Protein AF-A0A8T4R212-F1 (afdb_monomer_lite)

pLDDT: mean 81.28, std 14.05, range [26.48, 97.75]

Sequence (428 aa):
MVVTANPDRYVRKIGSPSALVNALGTARTMPGYNNLRTADFLRRLTMAMGNGHDGELFNWVSEEHLADLLVNSPNNLDWFFLLRDSTYLPTRQTWEFLKSRSWSSQAVTELDRIVDDIHNGGFAPENELHLELEYSRYIRHGPPRGSREGGSKLSFEGFRMFPFVNPGEVIQAYLPELFAQGAAEEAFEVLRFIQQKTETDVPLLVIANLRFGAWFVVGPIEDYLRAVGVTVVREYLKSTEFDTSRQSQPEPHISRETWKYIAANNPDVVVVDATGMPEKDGLTRFPAAMLGYITAFDAYNVAAGMPAWQPDTNKHHLVQRLSELGHSNSYRLEFWAPDLTERIFIGNRQYDSGFGQTGGGRTLTILSSTSPSRYSSVFDDPEARLHGLEPVLTKKGIGWLPVAPDVDSYVAAIQTLMKARISELLVQ

Foldseek 3Di:
DPPPDPLQVLLVLAPDSPLLVLLVVVLVPDPQQDPPPPVVVSVVVSVLCPPDPPSVLVVQDGSPLSSCCNRPPPDDCPLVVLCVVLQARCHDCVVVQCVVVVVDPVSSVVLVVVLVQLQVLQQDLPPPSSLRRLLSVCVVVPDDPQAPPPRDRDDSVVSSPFAEDAPQAFRPVPQPLQLLLLLLVLLLVVLVVVVVVLVDPFAEEEEAAPFQRCLRRCVLCVVVCVVSRHHYDYDHFDLVLQLDPDLDRPQQDDPPVVLLCCQVRVHAYEYTDAALDLDDPNAGEARSSVVNVLLLLQLLCVLLVHDGLDPDDNCPVSNVVNVVSVHNWHEAEAEDEPSHDQWYHYNHDIDGRCRRRPDTPHYYYYYYSDDPVHNNSVRRCVVVQQRGWYWHQYSSGIDTHGSHPDSVSSSVVSSVSSSVSNVVVVVD

Structure (mmCIF, N/CA/C/O backbone):
data_AF-A0A8T4R212-F1
#
_entry.id   AF-A0A8T4R212-F1
#
loop_
_atom_site.group_PDB
_atom_site.id
_atom_site.type_symbol
_atom_site.label_atom_id
_atom_site.label_alt_id
_atom_site.label_comp_id
_atom_site.label_asym_id
_atom_site.label_entity_id
_atom_site.label_seq_id
_atom_site.pdbx_PDB_ins_code
_atom_site.Cartn_x
_atom_site.Cartn_y
_atom_site.Cartn_z
_atom_site.occupancy
_atom_site.B_iso_or_equiv
_atom_site.auth_seq_id
_atom_site.auth_comp_id
_atom_site.auth_asym_id
_atom_site.auth_atom_id
_atom_site.pdbx_PDB_model_num
ATOM 1 N N . MET A 1 1 ? 59.188 12.248 -45.612 1.00 27.86 1 MET A N 1
ATOM 2 C CA . MET A 1 1 ? 59.094 12.650 -44.193 1.00 27.86 1 MET A CA 1
ATOM 3 C C . MET A 1 1 ? 57.736 12.189 -43.671 1.00 27.86 1 MET A C 1
ATOM 5 O O . MET A 1 1 ? 56.724 12.798 -43.994 1.00 27.86 1 MET A O 1
ATOM 9 N N . VAL A 1 2 ? 57.675 11.033 -43.003 1.00 26.48 2 VAL A N 1
ATOM 10 C CA . VAL A 1 2 ? 56.431 10.540 -42.392 1.00 26.48 2 VAL A CA 1
ATOM 11 C C . VAL A 1 2 ? 56.296 11.269 -41.064 1.00 26.48 2 VAL A C 1
ATOM 13 O O . VAL A 1 2 ? 57.003 10.955 -40.116 1.00 26.48 2 VAL A O 1
ATOM 16 N N . VAL A 1 3 ? 55.440 12.288 -41.011 1.00 27.70 3 VAL A N 1
ATOM 17 C CA . VAL A 1 3 ? 55.042 12.881 -39.735 1.00 27.70 3 VAL A CA 1
ATOM 18 C C . VAL A 1 3 ? 54.200 11.826 -39.023 1.00 27.70 3 VAL A C 1
ATOM 20 O O . VAL A 1 3 ? 53.024 11.641 -39.334 1.00 27.70 3 VAL A O 1
ATOM 23 N N . THR A 1 4 ? 54.813 11.078 -38.110 1.00 36.09 4 THR A N 1
ATOM 24 C CA . THR A 1 4 ? 54.099 10.258 -37.132 1.00 36.09 4 THR A CA 1
ATOM 25 C C . THR A 1 4 ? 53.398 11.216 -36.178 1.00 36.09 4 THR A C 1
ATOM 27 O O . THR A 1 4 ? 53.957 11.640 -35.169 1.00 36.09 4 THR A O 1
ATOM 30 N N . ALA A 1 5 ? 52.192 11.644 -36.550 1.00 44.75 5 ALA A N 1
ATOM 31 C CA . ALA A 1 5 ? 51.316 12.370 -35.647 1.00 44.75 5 ALA A CA 1
ATOM 32 C C . ALA A 1 5 ? 51.093 11.493 -34.410 1.00 44.75 5 ALA A C 1
ATOM 34 O O . ALA A 1 5 ? 50.649 10.356 -34.553 1.00 44.75 5 ALA A O 1
ATOM 35 N N . ASN A 1 6 ? 51.449 12.004 -33.229 1.00 48.50 6 ASN A N 1
ATOM 36 C CA . ASN A 1 6 ? 51.302 11.283 -31.970 1.00 48.50 6 ASN A CA 1
ATOM 37 C C . ASN A 1 6 ? 49.797 11.041 -31.700 1.00 48.50 6 ASN A C 1
ATOM 39 O O . ASN A 1 6 ? 49.090 12.018 -31.416 1.00 48.50 6 ASN A O 1
ATOM 43 N N . PRO A 1 7 ? 49.294 9.793 -31.814 1.00 48.41 7 PRO A N 1
ATOM 44 C CA . PRO A 1 7 ? 47.877 9.464 -31.638 1.00 48.41 7 PRO A CA 1
ATOM 45 C C . PRO A 1 7 ? 47.355 9.907 -30.268 1.00 48.41 7 PRO A C 1
ATOM 47 O O . PRO A 1 7 ? 46.235 10.405 -30.165 1.00 48.41 7 PRO A O 1
ATOM 50 N N . ASP A 1 8 ? 48.217 9.866 -29.249 1.00 47.59 8 ASP A N 1
ATOM 51 C CA . ASP A 1 8 ? 47.904 10.236 -27.867 1.00 47.59 8 ASP A CA 1
ATOM 52 C C . ASP A 1 8 ? 47.421 11.685 -27.734 1.00 47.59 8 ASP A C 1
ATOM 54 O O . ASP A 1 8 ? 46.668 12.016 -26.820 1.00 47.59 8 ASP A O 1
ATOM 58 N N . ARG A 1 9 ? 47.826 12.579 -28.648 1.00 52.31 9 ARG A N 1
ATOM 59 C CA . ARG A 1 9 ? 47.409 13.990 -28.623 1.00 52.31 9 ARG A CA 1
ATOM 60 C C . ARG A 1 9 ? 45.982 14.193 -29.149 1.00 52.31 9 ARG A C 1
ATOM 62 O O . ARG A 1 9 ? 45.336 15.155 -28.745 1.00 52.31 9 ARG A O 1
ATOM 69 N N . TYR A 1 10 ? 45.501 13.299 -30.015 1.00 51.69 10 TYR A N 1
ATOM 70 C CA . TYR A 1 10 ? 44.127 13.302 -30.535 1.00 51.69 10 TYR A CA 1
ATOM 71 C C . TYR A 1 10 ? 43.171 12.542 -29.606 1.00 51.69 10 TYR A C 1
ATOM 73 O O . TYR A 1 10 ? 42.057 12.997 -29.365 1.00 51.69 10 TYR A O 1
ATOM 81 N N . VAL A 1 11 ? 43.639 11.441 -29.011 1.00 53.00 11 VAL A N 1
ATOM 82 C CA . VAL A 1 11 ? 42.858 10.580 -28.106 1.00 53.00 11 VAL A CA 1
ATOM 83 C C . VAL A 1 11 ? 42.463 11.294 -26.802 1.00 53.00 11 VAL A C 1
ATOM 85 O O . VAL A 1 11 ? 41.373 11.067 -26.289 1.00 53.00 11 VAL A O 1
ATOM 88 N N . ARG A 1 12 ? 43.278 12.237 -26.301 1.00 54.84 12 ARG A N 1
ATOM 89 C CA . ARG A 1 12 ? 42.995 13.017 -25.071 1.00 54.84 12 ARG A CA 1
ATOM 90 C C . ARG A 1 12 ? 41.714 13.864 -25.103 1.00 54.84 12 ARG A C 1
ATOM 92 O O . ARG A 1 12 ? 41.324 14.375 -24.059 1.00 54.84 12 ARG A O 1
ATOM 99 N N . LYS A 1 13 ? 41.094 14.064 -26.271 1.00 52.75 13 LYS A N 1
ATOM 100 C CA . LYS A 1 13 ? 39.835 14.815 -26.417 1.00 52.75 13 LYS A CA 1
ATOM 101 C C . LYS A 1 13 ? 38.583 13.928 -26.399 1.00 52.75 13 LYS A C 1
ATOM 103 O O . LYS A 1 13 ? 37.483 14.467 -26.418 1.00 52.75 13 LYS A O 1
ATOM 108 N N . ILE A 1 14 ? 38.742 12.604 -26.381 1.00 55.97 14 ILE A N 1
ATOM 109 C CA . ILE A 1 14 ? 37.643 11.632 -26.426 1.00 55.97 14 ILE A CA 1
ATOM 110 C C . ILE A 1 14 ? 37.414 11.081 -25.017 1.00 55.97 14 ILE A C 1
ATOM 112 O O . ILE A 1 14 ? 38.376 10.835 -24.293 1.00 55.97 14 ILE A O 1
ATOM 116 N N . GLY A 1 15 ? 36.147 10.897 -24.630 1.00 54.75 15 GLY A N 1
ATOM 117 C CA . GLY A 1 15 ? 35.724 10.533 -23.269 1.00 54.75 15 GLY A CA 1
ATOM 118 C C . GLY A 1 15 ? 36.248 9.191 -22.739 1.00 54.75 15 GLY A C 1
ATOM 119 O O . GLY A 1 15 ? 36.224 8.983 -21.530 1.00 54.75 15 GLY A O 1
ATOM 120 N N . SER A 1 16 ? 36.790 8.321 -23.603 1.00 62.97 16 SER A N 1
ATOM 121 C CA . SER A 1 16 ? 37.385 7.033 -23.215 1.00 62.97 16 SER A CA 1
ATOM 122 C C . SER A 1 16 ? 38.700 6.734 -23.967 1.00 62.97 16 SER A C 1
ATOM 124 O O . SER A 1 16 ? 38.718 5.998 -24.959 1.00 62.97 16 SER A O 1
ATOM 126 N N . PRO A 1 17 ? 39.837 7.312 -23.523 1.00 62.81 17 PRO A N 1
ATOM 127 C CA . PRO A 1 17 ? 41.151 7.098 -24.135 1.00 62.81 17 PRO A CA 1
ATOM 128 C C . PRO A 1 17 ? 41.602 5.633 -24.183 1.00 62.81 17 PRO A C 1
ATOM 130 O O . PRO A 1 17 ? 42.237 5.216 -25.149 1.00 62.81 17 PRO A O 1
ATOM 133 N N . SER A 1 18 ? 41.278 4.853 -23.151 1.00 65.38 18 SER A N 1
ATOM 134 C CA . SER A 1 18 ? 41.657 3.442 -23.025 1.00 65.38 18 SER A CA 1
ATOM 135 C C . SER A 1 18 ? 40.900 2.544 -24.002 1.00 65.38 18 SER A C 1
ATOM 137 O O . SER A 1 18 ? 41.534 1.730 -24.669 1.00 65.38 18 SER A O 1
ATOM 139 N N . ALA A 1 19 ? 39.586 2.735 -24.160 1.00 65.75 19 ALA A N 1
ATOM 140 C CA . ALA A 1 19 ? 38.773 1.921 -25.069 1.00 65.75 19 ALA A CA 1
ATOM 141 C C . ALA A 1 19 ? 39.224 2.070 -26.530 1.00 65.75 19 ALA A C 1
ATOM 143 O O . ALA A 1 19 ? 39.304 1.092 -27.268 1.00 65.75 19 ALA A O 1
ATOM 144 N N . LEU A 1 20 ? 39.603 3.284 -26.945 1.00 65.19 20 LEU A N 1
ATOM 145 C CA . LEU A 1 20 ? 40.157 3.534 -28.280 1.00 65.19 20 LEU A CA 1
ATOM 146 C C . LEU A 1 20 ? 41.524 2.882 -28.494 1.00 65.19 20 LEU A C 1
ATOM 148 O O . LEU A 1 20 ? 41.795 2.368 -29.578 1.00 65.19 20 LEU A O 1
ATOM 152 N N . VAL A 1 21 ? 42.396 2.904 -27.483 1.00 68.81 21 VAL A N 1
ATOM 153 C CA . VAL A 1 21 ? 43.706 2.240 -27.550 1.00 68.81 21 VAL A CA 1
ATOM 154 C C . VAL A 1 21 ? 43.536 0.725 -27.658 1.00 68.81 21 VAL A C 1
ATOM 156 O O . VAL A 1 21 ? 44.193 0.102 -28.494 1.00 68.81 21 VAL A O 1
ATOM 159 N N . ASN A 1 22 ? 42.621 0.148 -26.882 1.00 72.25 22 ASN A N 1
ATOM 160 C CA . ASN A 1 22 ? 42.315 -1.277 -26.933 1.00 72.25 22 ASN A CA 1
ATOM 161 C C . ASN A 1 22 ? 41.688 -1.671 -28.277 1.00 72.25 22 ASN A C 1
ATOM 163 O O . ASN A 1 22 ? 42.181 -2.589 -28.929 1.00 72.25 22 ASN A O 1
ATOM 167 N N . ALA A 1 23 ? 40.699 -0.914 -28.763 1.00 70.69 23 ALA A N 1
ATOM 168 C CA . ALA A 1 23 ? 40.088 -1.118 -30.077 1.00 70.69 23 ALA A CA 1
ATOM 169 C C . ALA A 1 23 ? 41.111 -1.060 -31.223 1.00 70.69 23 ALA A C 1
ATOM 171 O O . ALA A 1 23 ? 41.069 -1.870 -32.146 1.00 70.69 23 ALA A O 1
ATOM 172 N N . LEU A 1 24 ? 42.080 -0.139 -31.156 1.00 69.56 24 LEU A N 1
ATOM 173 C CA . LEU A 1 24 ? 43.187 -0.071 -32.114 1.00 69.56 24 LEU A CA 1
ATOM 174 C C . LEU A 1 24 ? 44.105 -1.296 -32.043 1.00 69.56 24 LEU A C 1
ATOM 176 O O . LEU A 1 24 ? 44.618 -1.731 -33.075 1.00 69.56 24 LEU A O 1
ATOM 180 N N . GLY A 1 25 ? 44.333 -1.835 -30.844 1.00 70.88 25 GLY A N 1
ATOM 181 C CA . GLY A 1 25 ? 45.041 -3.098 -30.648 1.00 70.88 25 GLY A CA 1
ATOM 182 C C . GLY A 1 25 ? 44.304 -4.263 -31.307 1.00 70.88 25 GLY A C 1
ATOM 183 O O . GLY A 1 25 ? 44.906 -4.997 -32.089 1.00 70.88 25 GLY A O 1
ATOM 184 N N . THR A 1 26 ? 42.998 -4.368 -31.060 1.00 75.06 26 THR A N 1
ATOM 185 C CA . THR A 1 26 ? 42.115 -5.404 -31.610 1.00 75.06 26 THR A CA 1
ATOM 186 C C . THR A 1 26 ? 41.979 -5.308 -33.134 1.00 75.06 26 THR A C 1
ATOM 188 O O . THR A 1 26 ? 42.099 -6.308 -33.830 1.00 75.06 26 THR A O 1
ATOM 191 N N . ALA A 1 27 ? 41.824 -4.112 -33.706 1.00 70.94 27 ALA A N 1
ATOM 192 C CA . ALA A 1 27 ? 41.702 -3.934 -35.158 1.00 70.94 27 ALA A CA 1
ATOM 193 C C . ALA A 1 27 ? 42.947 -4.413 -35.924 1.00 70.94 27 ALA A C 1
ATOM 195 O O . ALA A 1 27 ? 42.838 -4.960 -37.019 1.00 70.94 27 ALA A O 1
ATOM 196 N N . ARG A 1 28 ? 44.144 -4.241 -35.344 1.00 71.88 28 ARG A N 1
ATOM 197 C CA . ARG A 1 28 ? 45.415 -4.669 -35.959 1.00 71.88 28 ARG A CA 1
ATOM 198 C C . ARG A 1 28 ? 45.543 -6.182 -36.098 1.00 71.88 28 ARG A C 1
ATOM 200 O O . ARG A 1 28 ? 46.387 -6.633 -36.870 1.00 71.88 28 ARG A O 1
ATOM 207 N N . THR A 1 29 ? 44.762 -6.951 -35.345 1.00 74.94 29 THR A N 1
ATOM 208 C CA . THR A 1 29 ? 44.754 -8.416 -35.413 1.00 74.94 29 THR A CA 1
ATOM 209 C C . THR A 1 29 ? 43.623 -8.956 -36.295 1.00 74.94 29 THR A C 1
ATOM 211 O O . THR A 1 29 ? 43.610 -10.151 -36.586 1.00 74.94 29 THR A O 1
ATOM 214 N N . MET A 1 30 ? 42.706 -8.102 -36.767 1.00 73.69 30 MET A N 1
ATOM 215 C CA . MET A 1 30 ? 41.570 -8.492 -37.606 1.00 73.69 30 MET A CA 1
ATOM 216 C C . MET A 1 30 ? 41.951 -8.637 -39.099 1.00 73.69 30 MET A C 1
ATOM 218 O O . MET A 1 30 ? 42.706 -7.818 -39.637 1.00 73.69 30 MET A O 1
ATOM 222 N N . PRO A 1 31 ? 41.409 -9.644 -39.818 1.00 64.31 31 PRO A N 1
ATOM 223 C CA . PRO A 1 31 ? 41.589 -9.784 -41.265 1.00 64.31 31 PRO A CA 1
ATOM 224 C C . PRO A 1 31 ? 40.999 -8.593 -42.035 1.00 64.31 31 PRO A C 1
ATOM 226 O O . PRO A 1 31 ? 39.878 -8.176 -41.765 1.00 64.31 31 PRO A O 1
ATOM 229 N N . GLY A 1 32 ? 41.725 -8.069 -43.029 1.00 64.69 32 GLY A N 1
ATOM 230 C CA . GLY A 1 32 ? 41.248 -6.958 -43.867 1.00 64.69 32 GLY A CA 1
ATOM 231 C C . GLY A 1 32 ? 41.606 -5.557 -43.362 1.00 64.69 32 GLY A C 1
ATOM 232 O O . GLY A 1 32 ? 41.235 -4.579 -44.013 1.00 64.69 32 GLY A O 1
ATOM 233 N N . TYR A 1 33 ? 42.367 -5.438 -42.264 1.00 66.75 33 TYR A N 1
ATOM 234 C CA . TYR A 1 33 ? 42.941 -4.162 -41.825 1.00 66.75 33 TYR A CA 1
ATOM 235 C C . TYR A 1 33 ? 43.913 -3.623 -42.890 1.00 66.75 33 TYR A C 1
ATOM 237 O O . TYR A 1 33 ? 45.099 -3.957 -42.933 1.00 66.75 33 TYR A O 1
ATOM 245 N N . ASN A 1 34 ? 43.391 -2.805 -43.803 1.00 60.12 34 ASN A N 1
ATOM 246 C CA . ASN A 1 34 ? 44.182 -2.109 -44.809 1.00 60.12 34 ASN A CA 1
ATOM 247 C C . ASN A 1 34 ? 44.983 -0.974 -44.152 1.00 60.12 34 ASN A C 1
ATOM 249 O O . ASN A 1 34 ? 44.603 -0.465 -43.102 1.00 60.12 34 ASN A O 1
ATOM 253 N N . ASN A 1 35 ? 46.073 -0.534 -44.791 1.00 55.91 35 ASN A N 1
ATOM 254 C CA . ASN A 1 35 ? 46.958 0.557 -44.346 1.00 55.91 35 ASN A CA 1
ATOM 255 C C . ASN A 1 35 ? 46.280 1.955 -44.295 1.00 55.91 35 ASN A C 1
ATOM 257 O O . ASN A 1 35 ? 46.877 2.954 -44.709 1.00 55.91 35 ASN A O 1
ATOM 261 N N . LEU A 1 36 ? 45.051 2.085 -43.782 1.00 56.22 36 LEU A N 1
ATOM 262 C CA . LEU A 1 36 ? 44.586 3.360 -43.257 1.00 56.22 36 LEU A CA 1
ATOM 263 C C . LEU A 1 36 ? 45.557 3.775 -42.163 1.00 56.22 36 LEU A C 1
ATOM 265 O O . LEU A 1 36 ? 45.773 3.073 -41.173 1.00 56.22 36 LEU A O 1
ATOM 269 N N . ARG A 1 37 ? 46.176 4.942 -42.345 1.00 62.53 37 ARG A N 1
ATOM 270 C CA . ARG A 1 37 ? 46.969 5.533 -41.276 1.00 62.53 37 ARG A CA 1
ATOM 271 C C . ARG A 1 37 ? 46.003 5.741 -40.118 1.00 62.53 37 ARG A C 1
ATOM 273 O O . ARG A 1 37 ? 45.075 6.526 -40.255 1.00 62.53 37 ARG A O 1
ATOM 280 N N . THR A 1 38 ? 46.233 5.082 -38.986 1.00 61.88 38 THR A N 1
ATOM 281 C CA . THR A 1 38 ? 45.486 5.285 -37.732 1.00 61.88 38 THR A CA 1
ATOM 282 C C . THR A 1 38 ? 45.272 6.776 -37.429 1.00 61.88 38 THR A C 1
ATOM 284 O O . THR A 1 38 ? 44.216 7.182 -36.959 1.00 61.88 38 THR A O 1
ATOM 287 N N . ALA A 1 39 ? 46.247 7.616 -37.794 1.00 62.72 39 ALA A N 1
ATOM 288 C CA . ALA A 1 39 ? 46.158 9.070 -37.723 1.00 62.72 39 ALA A CA 1
ATOM 289 C C . ALA A 1 39 ? 45.055 9.699 -38.606 1.00 62.72 39 ALA A C 1
ATOM 291 O O . ALA A 1 39 ? 44.459 10.682 -38.186 1.00 62.72 39 ALA A O 1
ATOM 292 N N . ASP A 1 40 ? 44.768 9.172 -39.801 1.00 67.50 40 ASP A N 1
ATOM 293 C CA . ASP A 1 40 ? 43.683 9.666 -40.663 1.00 67.50 40 ASP A CA 1
ATOM 294 C C . ASP A 1 40 ? 42.303 9.264 -40.129 1.00 67.50 40 ASP A C 1
ATOM 296 O O . ASP A 1 40 ? 41.407 10.102 -40.105 1.00 67.50 40 ASP A O 1
ATOM 300 N N . PHE A 1 41 ? 42.146 8.040 -39.609 1.00 68.31 41 PHE A N 1
ATOM 301 C CA . PHE A 1 41 ? 40.917 7.628 -38.919 1.00 68.31 41 PHE A CA 1
ATOM 302 C C . PHE A 1 41 ? 40.647 8.505 -37.691 1.00 68.31 41 PHE A C 1
ATOM 304 O O . PHE A 1 41 ? 39.589 9.119 -37.599 1.00 68.31 41 PHE A O 1
ATOM 311 N N . LEU A 1 42 ? 41.631 8.650 -36.794 1.00 64.94 42 LEU A N 1
ATOM 312 C CA . LEU A 1 42 ? 41.499 9.491 -35.600 1.00 64.94 42 LEU A CA 1
ATOM 313 C C . LEU A 1 42 ? 41.229 10.958 -35.957 1.00 64.94 42 LEU A C 1
ATOM 315 O O . LEU A 1 42 ? 40.456 11.626 -35.274 1.00 64.94 42 LEU A O 1
ATOM 319 N N . ARG A 1 43 ? 41.823 11.464 -37.046 1.00 66.38 43 ARG A N 1
ATOM 320 C CA . ARG A 1 43 ? 41.558 12.815 -37.557 1.00 66.38 43 ARG A CA 1
ATOM 321 C C . ARG A 1 43 ? 40.120 12.961 -38.050 1.00 66.38 43 ARG A C 1
ATOM 323 O O . ARG A 1 43 ? 39.479 13.940 -37.689 1.00 66.38 43 ARG A O 1
ATOM 330 N N . ARG A 1 44 ? 39.604 12.011 -38.838 1.00 65.19 44 ARG A N 1
ATOM 331 C CA . ARG A 1 44 ? 38.212 12.024 -39.322 1.00 65.19 44 ARG A CA 1
ATOM 332 C C . ARG A 1 44 ? 37.217 11.894 -38.170 1.00 65.19 44 ARG A C 1
ATOM 334 O O . ARG A 1 44 ? 36.260 12.655 -38.129 1.00 65.19 44 ARG A O 1
ATOM 341 N N . LEU A 1 45 ? 37.503 11.027 -37.199 1.00 66.12 45 LEU A N 1
ATOM 342 C CA . LEU A 1 45 ? 36.742 10.893 -35.956 1.00 66.12 45 LEU A CA 1
ATOM 343 C C . LEU A 1 45 ? 36.715 12.221 -35.186 1.00 66.12 45 LEU A C 1
ATOM 345 O O . LEU A 1 45 ? 35.660 12.696 -34.793 1.00 66.12 45 LEU A O 1
ATOM 349 N N . THR A 1 46 ? 37.871 12.883 -35.062 1.00 63.44 46 THR A N 1
ATOM 350 C CA . THR A 1 46 ? 37.988 14.210 -34.431 1.00 63.44 46 THR A CA 1
ATOM 351 C C . THR A 1 46 ? 37.200 15.284 -35.170 1.00 63.44 46 THR A C 1
ATOM 353 O O . THR A 1 46 ? 36.557 16.114 -34.538 1.00 63.44 46 THR A O 1
ATOM 356 N N . MET A 1 47 ? 37.224 15.271 -36.503 1.00 63.16 47 MET A N 1
ATOM 357 C CA . MET A 1 47 ? 36.439 16.198 -37.318 1.00 63.16 47 MET A CA 1
ATOM 358 C C . MET A 1 47 ? 34.935 15.934 -37.197 1.00 63.16 47 MET A C 1
ATOM 360 O O . MET A 1 47 ? 34.163 16.887 -37.156 1.00 63.16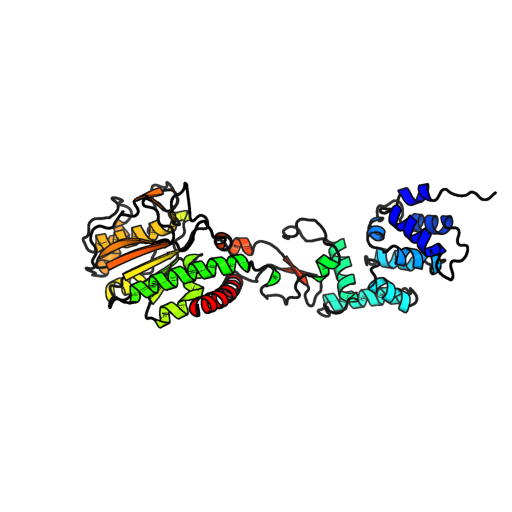 47 MET A O 1
ATOM 364 N N . ALA A 1 48 ? 34.529 14.668 -37.090 1.00 57.19 48 ALA A N 1
ATOM 365 C CA . ALA A 1 48 ? 33.135 14.284 -36.907 1.00 57.19 48 ALA A CA 1
ATOM 366 C C . ALA A 1 48 ? 32.552 14.717 -35.555 1.00 57.19 48 ALA A C 1
ATOM 368 O O . ALA A 1 48 ? 31.360 14.995 -35.460 1.00 57.19 48 ALA A O 1
ATOM 369 N N . MET A 1 49 ? 33.389 14.851 -34.527 1.00 56.75 49 MET A N 1
ATOM 370 C CA . MET A 1 49 ? 32.964 15.303 -33.199 1.00 56.75 49 MET A CA 1
ATOM 371 C C . MET A 1 49 ? 32.722 16.821 -33.096 1.00 56.75 49 MET A C 1
ATOM 373 O O . MET A 1 49 ? 32.093 17.272 -32.145 1.00 56.75 49 MET A O 1
ATOM 377 N N . GLY A 1 50 ? 33.193 17.637 -34.048 1.00 56.44 50 GLY A N 1
ATOM 378 C CA . GLY A 1 50 ? 33.137 19.101 -33.923 1.00 56.44 50 GLY A CA 1
ATOM 379 C C . GLY A 1 50 ? 33.899 19.640 -32.693 1.00 56.44 50 GLY A C 1
ATOM 380 O O . GLY A 1 50 ? 34.655 18.927 -32.039 1.00 56.44 50 GLY A O 1
ATOM 381 N N . ASN A 1 51 ? 33.731 20.929 -32.370 1.00 49.00 51 ASN A N 1
ATOM 382 C CA . ASN A 1 51 ? 34.305 21.547 -31.157 1.00 49.00 51 ASN A CA 1
ATOM 383 C C . ASN A 1 51 ? 33.431 21.328 -29.895 1.00 49.00 51 ASN A C 1
ATOM 385 O O . ASN A 1 51 ? 33.680 21.966 -28.873 1.00 49.00 51 ASN A O 1
ATOM 389 N N . GLY A 1 52 ? 32.401 20.477 -29.972 1.00 51.81 52 GLY A N 1
ATOM 390 C CA . GLY A 1 52 ? 31.408 20.237 -28.921 1.00 51.81 52 GLY A CA 1
ATOM 391 C C . GLY A 1 52 ? 31.523 18.838 -28.312 1.00 51.81 52 GLY A C 1
ATOM 392 O O . GLY A 1 52 ? 31.960 17.894 -28.960 1.00 51.81 52 GLY A O 1
ATOM 393 N N . HIS A 1 53 ? 31.169 18.727 -27.035 1.00 49.03 53 HIS A N 1
ATOM 394 C CA . HIS A 1 53 ? 31.354 17.556 -26.178 1.00 49.03 53 HIS A CA 1
ATOM 395 C C . HIS A 1 53 ? 30.379 16.386 -26.455 1.00 49.03 53 HIS A C 1
ATOM 397 O O . HIS A 1 53 ? 29.696 15.945 -25.542 1.00 49.03 53 HIS A O 1
ATOM 403 N N . ASP A 1 54 ? 30.386 15.803 -27.657 1.00 53.22 54 ASP A N 1
ATOM 404 C CA . ASP A 1 54 ? 29.635 14.560 -27.957 1.00 53.22 54 ASP A CA 1
ATOM 405 C C . ASP A 1 54 ? 30.491 13.288 -27.770 1.00 53.22 54 ASP A C 1
ATOM 407 O O . ASP A 1 54 ? 30.229 12.224 -28.332 1.00 53.22 54 ASP A O 1
ATOM 411 N N . GLY A 1 55 ? 31.543 13.378 -26.948 1.00 55.12 55 GLY A N 1
ATOM 412 C CA . GLY A 1 55 ? 32.409 12.248 -26.593 1.00 55.12 55 GLY A CA 1
ATOM 413 C C . GLY A 1 55 ? 31.702 11.148 -25.793 1.00 55.12 55 GLY A C 1
ATOM 414 O O . GLY A 1 55 ? 32.271 10.072 -25.627 1.00 55.12 55 GLY A O 1
ATOM 415 N N . GLU A 1 56 ? 30.476 11.399 -25.324 1.00 56.59 56 GLU A N 1
ATOM 416 C CA . GLU A 1 56 ? 29.672 10.419 -24.595 1.00 56.59 56 GLU A CA 1
ATOM 417 C C . GLU A 1 56 ? 29.243 9.243 -25.469 1.00 56.59 56 GLU A C 1
ATOM 419 O O . GLU A 1 56 ? 29.174 8.137 -24.952 1.00 56.59 56 GLU A O 1
ATOM 424 N N . LEU A 1 57 ? 29.038 9.421 -26.784 1.00 63.22 57 LEU A N 1
ATOM 425 C CA . LEU A 1 57 ? 28.650 8.315 -27.672 1.00 63.22 57 LEU A CA 1
ATOM 426 C C . LEU A 1 57 ? 29.671 7.163 -27.625 1.00 63.22 57 LEU A C 1
ATOM 428 O O . LEU A 1 57 ? 29.292 5.996 -27.617 1.00 63.22 57 LEU A O 1
ATOM 432 N N . PHE A 1 58 ? 30.963 7.491 -27.500 1.00 63.62 58 PHE A N 1
ATOM 433 C CA . PHE A 1 58 ? 32.054 6.517 -27.373 1.00 63.62 58 PHE A CA 1
ATOM 434 C C . PHE A 1 58 ? 32.109 5.807 -26.027 1.00 63.62 58 PHE A C 1
ATOM 436 O O . PHE A 1 58 ? 32.704 4.737 -25.945 1.00 63.62 58 PHE A O 1
ATOM 443 N N . ASN A 1 59 ? 31.477 6.353 -24.989 1.00 65.38 59 ASN A N 1
ATOM 444 C CA . ASN A 1 59 ? 31.340 5.641 -23.722 1.00 65.38 59 ASN A CA 1
ATOM 445 C C . ASN A 1 59 ? 30.387 4.440 -23.856 1.00 65.38 59 ASN A C 1
ATOM 447 O O . ASN A 1 59 ? 30.369 3.583 -22.977 1.00 65.38 59 ASN A O 1
ATOM 451 N N . TRP A 1 60 ? 29.626 4.367 -24.956 1.00 67.25 60 TRP A N 1
ATOM 452 C CA . TRP A 1 60 ? 28.611 3.346 -25.210 1.00 67.25 60 TRP A CA 1
ATOM 453 C C . TRP A 1 60 ? 28.961 2.398 -26.371 1.00 67.25 60 TRP A C 1
ATOM 455 O O . TRP A 1 60 ? 28.225 1.443 -26.606 1.00 67.25 60 TRP A O 1
ATOM 465 N N . VAL A 1 61 ? 30.070 2.629 -27.089 1.00 69.69 61 VAL A N 1
ATOM 466 C CA . VAL A 1 61 ? 30.553 1.732 -28.156 1.00 69.69 61 VAL A CA 1
ATOM 467 C C . VAL A 1 61 ? 31.515 0.705 -27.551 1.00 69.69 61 VAL A C 1
ATOM 469 O O . VAL A 1 61 ? 32.451 1.082 -26.846 1.00 69.69 61 VAL A O 1
ATOM 472 N N . SER A 1 62 ? 31.343 -0.584 -27.854 1.00 72.38 62 SER A N 1
ATOM 473 C CA . SER A 1 62 ? 32.301 -1.613 -27.430 1.00 72.38 62 SER A CA 1
ATOM 474 C C . SER A 1 62 ? 33.646 -1.476 -28.160 1.00 72.38 62 SER A C 1
ATOM 476 O O . SER A 1 62 ? 33.725 -0.974 -29.284 1.00 72.38 62 SER A O 1
ATOM 478 N N . GLU A 1 63 ? 34.724 -1.965 -27.542 1.00 72.94 63 GLU A N 1
ATOM 479 C CA . GLU A 1 63 ? 36.059 -1.975 -28.159 1.00 72.94 63 GLU A CA 1
ATOM 480 C C . GLU A 1 63 ? 36.084 -2.786 -29.466 1.00 72.94 63 GLU A C 1
ATOM 482 O O . GLU A 1 63 ? 36.777 -2.422 -30.414 1.00 72.94 63 GLU A O 1
ATOM 487 N N . GLU A 1 64 ? 35.290 -3.856 -29.534 1.00 73.38 64 GLU A N 1
ATOM 488 C CA . GLU A 1 64 ? 35.130 -4.703 -30.717 1.00 73.38 64 GLU A CA 1
ATOM 489 C C . GLU A 1 64 ? 34.427 -3.964 -31.861 1.00 73.38 64 GLU A C 1
ATOM 491 O O . GLU A 1 64 ? 34.904 -3.995 -32.993 1.00 73.38 64 GLU A O 1
ATOM 496 N N . HIS A 1 65 ? 33.348 -3.232 -31.574 1.00 74.69 65 HIS A N 1
ATOM 497 C CA . HIS A 1 65 ? 32.662 -2.420 -32.581 1.00 74.69 65 HIS A CA 1
ATOM 498 C C . HIS A 1 65 ? 33.573 -1.293 -33.083 1.00 74.69 65 HIS A C 1
ATOM 500 O O . HIS A 1 65 ? 33.693 -1.069 -34.285 1.00 74.69 65 HIS A O 1
ATOM 506 N N . LEU A 1 66 ? 34.300 -0.617 -32.186 1.00 72.25 66 LEU A N 1
ATOM 507 C CA . LEU A 1 66 ? 35.293 0.384 -32.589 1.00 72.25 66 LEU A CA 1
ATOM 508 C C . LEU A 1 66 ? 36.386 -0.215 -33.487 1.00 72.25 66 LEU A C 1
ATOM 510 O O . LEU A 1 66 ? 36.808 0.437 -34.447 1.00 72.25 66 LEU A O 1
ATOM 514 N N . ALA A 1 67 ? 36.819 -1.447 -33.209 1.00 72.88 67 ALA A N 1
ATOM 515 C CA . ALA A 1 67 ? 37.768 -2.176 -34.043 1.00 72.88 67 ALA A CA 1
ATOM 516 C C . ALA A 1 67 ? 37.184 -2.537 -35.422 1.00 72.88 67 ALA A C 1
ATOM 518 O O . ALA A 1 67 ? 37.855 -2.354 -36.438 1.00 72.88 67 ALA A O 1
ATOM 519 N N . ASP A 1 68 ? 35.921 -2.964 -35.481 1.00 72.31 68 ASP A N 1
ATOM 520 C CA . ASP A 1 68 ? 35.212 -3.267 -36.729 1.00 72.31 68 ASP A CA 1
ATOM 521 C C . ASP A 1 68 ? 35.102 -2.020 -37.634 1.00 72.31 68 ASP A C 1
ATOM 523 O O . ASP A 1 68 ? 35.335 -2.111 -38.839 1.00 72.31 68 ASP A O 1
ATOM 527 N N . LEU A 1 69 ? 34.882 -0.817 -37.077 1.00 69.44 69 LEU A N 1
ATOM 528 C CA . LEU A 1 69 ? 34.888 0.439 -37.863 1.00 69.44 69 LEU A CA 1
ATOM 529 C C . LEU A 1 69 ? 36.231 0.761 -38.476 1.00 69.44 69 LEU A C 1
ATOM 531 O O . LEU A 1 69 ? 36.301 1.246 -39.606 1.00 69.44 69 LEU A O 1
ATOM 535 N N . LEU A 1 70 ? 37.290 0.542 -37.703 1.00 67.81 70 LEU A N 1
ATOM 536 C CA . LEU A 1 70 ? 38.655 0.794 -38.135 1.00 67.81 70 LEU A CA 1
ATOM 537 C C . LEU A 1 70 ? 39.013 -0.062 -39.355 1.00 67.81 70 LEU A C 1
ATOM 539 O O . LEU A 1 70 ? 39.736 0.405 -40.235 1.00 67.81 70 LEU A O 1
ATOM 543 N N . VAL A 1 71 ? 38.496 -1.292 -39.406 1.00 69.50 71 VAL A N 1
ATOM 544 C CA . VAL A 1 71 ? 38.750 -2.261 -40.478 1.00 69.50 71 VAL A CA 1
ATOM 545 C C . VAL A 1 71 ? 37.817 -2.032 -41.672 1.00 69.50 71 VAL A C 1
ATOM 547 O O . VAL A 1 71 ? 38.280 -1.973 -42.811 1.00 69.50 71 VAL A O 1
ATOM 550 N N . ASN A 1 72 ? 36.514 -1.865 -41.421 1.00 65.75 72 ASN A N 1
ATOM 551 C CA . ASN A 1 72 ? 35.470 -1.975 -42.444 1.00 65.75 72 ASN A CA 1
ATOM 552 C C . ASN A 1 72 ? 34.855 -0.640 -42.898 1.00 65.75 72 ASN A C 1
ATOM 554 O O . ASN A 1 72 ? 34.166 -0.617 -43.917 1.00 65.75 72 ASN A O 1
ATOM 558 N N . SER A 1 73 ? 35.140 0.489 -42.232 1.00 61.41 73 SER A N 1
ATOM 559 C CA . SER A 1 73 ? 34.533 1.796 -42.551 1.00 61.41 73 SER A CA 1
ATOM 560 C C . SER A 1 73 ? 35.500 2.885 -43.087 1.00 61.41 73 SER A C 1
ATOM 562 O O . SER A 1 73 ? 35.420 4.032 -42.633 1.00 61.41 73 SER A O 1
ATOM 564 N N . PRO A 1 74 ? 36.394 2.631 -44.078 1.00 49.81 74 PRO A N 1
ATOM 565 C CA . PRO A 1 74 ? 37.360 3.632 -44.563 1.00 49.81 74 PRO A CA 1
ATOM 566 C C . PRO A 1 74 ? 36.785 4.962 -45.069 1.00 49.81 74 PRO A C 1
ATOM 568 O O . PRO A 1 74 ? 37.486 5.975 -45.051 1.00 49.81 74 PRO A O 1
ATOM 571 N N . ASN A 1 75 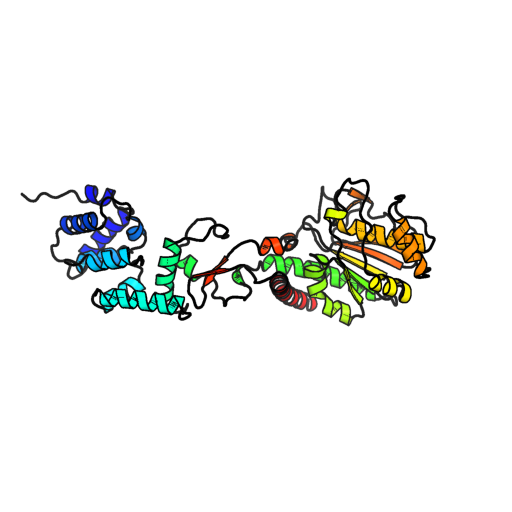? 35.546 4.971 -45.573 1.00 54.31 75 ASN A N 1
ATOM 572 C CA . ASN A 1 75 ? 35.060 6.073 -46.408 1.00 54.31 75 ASN A CA 1
ATOM 573 C C . ASN A 1 75 ? 33.740 6.704 -45.983 1.00 54.31 75 ASN A C 1
ATOM 575 O O . ASN A 1 75 ? 33.408 7.731 -46.565 1.00 54.31 75 ASN A O 1
ATOM 579 N N . ASN A 1 76 ? 33.029 6.177 -44.982 1.00 56.50 76 ASN A N 1
ATOM 580 C CA . ASN A 1 76 ? 31.765 6.785 -44.592 1.00 56.50 76 ASN A CA 1
ATOM 581 C C . ASN A 1 76 ? 31.564 6.841 -43.080 1.00 56.50 76 ASN A C 1
ATOM 583 O O . ASN A 1 76 ? 31.102 5.886 -42.475 1.00 56.50 76 ASN A O 1
ATOM 587 N N . LEU A 1 77 ? 31.917 7.977 -42.470 1.00 64.50 77 LEU A N 1
ATOM 588 C CA . LEU A 1 77 ? 31.438 8.322 -41.126 1.00 64.50 77 LEU A CA 1
ATOM 589 C C . LEU A 1 77 ? 29.964 8.765 -41.157 1.00 64.50 77 LEU A C 1
ATOM 591 O O . LEU A 1 77 ? 29.411 9.055 -40.103 1.00 64.50 77 LEU A O 1
ATOM 595 N N . ASP A 1 78 ? 29.321 8.797 -42.331 1.00 67.56 78 ASP A N 1
ATOM 596 C CA . ASP A 1 78 ? 27.918 9.188 -42.489 1.00 67.56 78 ASP A CA 1
ATOM 597 C C . ASP A 1 78 ? 26.984 8.400 -41.575 1.00 67.56 78 ASP A C 1
ATOM 599 O O . ASP A 1 78 ? 26.124 9.005 -40.960 1.00 67.56 78 ASP A O 1
ATOM 603 N N . TRP A 1 79 ? 27.166 7.090 -41.385 1.00 67.75 79 TRP A N 1
ATOM 604 C CA . TRP A 1 79 ? 26.313 6.319 -40.467 1.00 67.75 79 TRP A CA 1
ATOM 605 C C . TRP A 1 79 ? 26.522 6.714 -38.995 1.00 67.75 79 TRP A C 1
ATOM 607 O O . TRP A 1 79 ? 25.575 6.687 -38.217 1.00 67.75 79 TRP A O 1
ATOM 617 N N . PHE A 1 80 ? 27.737 7.126 -38.611 1.00 68.12 80 PHE A N 1
ATOM 618 C CA . PHE A 1 80 ? 28.026 7.630 -37.267 1.00 68.12 80 PHE A CA 1
ATOM 619 C C . PHE A 1 80 ? 27.348 8.982 -37.054 1.00 68.12 80 PHE A C 1
ATOM 621 O O . PHE A 1 80 ? 26.739 9.211 -36.012 1.00 68.12 80 PHE A O 1
ATOM 628 N N . PHE A 1 81 ? 27.404 9.858 -38.062 1.00 68.62 81 PHE A N 1
ATOM 629 C CA . PHE A 1 81 ? 26.629 11.094 -38.070 1.00 68.62 81 PHE A CA 1
ATOM 630 C C . PHE A 1 81 ? 25.131 10.810 -38.028 1.00 68.62 81 PHE A C 1
ATOM 632 O O . PHE A 1 81 ? 24.437 11.431 -37.241 1.00 68.62 81 PHE A O 1
ATOM 639 N N . LEU A 1 82 ? 24.642 9.826 -38.779 1.00 67.69 82 LEU A N 1
ATOM 640 C CA . LEU A 1 82 ? 23.231 9.459 -38.791 1.00 67.69 82 LEU A CA 1
ATOM 641 C C . LEU A 1 82 ? 22.766 8.901 -37.438 1.00 67.69 82 LEU A C 1
ATOM 643 O O . LEU A 1 82 ? 21.713 9.312 -36.967 1.00 67.69 82 LEU A O 1
ATOM 647 N N . LEU A 1 83 ? 23.537 8.028 -36.778 1.00 72.94 83 LEU A N 1
ATOM 648 C CA . LEU A 1 83 ? 23.224 7.553 -35.423 1.00 72.94 83 LEU A CA 1
ATOM 649 C C . LEU A 1 83 ? 23.280 8.686 -34.401 1.00 72.94 83 LEU A C 1
ATOM 651 O O . LEU A 1 83 ? 22.405 8.771 -33.548 1.00 72.94 83 LEU A O 1
ATOM 655 N N . ARG A 1 84 ? 24.277 9.573 -34.493 1.00 73.25 84 ARG A N 1
ATOM 656 C CA . ARG A 1 84 ? 24.385 10.748 -33.622 1.00 73.25 84 ARG A CA 1
ATOM 657 C C . ARG A 1 84 ? 23.201 11.689 -33.817 1.00 73.25 84 ARG A C 1
ATOM 659 O O . ARG A 1 84 ? 22.612 12.117 -32.833 1.00 73.25 84 ARG A O 1
ATOM 666 N N . ASP A 1 85 ? 22.854 11.999 -35.060 1.00 72.31 85 ASP A N 1
ATOM 667 C CA . ASP A 1 85 ? 21.797 12.947 -35.413 1.00 72.31 85 ASP A CA 1
ATOM 668 C C . ASP A 1 85 ? 20.407 12.364 -35.094 1.00 72.31 85 ASP A C 1
ATOM 670 O O . ASP A 1 85 ? 19.531 13.089 -34.624 1.00 72.31 85 ASP A O 1
ATOM 674 N N . SER A 1 86 ? 20.240 11.045 -35.243 1.00 70.38 86 SER A N 1
ATOM 675 C CA . SER A 1 86 ? 19.029 10.296 -34.849 1.00 70.38 86 SER A CA 1
ATOM 676 C C . SER A 1 86 ? 19.052 9.863 -33.377 1.00 70.38 86 SER A C 1
ATOM 678 O O . SER A 1 86 ? 18.073 9.360 -32.836 1.00 70.38 86 SER A O 1
ATOM 680 N N . THR A 1 87 ? 20.157 10.127 -32.682 1.00 76.38 87 THR A N 1
ATOM 681 C CA . THR A 1 87 ? 20.387 9.910 -31.246 1.00 76.38 87 THR A CA 1
ATOM 682 C C . THR A 1 87 ? 20.315 8.465 -30.746 1.00 76.38 87 THR A C 1
ATOM 684 O O . THR A 1 87 ? 20.038 8.218 -29.572 1.00 76.38 87 THR A O 1
ATOM 687 N N . TYR A 1 88 ? 20.617 7.514 -31.623 1.00 83.50 88 TYR A N 1
ATOM 688 C CA . TYR A 1 88 ? 20.715 6.096 -31.294 1.00 83.50 88 TYR A CA 1
ATOM 689 C C . TYR A 1 88 ? 22.119 5.741 -30.800 1.00 83.50 88 TYR A C 1
ATOM 691 O O . TYR A 1 88 ? 23.126 6.200 -31.347 1.00 83.50 88 TYR A O 1
ATOM 699 N N . LEU A 1 89 ? 22.199 4.893 -29.774 1.00 80.19 89 LEU A N 1
ATOM 700 C CA . LEU A 1 89 ? 23.472 4.363 -29.303 1.00 80.19 89 LEU A CA 1
ATOM 701 C C . LEU A 1 89 ? 23.949 3.230 -30.233 1.00 80.19 89 LEU A C 1
ATOM 703 O O . LEU A 1 89 ? 23.143 2.417 -30.683 1.00 80.19 89 LEU A O 1
ATOM 707 N N . PRO A 1 90 ? 25.262 3.116 -30.501 1.00 76.81 90 PRO A N 1
ATOM 708 C CA . PRO A 1 90 ? 25.859 2.043 -31.301 1.00 76.81 90 PRO A CA 1
ATOM 709 C C . PRO A 1 90 ? 26.041 0.764 -30.463 1.00 76.81 90 PRO A C 1
ATOM 711 O O . PRO A 1 90 ? 27.139 0.214 -30.329 1.00 76.81 90 PRO A O 1
ATOM 714 N N . THR A 1 91 ? 24.943 0.324 -29.859 1.00 80.19 91 THR A N 1
ATOM 715 C CA . THR A 1 91 ? 24.804 -0.945 -29.142 1.00 80.19 91 THR A CA 1
ATOM 716 C C . THR A 1 91 ? 24.877 -2.127 -30.116 1.00 80.19 91 THR A C 1
ATOM 718 O O . THR A 1 91 ? 24.950 -1.942 -31.331 1.00 80.19 91 THR A O 1
ATOM 721 N N . ARG A 1 92 ? 24.916 -3.362 -29.607 1.00 83.62 92 ARG A N 1
ATOM 722 C CA . ARG A 1 92 ? 25.218 -4.550 -30.418 1.00 83.62 92 ARG A CA 1
ATOM 723 C C . ARG A 1 92 ? 24.173 -4.821 -31.493 1.00 83.62 92 ARG A C 1
ATOM 725 O O . ARG A 1 92 ? 24.542 -5.034 -32.643 1.00 83.62 92 ARG A O 1
ATOM 732 N N . GLN A 1 93 ? 22.893 -4.816 -31.154 1.00 89.25 93 GLN A N 1
ATOM 733 C CA . GLN A 1 93 ? 21.838 -5.030 -32.143 1.00 89.25 93 GLN A CA 1
ATOM 734 C C . GLN A 1 93 ? 21.716 -3.856 -33.103 1.00 89.25 93 GLN A C 1
ATOM 736 O O . GLN A 1 93 ? 21.573 -4.087 -34.300 1.00 89.25 93 GLN A O 1
ATOM 741 N N . THR A 1 94 ? 21.842 -2.614 -32.630 1.00 84.69 94 THR A N 1
ATOM 742 C CA . THR A 1 94 ? 21.865 -1.438 -33.521 1.00 84.69 94 THR A CA 1
ATOM 743 C C . THR A 1 94 ? 23.020 -1.534 -34.525 1.00 84.69 94 THR A C 1
ATOM 745 O O . THR A 1 94 ? 22.848 -1.244 -35.711 1.00 84.69 94 THR A O 1
ATOM 748 N N . TRP A 1 95 ? 24.186 -2.017 -34.081 1.00 81.31 95 TRP A N 1
ATOM 749 C CA . TRP A 1 95 ? 25.348 -2.275 -34.931 1.00 81.31 95 TRP A CA 1
ATOM 750 C C . TRP A 1 95 ? 25.071 -3.315 -36.010 1.00 81.31 95 TRP A C 1
ATOM 752 O O . TRP A 1 95 ? 25.229 -3.045 -37.201 1.00 81.31 95 TRP A O 1
ATOM 762 N N . GLU A 1 96 ? 24.635 -4.505 -35.599 1.00 85.75 96 GLU A N 1
ATOM 763 C CA . GLU A 1 96 ? 24.358 -5.617 -36.507 1.00 85.75 96 GLU A CA 1
ATOM 764 C C . GLU A 1 96 ? 23.206 -5.285 -37.469 1.00 85.75 96 GLU A C 1
ATOM 766 O O . GLU A 1 96 ? 23.240 -5.635 -38.655 1.00 85.75 96 GLU A O 1
ATOM 771 N N . PHE A 1 97 ? 22.215 -4.522 -37.004 1.00 88.94 97 PHE A N 1
ATOM 772 C CA . PHE A 1 97 ? 21.119 -4.031 -37.829 1.00 88.94 97 PHE A CA 1
ATOM 773 C C . PHE A 1 97 ? 21.621 -3.138 -38.966 1.00 88.94 97 PHE A C 1
ATOM 775 O O . PHE A 1 97 ? 21.269 -3.370 -40.126 1.00 88.94 97 PHE A O 1
ATOM 782 N N . LEU A 1 98 ? 22.477 -2.157 -38.666 1.00 83.56 98 LEU A N 1
ATOM 783 C CA . LEU A 1 98 ? 23.059 -1.286 -39.687 1.00 83.56 98 LEU A CA 1
ATOM 784 C C . LEU A 1 98 ? 24.012 -2.046 -40.614 1.00 83.56 98 LEU A C 1
ATOM 786 O O . LEU A 1 98 ? 23.957 -1.868 -41.835 1.00 83.56 98 LEU A O 1
ATOM 790 N N . LYS A 1 99 ? 24.846 -2.930 -40.056 1.00 81.19 99 LYS A N 1
ATOM 791 C CA . LYS A 1 99 ? 25.805 -3.751 -40.804 1.00 81.19 99 LYS A CA 1
ATOM 792 C C . LYS A 1 99 ? 25.113 -4.645 -41.828 1.00 81.19 99 LYS A C 1
ATOM 794 O O . LYS A 1 99 ? 25.495 -4.642 -42.998 1.00 81.19 99 LYS A O 1
ATOM 799 N N . SER A 1 100 ? 24.054 -5.346 -41.421 1.00 86.00 100 SER A N 1
ATOM 800 C CA . SER A 1 100 ? 23.256 -6.207 -42.309 1.00 86.00 100 SER A CA 1
ATOM 801 C C . SER A 1 100 ? 22.596 -5.445 -43.468 1.00 86.00 100 SER A C 1
ATOM 803 O O . SER A 1 100 ? 22.320 -6.028 -44.514 1.00 86.00 100 SER A O 1
ATOM 805 N N . ARG A 1 101 ? 22.413 -4.126 -43.325 1.00 86.06 101 ARG A N 1
ATOM 806 C CA . ARG A 1 101 ? 21.836 -3.217 -44.331 1.00 86.06 101 ARG A CA 1
ATOM 807 C C . ARG A 1 101 ? 22.881 -2.326 -45.002 1.00 86.06 101 ARG A C 1
ATOM 809 O O . ARG A 1 101 ? 22.550 -1.282 -45.574 1.00 86.06 101 ARG A O 1
ATOM 816 N N . SER A 1 102 ? 24.147 -2.751 -44.941 1.00 80.56 102 SER A N 1
ATOM 817 C CA . SER A 1 102 ? 25.290 -2.095 -45.582 1.00 80.56 102 SER A CA 1
ATOM 818 C C . SER A 1 102 ? 25.443 -0.616 -45.212 1.00 80.56 102 SER A C 1
ATOM 820 O O . SER A 1 102 ? 25.885 0.179 -46.039 1.00 80.56 102 SER A O 1
ATOM 822 N N . TRP A 1 103 ? 25.085 -0.246 -43.977 1.00 75.62 103 TRP A N 1
ATOM 823 C CA . TRP A 1 103 ? 25.275 1.108 -43.441 1.00 75.62 103 TRP A CA 1
ATOM 824 C C . TRP A 1 103 ? 24.595 2.206 -44.277 1.00 75.62 103 TRP A C 1
ATOM 826 O O . TRP A 1 103 ? 25.093 3.327 -44.381 1.00 75.62 103 TRP A O 1
ATOM 836 N N . SER A 1 104 ? 23.472 1.874 -44.922 1.00 77.00 104 SER A N 1
ATOM 837 C CA . SER A 1 104 ? 22.732 2.801 -45.781 1.00 77.00 104 SER A CA 1
ATOM 838 C C . SER A 1 104 ? 21.890 3.796 -44.973 1.00 77.00 104 SER A C 1
ATOM 840 O O . SER A 1 104 ? 21.423 3.492 -43.878 1.00 77.00 104 SER A O 1
ATOM 842 N N . SER A 1 105 ? 21.620 4.976 -45.540 1.00 77.12 105 SER A N 1
ATOM 843 C CA . SER A 1 105 ? 20.683 5.942 -44.945 1.00 77.12 105 SER A CA 1
ATOM 844 C C . SER A 1 105 ? 19.266 5.375 -44.794 1.00 77.12 105 SER A C 1
ATOM 846 O O . SER A 1 105 ? 18.575 5.701 -43.835 1.00 77.12 105 SER A O 1
ATOM 848 N N . GLN A 1 106 ? 18.861 4.467 -45.690 1.00 82.81 106 GLN A N 1
ATOM 849 C CA . GLN A 1 106 ? 17.592 3.739 -45.597 1.00 82.81 106 GLN A CA 1
ATOM 850 C C . GLN A 1 106 ? 17.501 2.878 -44.331 1.00 82.81 106 GLN A C 1
ATOM 852 O O . GLN A 1 106 ? 16.421 2.771 -43.761 1.00 82.81 106 GLN A O 1
ATOM 857 N N . ALA A 1 107 ? 18.618 2.310 -43.861 1.00 84.06 107 ALA A N 1
ATOM 858 C CA . ALA A 1 107 ? 18.641 1.539 -42.620 1.00 84.06 107 ALA A CA 1
ATOM 859 C C . ALA A 1 107 ? 18.294 2.409 -41.404 1.00 84.06 107 ALA A C 1
ATOM 861 O O . ALA A 1 107 ? 17.600 1.960 -40.503 1.00 84.06 107 ALA A O 1
ATOM 862 N N . VAL A 1 108 ? 18.726 3.671 -41.392 1.00 82.44 108 VAL A N 1
ATOM 863 C CA . VAL A 1 108 ? 18.412 4.603 -40.300 1.00 82.44 108 VAL A CA 1
ATOM 864 C C . VAL A 1 108 ? 16.948 5.030 -40.356 1.00 82.44 108 VAL A C 1
ATOM 866 O O . VAL A 1 108 ? 16.278 5.000 -39.334 1.00 82.44 108 VAL A O 1
ATOM 869 N N . THR A 1 109 ? 16.406 5.290 -41.549 1.00 86.44 109 THR A N 1
ATOM 870 C CA . THR A 1 109 ? 14.958 5.506 -41.721 1.00 86.44 109 THR A CA 1
ATOM 871 C C . THR A 1 109 ? 14.131 4.299 -41.260 1.00 86.44 109 THR A C 1
ATOM 873 O O . THR A 1 109 ? 13.020 4.456 -40.760 1.00 86.44 109 THR A O 1
ATOM 876 N N . GLU A 1 110 ? 14.651 3.081 -41.417 1.00 91.19 110 GLU A N 1
ATOM 877 C CA . GLU A 1 110 ? 14.007 1.875 -40.892 1.00 91.19 110 GLU A CA 1
ATOM 878 C C . GLU A 1 110 ? 14.079 1.803 -39.359 1.00 91.19 110 GLU A C 1
ATOM 880 O O . GLU A 1 110 ? 13.086 1.429 -38.742 1.00 91.19 110 GLU A O 1
ATOM 885 N N . LEU A 1 111 ? 15.193 2.215 -38.736 1.00 90.88 111 LEU A N 1
ATOM 886 C CA . LEU A 1 111 ? 15.271 2.371 -37.276 1.00 90.88 111 LEU A CA 1
ATOM 887 C C . LEU A 1 111 ? 14.248 3.394 -36.770 1.00 90.88 111 LEU A C 1
ATOM 889 O O . LEU A 1 111 ? 13.520 3.089 -35.830 1.00 90.88 111 LEU A O 1
ATOM 893 N N . ASP A 1 112 ? 14.134 4.552 -37.425 1.00 89.88 112 ASP A N 1
ATOM 894 C CA . ASP A 1 112 ? 13.134 5.573 -37.083 1.00 89.88 112 ASP A CA 1
ATOM 895 C C . ASP A 1 112 ? 11.716 5.007 -37.159 1.00 89.88 112 ASP A C 1
ATOM 897 O O . ASP A 1 112 ? 10.913 5.194 -36.248 1.00 89.88 112 ASP A O 1
ATOM 901 N N . ARG A 1 113 ? 11.424 4.230 -38.207 1.00 93.56 113 ARG A N 1
ATOM 902 C CA . ARG A 1 113 ? 10.137 3.547 -38.341 1.00 93.56 113 ARG A CA 1
ATOM 903 C C . ARG A 1 113 ? 9.891 2.545 -37.210 1.00 93.56 113 ARG A C 1
ATOM 905 O O . ARG A 1 113 ? 8.779 2.488 -36.698 1.00 93.56 113 ARG A O 1
ATOM 912 N N . ILE A 1 114 ? 10.894 1.753 -36.829 1.00 95.50 114 ILE A N 1
ATOM 913 C CA . ILE A 1 114 ? 10.778 0.807 -35.707 1.00 95.50 114 ILE A CA 1
ATOM 914 C C . ILE A 1 114 ? 10.491 1.565 -34.408 1.00 95.50 114 ILE A C 1
ATOM 916 O O . ILE A 1 114 ? 9.639 1.145 -33.631 1.00 95.50 114 ILE A O 1
ATOM 920 N N . VAL A 1 115 ? 11.160 2.694 -34.183 1.00 93.31 115 VAL A N 1
ATOM 921 C CA . VAL A 1 115 ? 10.931 3.556 -33.017 1.00 93.31 115 VAL A CA 1
ATOM 922 C C . VAL A 1 115 ? 9.522 4.148 -33.027 1.00 93.31 115 VAL A C 1
ATOM 924 O O . VAL A 1 115 ? 8.843 4.137 -32.000 1.00 93.31 115 VAL A O 1
ATOM 927 N N . ASP A 1 116 ? 9.032 4.601 -34.179 1.00 94.75 116 ASP A N 1
ATOM 928 C CA . ASP A 1 116 ? 7.648 5.052 -34.325 1.00 94.75 116 ASP A CA 1
ATOM 929 C C . ASP A 1 116 ? 6.653 3.917 -34.037 1.00 94.75 116 ASP A C 1
ATOM 931 O O . ASP A 1 116 ? 5.675 4.115 -33.311 1.00 94.75 116 ASP A O 1
ATOM 935 N N . ASP A 1 117 ? 6.906 2.709 -34.543 1.00 96.81 117 ASP A N 1
ATOM 936 C CA . ASP A 1 117 ? 6.084 1.526 -34.274 1.00 96.81 117 ASP A CA 1
ATOM 937 C C . ASP A 1 117 ? 6.095 1.174 -32.771 1.00 96.81 117 ASP A C 1
ATOM 939 O O . ASP A 1 117 ? 5.035 0.918 -32.189 1.00 96.81 117 ASP A O 1
ATOM 943 N N . ILE A 1 118 ? 7.257 1.250 -32.107 1.00 96.31 118 ILE A N 1
ATOM 944 C CA . ILE A 1 118 ? 7.411 1.108 -30.650 1.00 96.31 118 ILE A CA 1
ATOM 945 C C . ILE A 1 118 ? 6.534 2.128 -29.926 1.00 96.31 118 ILE A C 1
ATOM 947 O O . ILE A 1 118 ? 5.674 1.736 -29.138 1.00 96.31 118 ILE A O 1
ATOM 951 N N . HIS A 1 119 ? 6.669 3.421 -30.225 1.00 93.19 119 HIS A N 1
ATOM 952 C CA . HIS A 1 119 ? 5.897 4.486 -29.578 1.00 93.19 119 HIS A CA 1
ATOM 953 C C . HIS A 1 119 ? 4.378 4.353 -29.794 1.00 93.19 119 HIS A C 1
ATOM 955 O O . HIS A 1 119 ? 3.580 4.804 -28.962 1.00 93.19 119 HIS A O 1
ATOM 961 N N . ASN A 1 120 ? 3.972 3.684 -30.874 1.00 95.38 120 ASN A N 1
ATOM 962 C CA . ASN A 1 120 ? 2.580 3.394 -31.205 1.00 95.38 120 ASN A CA 1
ATOM 963 C C . ASN A 1 120 ? 2.029 2.103 -30.574 1.00 95.38 120 ASN A C 1
ATOM 965 O O . ASN A 1 120 ? 0.862 1.775 -30.794 1.00 95.38 120 ASN A O 1
ATOM 969 N N . GLY A 1 121 ? 2.796 1.400 -29.735 1.00 95.44 121 GLY A N 1
ATOM 970 C CA . GLY A 1 121 ? 2.329 0.195 -29.039 1.00 95.44 121 GLY A CA 1
ATOM 971 C C . GLY A 1 121 ? 2.958 -1.114 -29.527 1.00 95.44 121 GLY A C 1
ATOM 972 O O . GLY A 1 121 ? 2.527 -2.180 -29.088 1.00 95.44 121 GLY A O 1
ATOM 973 N N . GLY A 1 122 ? 3.928 -1.042 -30.441 1.00 95.88 122 GLY A N 1
ATOM 974 C CA . GLY A 1 122 ? 4.625 -2.185 -31.034 1.00 95.88 122 GLY A CA 1
ATOM 975 C C . GLY A 1 122 ? 5.879 -2.636 -30.283 1.00 95.88 122 GLY A C 1
ATOM 976 O O . GLY A 1 122 ? 6.647 -3.434 -30.818 1.00 95.88 122 GLY A O 1
ATOM 977 N N . PHE A 1 123 ? 6.132 -2.132 -29.071 1.00 96.50 123 PHE A N 1
ATOM 978 C CA . PHE A 1 123 ? 7.281 -2.575 -28.287 1.00 96.50 123 PHE A CA 1
ATOM 979 C C . PHE A 1 123 ? 7.155 -4.051 -27.894 1.00 96.50 123 PHE A C 1
ATOM 981 O O . PHE A 1 123 ? 6.097 -4.503 -27.452 1.00 96.50 123 PHE A O 1
ATOM 988 N N . ALA A 1 124 ? 8.271 -4.769 -28.007 1.00 95.00 124 ALA A N 1
ATOM 989 C CA . ALA A 1 124 ? 8.389 -6.191 -27.722 1.00 95.00 124 ALA A CA 1
ATOM 990 C C . ALA A 1 124 ? 9.616 -6.370 -26.811 1.00 95.00 124 ALA A C 1
ATOM 992 O O . ALA A 1 124 ? 10.733 -6.179 -27.297 1.00 95.00 124 ALA A O 1
ATOM 993 N N . PRO A 1 125 ? 9.443 -6.653 -25.505 1.00 90.94 125 PRO A N 1
ATOM 994 C CA . PRO A 1 125 ? 10.554 -6.734 -24.549 1.00 90.94 125 PRO A CA 1
ATOM 995 C C . PRO A 1 125 ? 11.549 -7.859 -24.865 1.00 90.94 125 PRO A C 1
ATOM 997 O O . PRO A 1 125 ? 12.704 -7.788 -24.470 1.00 90.94 125 PRO A O 1
ATOM 1000 N N . GLU A 1 126 ? 11.127 -8.887 -25.594 1.00 93.31 126 GLU A N 1
ATOM 1001 C CA . GLU A 1 126 ? 11.972 -9.975 -26.088 1.00 93.31 126 GLU A CA 1
ATOM 1002 C C . GLU A 1 126 ? 12.799 -9.599 -27.329 1.00 93.31 126 GLU A C 1
ATOM 1004 O O . GLU A 1 126 ? 13.714 -10.331 -27.711 1.00 93.31 126 GLU A O 1
ATOM 1009 N N . ASN A 1 127 ? 12.484 -8.475 -27.982 1.00 95.69 127 ASN A N 1
ATOM 1010 C CA . ASN A 1 127 ? 13.237 -7.988 -29.126 1.00 95.69 127 ASN A CA 1
ATOM 1011 C C . ASN A 1 127 ? 14.405 -7.117 -28.644 1.00 95.69 127 ASN A C 1
ATOM 1013 O O . ASN A 1 127 ? 14.236 -5.950 -28.296 1.00 95.69 127 ASN A O 1
ATOM 1017 N N . GLU A 1 128 ? 15.610 -7.687 -28.675 1.00 93.94 128 GLU A N 1
ATOM 1018 C CA . GLU A 1 128 ? 16.845 -7.026 -28.234 1.00 93.94 128 GLU A CA 1
ATOM 1019 C C . GLU A 1 128 ? 17.106 -5.692 -28.960 1.00 93.94 128 GLU A C 1
ATOM 1021 O O . GLU A 1 128 ? 17.596 -4.746 -28.348 1.00 93.94 128 GLU A O 1
ATOM 1026 N N . LEU A 1 129 ? 16.726 -5.559 -30.239 1.00 94.44 129 LEU A N 1
ATOM 1027 C CA . LEU A 1 129 ? 16.842 -4.278 -30.942 1.00 94.44 129 LEU A CA 1
ATOM 1028 C C . LEU A 1 129 ? 15.873 -3.236 -30.369 1.00 94.44 129 LEU A C 1
ATOM 1030 O O . LEU A 1 129 ? 16.256 -2.083 -30.200 1.00 94.44 129 LEU A O 1
ATOM 1034 N N . HIS A 1 130 ? 14.637 -3.626 -30.033 1.00 96.00 130 HIS A N 1
ATOM 1035 C CA . HIS A 1 130 ? 13.678 -2.711 -29.403 1.00 96.00 130 HIS A CA 1
ATOM 1036 C C . HIS A 1 130 ? 14.191 -2.245 -28.032 1.00 96.00 130 HIS A C 1
ATOM 1038 O O . HIS A 1 130 ? 14.125 -1.053 -27.730 1.00 96.00 130 HIS A O 1
ATOM 1044 N N . LEU A 1 131 ? 14.740 -3.159 -27.221 1.00 94.19 131 LEU A N 1
ATOM 1045 C CA . LEU A 1 131 ? 15.348 -2.830 -25.927 1.00 94.19 131 LEU A CA 1
ATOM 1046 C C . LEU A 1 131 ? 16.504 -1.836 -26.068 1.00 94.19 131 LEU A C 1
ATOM 1048 O O . LEU A 1 131 ? 16.568 -0.863 -25.323 1.00 94.19 131 LEU A O 1
ATOM 1052 N N . GLU A 1 132 ? 17.416 -2.061 -27.011 1.00 92.06 132 GLU A N 1
ATOM 1053 C CA . GLU A 1 132 ? 18.570 -1.187 -27.229 1.00 92.06 132 GLU A CA 1
ATOM 1054 C C . GLU A 1 132 ? 18.182 0.211 -27.754 1.00 92.06 132 GLU A C 1
ATOM 1056 O O . GLU A 1 132 ? 18.772 1.222 -27.347 1.00 92.06 132 GLU A O 1
ATOM 1061 N N . LEU A 1 133 ? 17.160 0.292 -28.613 1.00 92.81 133 LEU A N 1
ATOM 1062 C CA . LEU A 1 133 ? 16.604 1.564 -29.083 1.00 92.81 133 LEU A CA 1
ATOM 1063 C C . LEU A 1 133 ? 15.959 2.349 -27.930 1.00 92.81 133 LEU A C 1
ATOM 1065 O O . LEU A 1 133 ? 16.254 3.533 -27.747 1.00 92.81 133 LEU A O 1
ATOM 1069 N N . GLU A 1 134 ? 15.172 1.690 -27.076 1.00 93.06 134 GLU A N 1
ATOM 1070 C CA . GLU A 1 134 ? 14.587 2.341 -25.897 1.00 93.06 134 GLU A CA 1
ATOM 1071 C C . GLU A 1 134 ? 15.631 2.676 -24.823 1.00 93.06 134 GLU A C 1
ATOM 1073 O O . GLU A 1 134 ? 15.527 3.709 -24.158 1.00 93.06 134 GLU A O 1
ATOM 1078 N N . TYR A 1 135 ? 16.690 1.876 -24.684 1.00 91.00 135 TYR A N 1
ATOM 1079 C CA . TYR A 1 135 ? 17.814 2.209 -23.810 1.00 91.00 135 TYR A CA 1
ATOM 1080 C C . TYR A 1 135 ? 18.542 3.468 -24.290 1.00 91.00 135 TYR A C 1
ATOM 1082 O O . TYR A 1 135 ? 18.895 4.326 -23.479 1.00 91.00 135 TYR A O 1
ATOM 1090 N N . SER A 1 136 ? 18.704 3.636 -25.606 1.00 88.00 136 SER A N 1
ATOM 1091 C CA . SER A 1 136 ? 19.262 4.864 -26.190 1.00 88.00 136 SER A CA 1
ATOM 1092 C C . SER A 1 136 ? 18.448 6.095 -25.781 1.00 88.00 136 SER A C 1
ATOM 1094 O O . SER A 1 136 ? 19.003 7.105 -25.332 1.00 88.00 136 SER A O 1
ATOM 1096 N N . ARG A 1 137 ? 17.117 5.979 -25.835 1.00 87.00 137 ARG A N 1
ATOM 1097 C CA . ARG A 1 137 ? 16.177 7.007 -25.375 1.00 87.00 137 ARG A CA 1
ATOM 1098 C C . ARG A 1 137 ? 16.283 7.260 -23.864 1.00 87.00 137 ARG A C 1
ATOM 1100 O O . ARG A 1 137 ? 16.346 8.422 -23.453 1.00 87.00 137 ARG A O 1
ATOM 1107 N N . TYR A 1 138 ? 16.353 6.209 -23.045 1.00 87.38 138 TYR A N 1
ATOM 1108 C CA . TYR A 1 138 ? 16.525 6.301 -21.588 1.00 87.38 138 TYR A CA 1
ATOM 1109 C C . TYR A 1 138 ? 17.825 7.017 -21.207 1.00 87.38 138 TYR A C 1
ATOM 1111 O O . TYR A 1 138 ? 17.802 7.962 -20.419 1.00 87.38 138 TYR A O 1
ATOM 1119 N N . ILE A 1 139 ? 18.954 6.640 -21.814 1.00 84.62 139 ILE A N 1
ATOM 1120 C CA . ILE A 1 139 ? 20.245 7.286 -21.560 1.00 84.62 139 ILE A CA 1
ATOM 1121 C C . ILE A 1 139 ? 20.217 8.749 -21.985 1.00 84.62 139 ILE A C 1
ATOM 1123 O O . ILE A 1 139 ? 20.787 9.588 -21.294 1.00 84.62 139 ILE A O 1
ATOM 1127 N N . ARG A 1 140 ? 19.552 9.100 -23.084 1.00 79.44 140 ARG A N 1
ATOM 1128 C CA . ARG A 1 140 ? 19.502 10.489 -23.545 1.00 79.44 140 ARG A CA 1
ATOM 1129 C C . ARG A 1 140 ? 18.679 11.382 -22.625 1.00 79.44 140 ARG A C 1
ATOM 1131 O O . ARG A 1 140 ? 19.149 12.438 -22.205 1.00 79.44 140 ARG A O 1
ATOM 1138 N N . HIS A 1 141 ? 17.444 10.982 -22.353 1.00 79.38 141 HIS A N 1
ATOM 1139 C CA . HIS A 1 141 ? 16.492 11.833 -21.642 1.00 79.38 141 HIS A CA 1
ATOM 1140 C C . HIS A 1 141 ? 16.621 11.715 -20.125 1.00 79.38 141 HIS A C 1
ATOM 1142 O O . HIS A 1 141 ? 16.264 12.652 -19.411 1.00 79.38 141 HIS A O 1
ATOM 1148 N N . GLY A 1 142 ? 17.202 10.612 -19.649 1.00 73.56 142 GLY A N 1
ATOM 1149 C CA . GLY A 1 142 ? 17.279 10.292 -18.236 1.00 73.56 142 GLY A CA 1
ATOM 1150 C C . GLY A 1 142 ? 15.893 10.129 -17.611 1.00 73.56 142 GLY A C 1
ATOM 1151 O O . GLY A 1 142 ? 14.860 10.299 -18.267 1.00 73.56 142 GLY A O 1
ATOM 1152 N N . PRO A 1 143 ? 15.850 9.795 -16.320 1.00 79.00 143 PRO A N 1
ATOM 1153 C CA . PRO A 1 143 ? 14.591 9.713 -15.613 1.00 79.00 143 PRO A CA 1
ATOM 1154 C C . PRO A 1 143 ? 14.054 11.141 -15.333 1.00 79.00 143 PRO A C 1
ATOM 1156 O O . PRO A 1 143 ? 14.835 12.064 -15.067 1.00 79.00 143 PRO A O 1
ATOM 1159 N N . PRO A 1 144 ? 12.729 11.379 -15.405 1.00 80.62 144 PRO A N 1
ATOM 1160 C CA . PRO A 1 144 ? 12.138 12.698 -15.201 1.00 80.62 144 PRO A CA 1
ATOM 1161 C C . PRO A 1 144 ? 12.313 13.177 -13.752 1.00 80.62 144 PRO A C 1
ATOM 1163 O O . PRO A 1 144 ? 12.557 12.388 -12.832 1.00 80.62 144 PRO A O 1
ATOM 1166 N N . ARG A 1 145 ? 12.144 14.487 -13.517 1.00 73.50 145 ARG A N 1
ATOM 1167 C CA . ARG A 1 145 ? 12.117 15.041 -12.150 1.00 73.50 145 ARG A CA 1
ATOM 1168 C C . ARG A 1 145 ? 11.005 14.366 -11.338 1.00 73.50 145 ARG A C 1
ATOM 1170 O O . ARG A 1 145 ? 9.863 14.345 -11.782 1.00 73.50 145 ARG A O 1
ATOM 1177 N N . GLY A 1 146 ? 11.340 13.861 -10.150 1.00 69.50 146 GLY A N 1
ATOM 1178 C CA . GLY A 1 146 ? 10.400 13.144 -9.273 1.00 69.50 146 GLY A CA 1
ATOM 1179 C C . GLY A 1 146 ? 10.372 11.622 -9.462 1.00 69.50 146 GLY A C 1
ATOM 1180 O O . GLY A 1 146 ? 9.615 10.941 -8.775 1.00 69.50 146 GLY A O 1
ATOM 1181 N N . SER A 1 147 ? 11.199 11.080 -10.358 1.00 75.56 147 SER A N 1
ATOM 1182 C CA . SER A 1 147 ? 11.491 9.644 -10.405 1.00 75.56 147 SER A CA 1
ATOM 1183 C C . SER A 1 147 ? 12.294 9.190 -9.182 1.00 75.56 147 SER A C 1
ATOM 1185 O O . SER A 1 147 ? 13.096 9.955 -8.632 1.00 75.56 147 SER A O 1
ATOM 1187 N N . ARG A 1 148 ? 12.102 7.934 -8.761 1.00 70.25 148 ARG A N 1
ATOM 1188 C CA . ARG A 1 148 ? 12.830 7.370 -7.611 1.00 70.25 148 ARG A CA 1
ATOM 1189 C C . ARG A 1 148 ? 14.276 6.974 -7.911 1.00 70.25 148 ARG A C 1
ATOM 1191 O O . ARG A 1 148 ? 15.075 6.905 -6.984 1.00 70.25 148 ARG A O 1
ATOM 1198 N N . GLU A 1 149 ? 14.643 6.801 -9.182 1.00 64.50 149 GLU A N 1
ATOM 1199 C CA . GLU A 1 149 ? 15.993 6.385 -9.606 1.00 64.50 149 GLU A CA 1
ATOM 1200 C C . GLU A 1 149 ? 17.114 7.410 -9.364 1.00 64.50 149 GLU A C 1
ATOM 1202 O O . GLU A 1 149 ? 18.275 7.119 -9.638 1.00 64.50 149 GLU A O 1
ATOM 1207 N N . GLY A 1 150 ? 16.821 8.602 -8.833 1.00 55.12 150 GLY A N 1
ATOM 1208 C CA . GLY A 1 150 ? 17.866 9.464 -8.275 1.00 55.12 150 GLY A CA 1
ATOM 1209 C C . GLY A 1 150 ? 18.992 9.816 -9.255 1.00 55.12 150 GLY A C 1
ATOM 1210 O O . GLY A 1 150 ? 20.159 9.686 -8.922 1.00 55.12 150 GLY A O 1
ATOM 1211 N N . GLY A 1 151 ? 18.671 10.263 -10.471 1.00 56.16 151 GLY A N 1
ATOM 1212 C CA . GLY A 1 151 ? 19.609 10.929 -11.390 1.00 56.16 151 GLY A CA 1
ATOM 1213 C C . GLY A 1 151 ? 20.768 10.098 -11.971 1.00 56.16 151 GLY A C 1
ATOM 1214 O O . GLY A 1 151 ? 21.394 10.558 -12.927 1.00 56.16 151 GLY A O 1
ATOM 1215 N N . SER A 1 152 ? 21.057 8.896 -11.462 1.00 63.62 152 SER A N 1
ATOM 1216 C CA . SER A 1 152 ? 22.059 7.991 -12.031 1.00 63.62 152 SER A CA 1
ATOM 1217 C C . SER A 1 152 ? 21.430 7.108 -13.102 1.00 63.62 152 SER A C 1
ATOM 1219 O O . SER A 1 152 ? 20.533 6.324 -12.813 1.00 63.62 152 SER A O 1
ATOM 1221 N N . LYS A 1 153 ? 21.918 7.222 -14.338 1.00 74.50 153 LYS A N 1
ATOM 1222 C CA . LYS A 1 153 ? 21.511 6.356 -15.450 1.00 74.50 153 LYS A CA 1
ATOM 1223 C C . LYS A 1 153 ? 22.011 4.930 -15.195 1.00 74.50 153 LYS A C 1
ATOM 1225 O O . LYS A 1 153 ? 23.203 4.748 -14.938 1.00 74.50 153 LYS A O 1
ATOM 1230 N N . LEU A 1 154 ? 21.123 3.941 -15.270 1.00 80.44 154 LEU A N 1
ATOM 1231 C CA . LEU A 1 154 ? 21.498 2.528 -15.175 1.00 80.44 154 LEU A CA 1
ATOM 1232 C C . LEU A 1 154 ? 22.288 2.050 -16.402 1.00 80.44 154 LEU A C 1
ATOM 1234 O O . LEU A 1 154 ? 22.209 2.642 -17.477 1.00 80.44 154 LEU A O 1
ATOM 1238 N N . SER A 1 155 ? 23.027 0.948 -16.237 1.00 85.31 155 SER A N 1
ATOM 1239 C CA . SER A 1 155 ? 23.587 0.190 -17.361 1.00 85.31 155 SER A CA 1
ATOM 1240 C C . SER A 1 155 ? 22.477 -0.492 -18.170 1.00 85.31 155 SER A C 1
ATOM 1242 O O . SER A 1 155 ? 21.353 -0.642 -17.690 1.00 85.31 155 SER A O 1
ATOM 1244 N N . PHE A 1 156 ? 22.798 -0.980 -19.372 1.00 86.06 156 PHE A N 1
ATOM 1245 C CA . PHE A 1 156 ? 21.844 -1.734 -20.194 1.00 86.06 156 PHE A CA 1
ATOM 1246 C C . PHE A 1 156 ? 21.308 -2.982 -19.474 1.00 86.06 156 PHE A C 1
ATOM 1248 O O . PHE A 1 156 ? 20.111 -3.254 -19.504 1.00 86.06 156 PHE A O 1
ATOM 1255 N N . GLU A 1 157 ? 22.174 -3.688 -18.737 1.00 87.50 157 GLU A N 1
ATOM 1256 C CA . GLU A 1 157 ? 21.767 -4.830 -17.908 1.00 87.50 157 GLU A CA 1
ATOM 1257 C C . GLU A 1 157 ? 20.856 -4.427 -16.738 1.00 87.50 157 GLU A C 1
ATOM 1259 O O . GLU A 1 157 ? 20.061 -5.237 -16.284 1.00 87.50 157 GLU A O 1
ATOM 1264 N N . GLY A 1 158 ? 20.930 -3.187 -16.250 1.00 87.25 158 GLY A N 1
ATOM 1265 C CA . GLY A 1 158 ? 19.937 -2.666 -15.308 1.00 87.25 158 GLY A CA 1
ATOM 1266 C C . GLY A 1 158 ? 18.615 -2.331 -16.003 1.00 87.25 158 GLY A C 1
ATOM 1267 O O . GLY A 1 158 ? 17.552 -2.722 -15.536 1.00 87.25 158 GLY A O 1
ATOM 1268 N N . PHE A 1 159 ? 18.684 -1.667 -17.158 1.00 89.56 159 PHE A N 1
ATOM 1269 C CA . PHE A 1 159 ? 17.519 -1.260 -17.947 1.00 89.56 159 PHE A CA 1
ATOM 1270 C C . PHE A 1 159 ? 16.650 -2.445 -18.396 1.00 89.56 159 PHE A C 1
ATOM 1272 O O . PHE A 1 159 ? 15.428 -2.396 -18.277 1.00 89.56 159 PHE A O 1
ATOM 1279 N N . ARG A 1 160 ? 17.262 -3.541 -18.863 1.00 90.75 160 ARG A N 1
ATOM 1280 C CA . ARG A 1 160 ? 16.530 -4.753 -19.289 1.00 90.75 160 ARG A CA 1
ATOM 1281 C C . ARG A 1 160 ? 15.740 -5.423 -18.159 1.00 90.75 160 ARG A C 1
ATOM 1283 O O . ARG A 1 160 ? 14.884 -6.255 -18.434 1.00 90.75 160 ARG A O 1
ATOM 1290 N N . MET A 1 161 ? 16.079 -5.119 -16.904 1.00 90.44 161 MET A N 1
ATOM 1291 C CA . MET A 1 161 ? 15.433 -5.687 -15.720 1.00 90.44 161 MET A CA 1
ATOM 1292 C C . MET A 1 161 ? 14.201 -4.888 -15.299 1.00 90.44 161 MET A C 1
ATOM 1294 O O . MET A 1 161 ? 13.507 -5.295 -14.367 1.00 90.44 161 MET A O 1
ATOM 1298 N N . PHE A 1 162 ? 13.914 -3.763 -15.963 1.00 91.69 162 PHE A N 1
ATOM 1299 C CA . PHE A 1 162 ? 12.688 -3.025 -15.714 1.00 91.69 162 PHE A CA 1
ATOM 1300 C C . PHE A 1 162 ? 11.465 -3.902 -15.982 1.00 91.69 162 PHE A C 1
ATOM 1302 O O . PHE A 1 162 ? 11.409 -4.609 -16.993 1.00 91.69 162 PHE A O 1
ATOM 1309 N N . PRO A 1 163 ? 10.464 -3.863 -15.087 1.00 93.00 163 PRO A N 1
ATOM 1310 C CA . PRO A 1 163 ? 9.288 -4.696 -15.238 1.00 93.00 163 PRO A CA 1
ATOM 1311 C C . PRO A 1 163 ? 8.509 -4.262 -16.479 1.00 93.00 163 PRO A C 1
ATOM 1313 O O . PRO A 1 163 ? 8.316 -3.069 -16.731 1.00 93.00 163 PRO A O 1
ATOM 1316 N N . PHE A 1 164 ? 8.048 -5.246 -17.247 1.00 93.94 164 PHE A N 1
ATOM 1317 C CA . PHE A 1 164 ? 7.132 -5.013 -18.352 1.00 93.94 164 PHE A CA 1
ATOM 1318 C C . PHE A 1 164 ? 5.694 -4.989 -17.830 1.00 93.94 164 PHE A C 1
ATOM 1320 O O . PHE A 1 164 ? 5.221 -5.994 -17.302 1.00 93.94 164 PHE A O 1
ATOM 1327 N N . VAL A 1 165 ? 5.006 -3.854 -17.958 1.00 93.44 165 VAL A N 1
ATOM 1328 C CA . VAL A 1 165 ? 3.658 -3.641 -17.404 1.00 93.44 165 VAL A CA 1
ATOM 1329 C C . VAL A 1 165 ? 2.736 -2.963 -18.411 1.00 93.44 165 VAL A C 1
ATOM 1331 O O . VAL A 1 165 ? 3.169 -2.153 -19.242 1.00 93.44 165 VAL A O 1
ATOM 1334 N N . ASN A 1 166 ? 1.437 -3.248 -18.325 1.00 89.38 166 ASN A N 1
ATOM 1335 C CA . ASN A 1 166 ? 0.443 -2.442 -19.024 1.00 89.38 166 ASN A CA 1
ATOM 1336 C C . ASN A 1 166 ? 0.096 -1.188 -18.199 1.00 89.38 166 ASN A C 1
ATOM 1338 O O . ASN A 1 166 ? 0.093 -1.227 -16.966 1.00 89.38 166 ASN A O 1
ATOM 1342 N N . PRO A 1 167 ? -0.236 -0.058 -18.851 1.00 82.31 167 PRO A N 1
ATOM 1343 C CA . PRO A 1 167 ? -0.718 1.122 -18.143 1.00 82.31 167 PRO A CA 1
ATOM 1344 C C . PRO A 1 167 ? -1.936 0.800 -17.268 1.00 82.31 167 PRO A C 1
ATOM 1346 O O . PRO A 1 167 ? -2.909 0.223 -17.750 1.00 82.31 167 PRO A O 1
ATOM 1349 N N . GLY A 1 168 ? -1.885 1.212 -16.000 1.00 84.62 168 GLY A N 1
ATOM 1350 C CA . GLY A 1 168 ? -2.943 0.964 -15.015 1.00 84.62 168 GLY A CA 1
ATOM 1351 C C . GLY A 1 168 ? -2.763 -0.311 -14.188 1.00 84.62 168 GLY A C 1
ATOM 1352 O O . GLY A 1 168 ? -3.545 -0.537 -13.271 1.00 84.62 168 GLY A O 1
ATOM 1353 N N . GLU A 1 169 ? -1.744 -1.127 -14.461 1.00 89.44 169 GLU A N 1
ATOM 1354 C CA . GLU A 1 169 ? -1.404 -2.276 -13.618 1.00 89.44 169 GLU A CA 1
ATOM 1355 C C . GLU A 1 169 ? -0.528 -1.872 -12.425 1.00 89.44 169 GLU A C 1
ATOM 1357 O O . GLU A 1 169 ? 0.214 -0.889 -12.468 1.00 89.44 169 GLU A O 1
ATOM 1362 N N . VAL A 1 170 ? -0.602 -2.662 -11.351 1.00 90.31 170 VAL A N 1
ATOM 1363 C CA . VAL A 1 170 ? 0.296 -2.532 -10.198 1.00 90.31 170 VAL A CA 1
ATOM 1364 C C . VAL A 1 170 ? 1.658 -3.122 -10.546 1.00 90.31 170 VAL A C 1
ATOM 1366 O O . VAL A 1 170 ? 1.760 -4.282 -10.953 1.00 90.31 170 VAL A O 1
ATOM 1369 N N . ILE A 1 171 ? 2.717 -2.348 -10.328 1.00 91.06 171 ILE A N 1
ATOM 1370 C CA . ILE A 1 171 ? 4.087 -2.744 -10.633 1.00 91.06 171 ILE A CA 1
ATOM 1371 C C . ILE A 1 171 ? 4.634 -3.624 -9.502 1.00 91.06 171 ILE A C 1
ATOM 1373 O O . ILE A 1 171 ? 5.205 -3.139 -8.524 1.00 91.06 171 ILE A O 1
ATOM 1377 N N . GLN A 1 172 ? 4.472 -4.941 -9.655 1.00 86.69 172 GLN A N 1
ATOM 1378 C CA . GLN A 1 172 ? 4.812 -5.941 -8.631 1.00 86.69 172 GLN A CA 1
ATOM 1379 C C . GLN A 1 172 ? 6.273 -5.872 -8.162 1.00 86.69 172 GLN A C 1
ATOM 1381 O O . GLN A 1 172 ? 6.532 -5.992 -6.971 1.00 86.69 172 GLN A O 1
ATOM 1386 N N . ALA A 1 173 ? 7.220 -5.602 -9.069 1.00 84.12 173 ALA A N 1
ATOM 1387 C CA . ALA A 1 173 ? 8.653 -5.541 -8.753 1.00 84.12 173 ALA A CA 1
ATOM 1388 C C . ALA A 1 173 ? 9.025 -4.472 -7.704 1.00 84.12 173 ALA A C 1
ATOM 1390 O O . ALA A 1 173 ? 10.093 -4.551 -7.102 1.00 84.12 173 ALA A O 1
ATOM 1391 N N . TYR A 1 174 ? 8.153 -3.482 -7.481 1.00 80.38 174 TYR A N 1
ATOM 1392 C CA . TYR A 1 174 ? 8.349 -2.422 -6.488 1.00 80.38 174 TYR A CA 1
ATOM 1393 C C . TYR A 1 174 ? 7.431 -2.566 -5.268 1.00 80.38 174 TYR A C 1
ATOM 1395 O O . TYR A 1 174 ? 7.424 -1.692 -4.395 1.00 80.38 174 TYR A O 1
ATOM 1403 N N . LEU A 1 175 ? 6.663 -3.656 -5.175 1.00 84.00 175 LEU A N 1
ATOM 1404 C CA . LEU A 1 175 ? 5.950 -3.988 -3.950 1.00 84.00 175 LEU A CA 1
ATOM 1405 C C . LEU A 1 175 ? 6.936 -4.595 -2.948 1.00 84.00 175 LEU A C 1
ATOM 1407 O O . LEU A 1 175 ? 7.668 -5.527 -3.275 1.00 84.00 175 LEU A O 1
ATOM 1411 N N . PRO A 1 176 ? 6.982 -4.093 -1.708 1.00 79.88 176 PRO A N 1
ATOM 1412 C CA . PRO A 1 176 ? 7.943 -4.591 -0.746 1.00 79.88 176 PRO A CA 1
ATOM 1413 C C . PRO A 1 176 ? 7.447 -5.883 -0.079 1.00 79.88 176 PRO A C 1
ATOM 1415 O O . PRO A 1 176 ? 6.848 -5.857 0.999 1.00 79.88 176 PRO A O 1
ATOM 1418 N N . GLU A 1 177 ? 7.724 -7.023 -0.711 1.00 84.19 177 GLU A N 1
ATOM 1419 C CA . GLU A 1 177 ? 7.287 -8.354 -0.259 1.00 84.19 177 GLU A CA 1
ATOM 1420 C C . GLU A 1 177 ? 7.668 -8.657 1.197 1.00 84.19 177 GLU A C 1
ATOM 1422 O O . GLU A 1 177 ? 6.827 -9.115 1.966 1.00 84.19 177 GLU A O 1
ATOM 1427 N N . LEU A 1 178 ? 8.899 -8.337 1.614 1.00 81.38 178 LEU A N 1
ATOM 1428 C CA . LEU A 1 178 ? 9.349 -8.529 3.001 1.00 81.38 178 LEU A CA 1
ATOM 1429 C C . LEU A 1 178 ? 8.489 -7.751 4.009 1.00 81.38 178 LEU A C 1
ATOM 1431 O O . LEU A 1 178 ? 8.212 -8.242 5.103 1.00 81.38 178 LEU A O 1
ATOM 1435 N N . PHE A 1 179 ? 8.038 -6.546 3.648 1.00 82.44 179 PHE A N 1
ATOM 1436 C CA . PHE A 1 179 ? 7.162 -5.757 4.514 1.00 82.44 179 PHE A CA 1
ATOM 1437 C C . PHE A 1 179 ? 5.748 -6.339 4.535 1.00 82.44 179 PHE A C 1
ATOM 1439 O O . PHE A 1 179 ? 5.137 -6.394 5.601 1.00 82.44 179 PHE A O 1
ATOM 1446 N N . ALA A 1 180 ? 5.251 -6.838 3.396 1.00 87.56 180 ALA A N 1
ATOM 1447 C CA . ALA A 1 180 ? 3.970 -7.539 3.334 1.00 87.56 180 ALA A CA 1
ATOM 1448 C C . ALA A 1 180 ? 3.982 -8.815 4.195 1.00 87.56 180 ALA A C 1
ATOM 1450 O O . ALA A 1 180 ? 3.023 -9.065 4.919 1.00 87.56 180 ALA A O 1
ATOM 1451 N N . GLN A 1 181 ? 5.078 -9.580 4.195 1.00 88.12 181 GLN A N 1
ATOM 1452 C CA . GLN A 1 181 ? 5.245 -10.751 5.065 1.00 88.12 181 GLN A CA 1
ATOM 1453 C C . GLN A 1 181 ? 5.207 -10.372 6.552 1.00 88.12 181 GLN A C 1
ATOM 1455 O O . GLN A 1 181 ? 4.465 -10.987 7.315 1.00 88.12 181 GLN A O 1
ATOM 1460 N N . GLY A 1 182 ? 5.944 -9.333 6.959 1.00 84.88 182 GLY A N 1
ATOM 1461 C CA . GLY A 1 182 ? 5.927 -8.856 8.346 1.00 84.88 182 GLY A CA 1
ATOM 1462 C C . GLY A 1 182 ? 4.538 -8.391 8.793 1.00 84.88 182 GLY A C 1
ATOM 1463 O O . GLY A 1 182 ? 4.072 -8.779 9.862 1.00 84.88 182 GLY A O 1
ATOM 1464 N N . ALA A 1 183 ? 3.840 -7.628 7.947 1.00 87.31 183 ALA A N 1
ATOM 1465 C CA . ALA A 1 183 ? 2.469 -7.198 8.216 1.00 87.31 183 ALA A CA 1
ATOM 1466 C C . ALA A 1 183 ? 1.486 -8.389 8.265 1.00 87.31 183 ALA A C 1
ATOM 1468 O O . ALA A 1 183 ? 0.526 -8.371 9.031 1.00 87.31 183 ALA A O 1
ATOM 1469 N N . ALA A 1 184 ? 1.722 -9.444 7.478 1.00 91.19 184 ALA A N 1
ATOM 1470 C CA . ALA A 1 184 ? 0.885 -10.642 7.464 1.00 91.19 184 ALA A CA 1
ATOM 1471 C C . ALA A 1 184 ? 0.989 -11.417 8.783 1.00 91.19 184 ALA A C 1
ATOM 1473 O O . ALA A 1 184 ? -0.020 -11.874 9.314 1.00 91.19 184 ALA A O 1
ATOM 1474 N N . GLU A 1 185 ? 2.196 -11.520 9.340 1.00 89.81 185 GLU A N 1
ATOM 1475 C CA . GLU A 1 185 ? 2.412 -12.128 10.653 1.00 89.81 185 GLU A CA 1
ATOM 1476 C C . GLU A 1 185 ? 1.775 -11.298 11.781 1.00 89.81 185 GLU A C 1
ATOM 1478 O O . GLU A 1 185 ? 1.268 -11.863 12.743 1.00 89.81 185 GLU A O 1
ATOM 1483 N N . GLU A 1 186 ? 1.765 -9.965 11.679 1.00 87.75 186 GLU A N 1
ATOM 1484 C CA . GLU A 1 186 ? 1.057 -9.097 12.636 1.00 87.75 186 GLU A CA 1
ATOM 1485 C C . GLU A 1 186 ? -0.462 -9.276 12.554 1.00 87.75 186 GLU A C 1
ATOM 1487 O O . GLU A 1 186 ? -1.128 -9.433 13.578 1.00 87.75 186 GLU A O 1
ATOM 1492 N N . ALA A 1 187 ? -1.017 -9.309 11.340 1.00 92.00 187 ALA A N 1
ATOM 1493 C CA . ALA A 1 187 ? -2.431 -9.593 11.125 1.00 92.00 187 ALA A CA 1
ATOM 1494 C C . ALA A 1 187 ? -2.816 -10.986 11.658 1.00 92.00 187 ALA A C 1
ATOM 1496 O O . ALA A 1 187 ? -3.876 -11.154 12.260 1.00 92.00 187 ALA A O 1
ATOM 1497 N N . PHE A 1 188 ? -1.941 -11.981 11.495 1.00 93.00 188 PHE A N 1
ATOM 1498 C CA . PHE A 1 188 ? -2.156 -13.329 12.014 1.00 93.00 188 PHE A CA 1
ATOM 1499 C C . PHE A 1 188 ? -2.207 -13.381 13.549 1.00 93.00 188 PHE A C 1
ATOM 1501 O O . PHE A 1 188 ? -3.084 -14.037 14.108 1.00 93.00 188 PHE A O 1
ATOM 1508 N N . GLU A 1 189 ? -1.343 -12.647 14.251 1.00 91.00 189 GLU A N 1
ATOM 1509 C CA . GLU A 1 189 ? -1.411 -12.559 15.718 1.00 91.00 189 GLU A CA 1
ATOM 1510 C C . GLU A 1 189 ? -2.718 -11.907 16.196 1.00 91.00 189 GLU A C 1
ATOM 1512 O O . GLU A 1 189 ? -3.334 -12.369 17.159 1.00 91.00 189 GLU A O 1
ATOM 1517 N N . VAL A 1 190 ? -3.215 -10.897 15.473 1.00 92.38 190 VAL A N 1
ATOM 1518 C CA . VAL A 1 190 ? -4.534 -10.303 15.746 1.00 92.38 190 VAL A CA 1
ATOM 1519 C C . VAL A 1 190 ? -5.665 -11.299 15.504 1.00 92.38 190 VAL A C 1
ATOM 1521 O O . VAL A 1 190 ? -6.585 -11.381 16.319 1.00 92.38 190 VAL A O 1
ATOM 1524 N N . LEU A 1 191 ? -5.596 -12.086 14.427 1.00 94.75 191 LEU A N 1
ATOM 1525 C CA . LEU A 1 191 ? -6.561 -13.153 14.161 1.00 94.75 191 LEU A CA 1
ATOM 1526 C C . LEU A 1 191 ? -6.615 -14.148 15.329 1.00 94.75 191 LEU A C 1
ATOM 1528 O O . LEU A 1 191 ? -7.705 -14.439 15.821 1.00 94.75 191 LEU A O 1
ATOM 1532 N N . ARG A 1 192 ? -5.457 -14.610 15.817 1.00 92.50 192 ARG A N 1
ATOM 1533 C CA . ARG A 1 192 ? -5.368 -15.538 16.957 1.00 92.50 192 ARG A CA 1
ATOM 1534 C C . ARG A 1 192 ? -5.955 -14.942 18.232 1.00 92.50 192 ARG A C 1
ATOM 1536 O O . ARG A 1 192 ? -6.741 -15.605 18.906 1.00 92.50 192 ARG A O 1
ATOM 1543 N N . PHE A 1 193 ? -5.611 -13.692 18.543 1.00 93.19 193 PHE A N 1
ATOM 1544 C CA . PHE A 1 193 ? -6.165 -12.982 19.696 1.00 93.19 193 PHE A CA 1
ATOM 1545 C C . PHE A 1 193 ? -7.696 -12.888 19.629 1.00 93.19 193 PHE A C 1
ATOM 1547 O O . PHE A 1 193 ? -8.389 -13.183 20.603 1.00 93.19 193 PHE A O 1
ATOM 1554 N N . ILE A 1 194 ? -8.239 -12.503 18.470 1.00 93.62 194 ILE A N 1
ATOM 1555 C CA . ILE A 1 194 ? -9.685 -12.359 18.287 1.00 93.62 194 ILE A CA 1
ATOM 1556 C C . ILE A 1 194 ? -10.390 -13.717 18.387 1.00 93.62 194 ILE A C 1
ATOM 1558 O O . ILE A 1 194 ? -11.408 -13.817 19.070 1.00 93.62 194 ILE A O 1
ATOM 1562 N N . GLN A 1 195 ? -9.841 -14.769 17.774 1.00 91.69 195 GLN A N 1
ATOM 1563 C CA . GLN A 1 195 ? -10.411 -16.119 17.840 1.00 91.69 195 GLN A CA 1
ATOM 1564 C C . GLN A 1 195 ? -10.517 -16.637 19.280 1.00 91.69 195 GLN A C 1
ATOM 1566 O O . GLN A 1 195 ? -11.550 -17.190 19.651 1.00 91.69 195 GLN A O 1
ATOM 1571 N N . GLN A 1 196 ? -9.522 -16.371 20.131 1.00 90.12 196 GLN A N 1
ATOM 1572 C CA . GLN A 1 196 ? -9.595 -16.724 21.556 1.00 90.12 196 GLN A CA 1
ATOM 1573 C C . GLN A 1 196 ? -10.755 -16.017 22.280 1.00 90.12 196 GLN A C 1
ATOM 1575 O O . GLN A 1 196 ? -11.384 -16.598 23.159 1.00 90.12 196 GLN A O 1
ATOM 1580 N N . LYS A 1 197 ? -11.094 -14.777 21.898 1.00 87.62 197 LYS A N 1
ATOM 1581 C CA . LYS A 1 197 ? -12.253 -14.058 22.464 1.00 87.62 197 LYS A CA 1
ATOM 1582 C C . LYS A 1 197 ? -13.602 -14.586 21.956 1.00 87.62 197 LYS A C 1
ATOM 1584 O O . LYS A 1 197 ? -14.601 -14.460 22.666 1.00 87.62 197 LYS A O 1
ATOM 1589 N N . THR A 1 198 ? -13.645 -15.198 20.769 1.00 87.31 198 THR A N 1
ATOM 1590 C CA . THR A 1 198 ? -14.879 -15.789 20.208 1.00 87.31 198 THR A CA 1
ATOM 1591 C C . THR A 1 198 ? -15.316 -17.091 20.879 1.00 87.31 198 THR A C 1
ATOM 1593 O O . THR A 1 198 ? -16.411 -17.567 20.611 1.00 87.31 198 THR A O 1
ATOM 1596 N N . GLU A 1 199 ? -14.514 -17.651 21.790 1.00 80.94 199 GLU A N 1
ATOM 1597 C CA . GLU A 1 199 ? -14.897 -18.827 22.589 1.00 80.94 199 GLU A CA 1
ATOM 1598 C C . GLU A 1 199 ? -16.011 -18.529 23.613 1.00 80.94 199 GLU A C 1
ATOM 1600 O O . GLU A 1 199 ? -16.540 -19.440 24.250 1.00 80.94 199 GLU A O 1
ATOM 1605 N N . THR A 1 200 ? -16.375 -17.257 23.787 1.00 79.38 200 THR A N 1
ATOM 1606 C CA . THR A 1 200 ? -17.472 -16.830 24.661 1.00 79.38 200 THR A CA 1
ATOM 1607 C C . THR A 1 200 ? -18.787 -16.693 23.883 1.00 79.38 200 THR A C 1
ATOM 1609 O O . THR A 1 200 ? -18.784 -16.304 22.721 1.00 79.38 200 THR A O 1
ATOM 1612 N N . ASP A 1 201 ? -19.938 -16.910 24.536 1.00 84.56 201 ASP A N 1
ATOM 1613 C CA . ASP A 1 201 ? -21.276 -16.680 23.941 1.00 84.56 20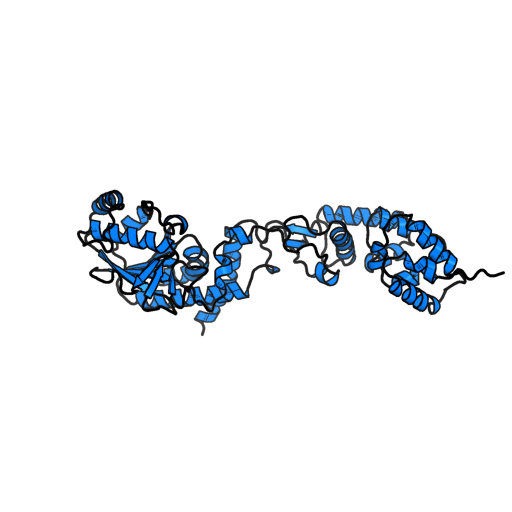1 ASP A CA 1
ATOM 1614 C C . ASP A 1 201 ? -21.606 -15.180 23.722 1.00 84.56 201 ASP A C 1
ATOM 1616 O O . ASP A 1 201 ? -22.752 -14.803 23.455 1.00 84.56 201 ASP A O 1
ATOM 1620 N N . VAL A 1 202 ? -20.629 -14.285 23.892 1.00 90.25 202 VAL A N 1
ATOM 1621 C CA . VAL A 1 202 ? -20.803 -12.838 23.749 1.00 90.25 202 VAL A CA 1
ATOM 1622 C C . VAL A 1 202 ? -20.500 -12.438 22.302 1.00 90.25 202 VAL A C 1
ATOM 1624 O O . VAL A 1 202 ? -19.417 -12.744 21.807 1.00 90.25 202 VAL A O 1
ATOM 1627 N N . PRO A 1 203 ? -21.405 -11.714 21.611 1.00 94.56 203 PRO A N 1
ATOM 1628 C CA . PRO A 1 203 ? -21.118 -11.203 20.275 1.00 94.56 203 PRO A CA 1
ATOM 1629 C C . PRO A 1 203 ? -19.857 -10.334 20.269 1.00 94.56 203 PRO A C 1
ATOM 1631 O O . PRO A 1 203 ? -19.660 -9.531 21.179 1.00 94.56 203 PRO A O 1
ATOM 1634 N N . LEU A 1 204 ? -19.037 -10.437 19.225 1.00 97.06 204 LEU A N 1
ATOM 1635 C CA . LEU A 1 204 ? -17.803 -9.661 19.101 1.00 97.06 204 LEU A CA 1
ATOM 1636 C C . LEU A 1 204 ? -17.878 -8.701 17.909 1.00 97.06 204 LEU A C 1
ATOM 1638 O O . LEU A 1 204 ? -18.230 -9.091 16.791 1.00 97.06 204 LEU A O 1
ATOM 1642 N N . LEU A 1 205 ? -17.536 -7.439 18.159 1.00 97.75 205 LEU A N 1
ATOM 1643 C CA . LEU A 1 205 ? -17.429 -6.378 17.164 1.00 97.75 205 LEU A CA 1
ATOM 1644 C C . LEU A 1 205 ? -15.970 -5.941 17.030 1.00 97.75 205 LEU A C 1
ATOM 1646 O O . LEU A 1 205 ? -15.366 -5.473 17.990 1.00 97.75 205 LEU A O 1
ATOM 1650 N N . VAL A 1 206 ? -15.428 -6.016 15.822 1.00 97.62 206 VAL A N 1
ATOM 1651 C CA . VAL A 1 206 ? -14.126 -5.448 15.472 1.00 97.62 206 VAL A CA 1
ATOM 1652 C C . VAL A 1 206 ? -14.344 -4.133 14.734 1.00 97.62 206 VAL A C 1
ATOM 1654 O O . VAL A 1 206 ? -14.960 -4.105 13.668 1.00 97.62 206 VAL A O 1
ATOM 1657 N N . ILE A 1 207 ? -13.823 -3.044 15.293 1.00 96.88 207 ILE A N 1
ATOM 1658 C CA . ILE A 1 207 ? -13.780 -1.726 14.663 1.00 96.88 207 ILE A CA 1
ATOM 1659 C C . ILE A 1 207 ? -12.367 -1.521 14.120 1.00 96.88 207 ILE A C 1
ATOM 1661 O O . ILE A 1 207 ? -11.426 -1.303 14.881 1.00 96.88 207 ILE A O 1
ATOM 1665 N N . ALA A 1 208 ? -12.206 -1.597 12.804 1.00 94.19 208 ALA A N 1
ATOM 1666 C CA . ALA A 1 208 ? -10.926 -1.348 12.156 1.00 94.19 208 ALA A CA 1
ATOM 1667 C C . ALA A 1 208 ? -10.819 0.130 11.765 1.00 94.19 208 ALA A C 1
ATOM 1669 O O . ALA A 1 208 ? -11.654 0.624 11.002 1.00 94.19 208 ALA A O 1
ATOM 1670 N N . ASN A 1 209 ? -9.797 0.838 12.253 1.00 90.94 209 ASN A N 1
ATOM 1671 C CA . ASN A 1 209 ? -9.589 2.227 11.851 1.00 90.94 209 ASN A CA 1
ATOM 1672 C C . ASN A 1 209 ? -9.233 2.281 10.354 1.00 90.94 209 ASN A C 1
ATOM 1674 O O . ASN A 1 209 ? -8.327 1.563 9.932 1.00 90.94 209 ASN A O 1
ATOM 1678 N N . LEU A 1 210 ? -9.925 3.098 9.548 1.00 86.38 210 LEU A N 1
ATOM 1679 C CA . LEU A 1 210 ? -9.815 3.174 8.079 1.00 86.38 210 LEU A CA 1
ATOM 1680 C C . LEU A 1 210 ? -8.501 3.841 7.623 1.00 86.38 210 LEU A C 1
ATOM 1682 O O . LEU A 1 210 ? -8.480 4.917 7.030 1.00 86.38 210 LEU A O 1
ATOM 1686 N N . ARG A 1 211 ? -7.399 3.196 7.991 1.00 81.44 211 ARG A N 1
ATOM 1687 C CA . ARG A 1 211 ? -5.989 3.481 7.726 1.00 81.44 211 ARG A CA 1
ATOM 1688 C C . ARG A 1 211 ? -5.262 2.130 7.751 1.00 81.44 211 ARG A C 1
ATOM 1690 O O . ARG A 1 211 ? -5.794 1.138 7.250 1.00 81.44 211 ARG A O 1
ATOM 1697 N N . PHE A 1 212 ? -4.102 2.058 8.399 1.00 81.12 212 PHE A N 1
ATOM 1698 C CA . PHE A 1 212 ? -3.351 0.826 8.581 1.00 81.12 212 PHE A CA 1
ATOM 1699 C C . PHE A 1 212 ? -4.192 -0.300 9.206 1.00 81.12 212 PHE A C 1
ATOM 1701 O O . PHE A 1 212 ? -4.199 -1.410 8.672 1.00 81.12 212 PHE A O 1
ATOM 1708 N N . GLY A 1 213 ? -4.958 -0.020 10.271 1.00 85.25 213 GLY A N 1
ATOM 1709 C CA . GLY A 1 213 ? -5.829 -1.007 10.923 1.00 85.25 213 GLY A CA 1
ATOM 1710 C C . GLY A 1 213 ? -6.763 -1.748 9.967 1.00 85.25 213 GLY A C 1
ATOM 1711 O O . GLY A 1 213 ? -6.774 -2.976 9.920 1.00 85.25 213 GLY A O 1
ATOM 1712 N N . ALA A 1 214 ? -7.533 -1.017 9.166 1.00 89.81 214 ALA A N 1
ATOM 1713 C CA . ALA A 1 214 ? -8.459 -1.605 8.204 1.00 89.81 214 ALA A CA 1
ATOM 1714 C C . ALA A 1 214 ? -7.752 -2.224 6.997 1.00 89.81 214 ALA A C 1
ATOM 1716 O O . ALA A 1 214 ? -8.184 -3.273 6.522 1.00 89.81 214 ALA A O 1
ATOM 1717 N N . TRP A 1 215 ? -6.700 -1.589 6.479 1.00 89.62 215 TRP A N 1
ATOM 1718 C CA . TRP A 1 215 ? -6.065 -2.023 5.236 1.00 89.62 215 TRP A CA 1
ATOM 1719 C C . TRP A 1 215 ? -5.124 -3.203 5.417 1.00 89.62 215 TRP A C 1
ATOM 1721 O O . TRP A 1 215 ? -5.175 -4.131 4.617 1.00 89.62 215 TRP A O 1
ATOM 1731 N N . PHE A 1 216 ? -4.287 -3.196 6.447 1.00 88.75 216 PHE A N 1
ATOM 1732 C CA . PHE A 1 216 ? -3.182 -4.148 6.554 1.00 88.75 216 PHE A CA 1
ATOM 1733 C C . PHE A 1 216 ? -3.276 -5.043 7.786 1.00 88.75 216 PHE A C 1
ATOM 1735 O O . PHE A 1 216 ? -2.620 -6.073 7.820 1.00 88.75 216 PHE A O 1
ATOM 1742 N N . VAL A 1 217 ? -4.137 -4.737 8.758 1.00 89.69 217 VAL A N 1
ATOM 1743 C CA . VAL A 1 217 ? -4.368 -5.650 9.890 1.00 89.69 217 VAL A CA 1
ATOM 1744 C C . VAL A 1 217 ? -5.631 -6.465 9.665 1.00 89.69 217 VAL A C 1
ATOM 1746 O O . VAL A 1 217 ? -5.567 -7.680 9.528 1.00 89.69 217 VAL A O 1
ATOM 1749 N N . VAL A 1 218 ? -6.785 -5.801 9.577 1.00 93.81 218 VAL A N 1
ATOM 1750 C CA . VAL A 1 218 ? -8.090 -6.472 9.512 1.00 93.81 218 VAL A CA 1
ATOM 1751 C C . VAL A 1 218 ? -8.435 -6.925 8.096 1.00 93.81 218 VAL A C 1
ATOM 1753 O O . VAL A 1 218 ? -8.909 -8.042 7.926 1.00 93.81 218 VAL A O 1
ATOM 1756 N N . GLY A 1 219 ? -8.176 -6.114 7.067 1.00 94.56 219 GLY A N 1
ATOM 1757 C CA . GLY A 1 219 ? -8.518 -6.437 5.674 1.00 94.56 219 GLY A CA 1
ATOM 1758 C C . GLY A 1 219 ? -8.018 -7.808 5.181 1.00 94.56 219 GLY A C 1
ATOM 1759 O O . GLY A 1 219 ? -8.809 -8.566 4.617 1.00 94.56 219 GLY A O 1
ATOM 1760 N N . PRO A 1 220 ? -6.748 -8.188 5.425 1.00 94.75 220 PRO A N 1
ATOM 1761 C CA . PRO A 1 220 ? -6.227 -9.504 5.053 1.00 94.75 220 PRO A CA 1
ATOM 1762 C C . PRO A 1 220 ? -6.900 -10.680 5.776 1.00 94.75 220 PRO A C 1
ATOM 1764 O O . PRO A 1 220 ? -6.956 -11.770 5.210 1.00 94.75 220 PRO A O 1
ATOM 1767 N N . ILE A 1 221 ? -7.411 -10.475 6.998 1.00 96.06 221 ILE A N 1
ATOM 1768 C CA . ILE A 1 221 ? -7.980 -11.535 7.852 1.00 96.06 221 ILE A CA 1
ATOM 1769 C C . ILE A 1 221 ? -9.514 -11.504 7.959 1.00 96.06 221 ILE A C 1
ATOM 1771 O O . ILE A 1 221 ? -10.100 -12.373 8.601 1.00 96.06 221 ILE A O 1
ATOM 1775 N N . GLU A 1 222 ? -10.180 -10.515 7.361 1.00 96.31 222 GLU A N 1
ATOM 1776 C CA . GLU A 1 222 ? -11.611 -10.241 7.561 1.00 96.31 222 GLU A CA 1
ATOM 1777 C C . GLU A 1 222 ? -12.505 -11.438 7.220 1.00 96.31 222 GLU A C 1
ATOM 1779 O O . GLU A 1 222 ? -13.463 -11.712 7.943 1.00 96.31 222 GLU A O 1
ATOM 1784 N N . ASP A 1 223 ? -12.172 -12.176 6.159 1.00 96.25 223 ASP A N 1
ATOM 1785 C CA . ASP A 1 223 ? -12.919 -13.368 5.744 1.00 96.25 223 ASP A CA 1
ATOM 1786 C C . ASP A 1 223 ? -12.874 -14.459 6.832 1.00 96.25 223 ASP A C 1
ATOM 1788 O O . ASP A 1 223 ? -13.898 -15.070 7.143 1.00 96.25 223 ASP A O 1
ATOM 1792 N N . TYR A 1 224 ? -11.719 -14.642 7.484 1.00 95.75 224 TYR A N 1
ATOM 1793 C CA . TYR A 1 224 ? -11.555 -15.582 8.597 1.00 95.75 224 TYR A CA 1
ATOM 1794 C C . TYR A 1 224 ? -12.318 -15.133 9.846 1.00 95.75 224 TYR A C 1
ATOM 1796 O O . TYR A 1 224 ? -12.940 -15.957 10.513 1.00 95.75 224 TYR A O 1
ATOM 1804 N N . LEU A 1 225 ? -12.315 -13.830 10.148 1.00 95.75 225 LEU A N 1
ATOM 1805 C CA . LEU A 1 225 ? -13.070 -13.266 11.273 1.00 95.75 225 LEU A CA 1
ATOM 1806 C C . LEU A 1 225 ? -14.581 -13.457 11.085 1.00 95.75 225 LEU A C 1
ATOM 1808 O O . LEU A 1 225 ? -15.278 -13.919 11.989 1.00 95.75 225 LEU A O 1
ATOM 1812 N N . ARG A 1 226 ? -15.095 -13.160 9.888 1.00 96.00 226 ARG A N 1
ATOM 1813 C CA . ARG A 1 226 ? -16.518 -13.343 9.569 1.00 96.00 226 ARG A CA 1
ATOM 1814 C C . ARG A 1 226 ? -16.943 -14.805 9.619 1.00 96.00 226 ARG A C 1
ATOM 1816 O O . ARG A 1 226 ? -18.056 -15.088 10.057 1.00 96.00 226 ARG A O 1
ATOM 1823 N N . ALA A 1 227 ? -16.070 -15.727 9.211 1.00 94.50 227 ALA A N 1
ATOM 1824 C CA . ALA A 1 227 ? -16.349 -17.162 9.256 1.00 94.50 227 ALA A CA 1
ATOM 1825 C C . ALA A 1 227 ? -16.617 -17.681 10.681 1.00 94.50 227 ALA A C 1
ATOM 1827 O O . ALA A 1 227 ? -17.370 -18.639 10.841 1.00 94.50 227 ALA A O 1
ATOM 1828 N N . VAL A 1 228 ? -16.061 -17.028 11.709 1.00 93.56 228 VAL A N 1
ATOM 1829 C CA . VAL A 1 228 ? -16.292 -17.356 13.128 1.00 93.56 228 VAL A CA 1
ATOM 1830 C C . VAL A 1 228 ? -17.332 -16.444 13.800 1.00 93.56 228 VAL A C 1
ATOM 1832 O O . VAL A 1 228 ? -17.421 -16.391 15.021 1.00 93.56 228 VAL A O 1
ATOM 1835 N N . GLY A 1 229 ? -18.142 -15.721 13.018 1.00 93.88 229 GLY A N 1
ATOM 1836 C CA . GLY A 1 229 ? -19.265 -14.923 13.528 1.00 93.88 229 GLY A CA 1
ATOM 1837 C C . GLY A 1 229 ? -18.902 -13.529 14.050 1.00 93.88 229 GLY A C 1
ATOM 1838 O O . GLY A 1 229 ? -19.753 -12.860 14.637 1.00 93.88 229 GLY A O 1
ATOM 1839 N N . VAL A 1 230 ? -17.673 -13.052 13.825 1.00 96.75 230 VAL A N 1
ATOM 1840 C CA . VAL A 1 230 ? -17.260 -11.696 14.219 1.00 96.75 230 VAL A CA 1
ATOM 1841 C C . VAL A 1 230 ? -17.854 -10.663 13.267 1.00 96.75 230 VAL A C 1
ATOM 1843 O O . VAL A 1 230 ? -17.744 -10.773 12.043 1.00 96.75 230 VAL A O 1
ATOM 1846 N N . THR A 1 231 ? -18.440 -9.605 13.830 1.00 97.62 231 THR A N 1
ATOM 1847 C CA . THR A 1 231 ? -18.874 -8.443 13.047 1.00 97.62 231 THR A CA 1
ATOM 1848 C C . THR A 1 231 ? -17.703 -7.489 12.868 1.00 97.62 231 THR A C 1
ATOM 1850 O O . THR A 1 231 ? -17.074 -7.097 13.843 1.00 97.62 231 THR A O 1
ATOM 1853 N N . VAL A 1 232 ? -17.419 -7.092 11.628 1.00 97.00 232 VAL A N 1
ATOM 1854 C CA . VAL A 1 232 ? -16.332 -6.159 11.301 1.00 97.00 232 VAL A CA 1
ATOM 1855 C C . VAL A 1 232 ? -16.921 -4.885 10.712 1.00 97.00 232 VAL A C 1
ATOM 1857 O O . VAL A 1 232 ? -17.640 -4.941 9.712 1.00 97.00 232 VAL A O 1
ATOM 1860 N N . VAL A 1 233 ? -16.583 -3.741 11.304 1.00 96.38 233 VAL A N 1
ATOM 1861 C CA . VAL A 1 233 ? -16.911 -2.406 10.788 1.00 96.38 233 VAL A CA 1
ATOM 1862 C C . VAL A 1 233 ? -15.637 -1.596 10.583 1.00 96.38 233 VAL A C 1
ATOM 1864 O O . VAL A 1 233 ? -14.617 -1.829 11.232 1.00 96.38 233 VAL A O 1
ATOM 1867 N N . ARG A 1 234 ? -15.691 -0.642 9.655 1.00 94.56 234 ARG A N 1
ATOM 1868 C CA . ARG A 1 234 ? -14.592 0.280 9.367 1.00 94.56 234 ARG A CA 1
ATOM 1869 C C . ARG A 1 234 ? -15.038 1.680 9.754 1.00 94.56 234 ARG A C 1
ATOM 1871 O O . ARG A 1 234 ? -16.013 2.176 9.203 1.00 94.56 234 ARG A O 1
ATOM 1878 N N . GLU A 1 235 ? -14.329 2.294 10.684 1.00 93.19 235 GLU A N 1
ATOM 1879 C CA . GLU A 1 235 ? -14.579 3.662 11.148 1.00 93.19 235 GLU A CA 1
ATOM 1880 C C . GLU A 1 235 ? -13.306 4.480 10.931 1.00 93.19 235 GLU A C 1
ATOM 1882 O O . GLU A 1 235 ? -12.219 3.915 10.841 1.00 93.19 235 GLU A O 1
ATOM 1887 N N . TYR A 1 236 ? -13.406 5.801 10.807 1.00 87.88 236 TYR A N 1
ATOM 1888 C CA . TYR A 1 236 ? -12.239 6.641 10.539 1.00 87.88 236 TYR A CA 1
ATOM 1889 C C . TYR A 1 236 ? -12.053 7.691 11.624 1.00 87.88 236 TYR A C 1
ATOM 1891 O O . TYR A 1 236 ? -12.836 8.633 11.722 1.00 87.88 236 TYR A O 1
ATOM 1899 N N . LEU A 1 237 ? -10.963 7.568 12.380 1.00 86.31 237 LEU A N 1
ATOM 1900 C CA . LEU A 1 237 ? -10.468 8.612 13.270 1.00 86.31 237 LEU A CA 1
ATOM 1901 C C . LEU A 1 237 ? -9.021 8.951 12.919 1.00 86.31 237 LEU A C 1
ATOM 1903 O O . LEU A 1 237 ? -8.154 8.083 12.774 1.00 86.31 237 LEU A O 1
ATOM 1907 N N . LYS A 1 238 ? -8.750 10.249 12.775 1.00 82.69 238 LYS A N 1
ATOM 1908 C CA . LYS A 1 238 ? -7.455 10.747 12.323 1.00 82.69 238 LYS A CA 1
ATOM 1909 C C . LYS A 1 238 ? -6.556 11.070 13.512 1.00 82.69 238 LYS A C 1
ATOM 1911 O O . LYS A 1 238 ? -6.870 11.946 14.307 1.00 82.69 238 LYS A O 1
ATOM 1916 N N . SER A 1 239 ? -5.366 10.468 13.586 1.00 81.56 239 SER A N 1
ATOM 1917 C CA . SER A 1 239 ? -4.411 10.733 14.678 1.00 81.56 239 SER A CA 1
ATOM 1918 C C . SER A 1 239 ? -4.101 12.224 14.885 1.00 81.56 239 SER A C 1
ATOM 1920 O O . SER A 1 239 ? -4.011 12.666 16.025 1.00 81.56 239 SER A O 1
ATOM 1922 N N . THR A 1 240 ? -4.020 13.034 13.820 1.00 78.88 240 THR A N 1
ATOM 1923 C CA . THR A 1 240 ? -3.730 14.481 13.933 1.00 78.88 240 THR A CA 1
ATOM 1924 C C . THR A 1 240 ? -4.790 15.276 14.697 1.00 78.88 240 THR A C 1
ATOM 1926 O O . THR A 1 240 ? -4.510 16.385 15.139 1.00 78.88 240 THR A O 1
ATOM 1929 N N . GLU A 1 241 ? -6.007 14.751 14.831 1.00 78.25 241 GLU A N 1
ATOM 1930 C CA . GLU A 1 241 ? -7.088 15.388 15.593 1.00 78.25 241 GLU A CA 1
ATOM 1931 C C . GLU A 1 241 ? -6.918 15.183 17.103 1.00 78.25 241 GLU A C 1
ATOM 1933 O O . GLU A 1 241 ? -7.315 16.036 17.896 1.00 78.25 241 GLU A O 1
ATOM 1938 N N . PHE A 1 242 ? -6.246 14.099 17.495 1.00 78.12 242 PHE A N 1
ATOM 1939 C CA . PHE A 1 242 ? -6.108 13.665 18.885 1.00 78.12 242 PHE A CA 1
ATOM 1940 C C . PHE A 1 242 ? -4.672 13.779 19.423 1.00 78.12 242 PHE A C 1
ATOM 1942 O O . PHE A 1 242 ? -4.470 13.738 20.634 1.00 78.12 242 PHE A O 1
ATOM 1949 N N . ASP A 1 243 ? -3.678 13.993 18.552 1.00 72.38 243 ASP A N 1
ATOM 1950 C CA . ASP A 1 243 ? -2.258 14.140 18.916 1.00 72.38 243 ASP A CA 1
ATOM 1951 C C . ASP A 1 243 ? -1.864 15.564 19.359 1.00 72.38 243 ASP A C 1
ATOM 1953 O O . ASP A 1 243 ? -0.694 15.868 19.588 1.00 72.38 243 ASP A O 1
ATOM 1957 N N . THR A 1 244 ? -2.827 16.484 19.466 1.00 56.97 244 THR A N 1
ATOM 1958 C CA . THR A 1 244 ? -2.534 17.891 19.767 1.00 56.97 244 THR A CA 1
ATOM 1959 C C . THR A 1 244 ? -2.677 18.227 21.254 1.00 56.97 244 THR A C 1
ATOM 1961 O O . THR A 1 244 ? -3.537 17.714 21.968 1.00 56.97 244 THR A O 1
ATOM 1964 N N . SER A 1 245 ? -1.858 19.172 21.723 1.00 54.25 245 SER A N 1
ATOM 1965 C CA . SER A 1 245 ? -2.025 19.882 23.001 1.00 54.25 245 SER A CA 1
ATOM 1966 C C . SER A 1 245 ? -3.193 20.885 22.987 1.00 54.25 245 SER A C 1
ATOM 1968 O O . SER A 1 245 ? -3.300 21.720 23.886 1.00 54.25 245 SER A O 1
ATOM 1970 N N . ARG A 1 246 ? -4.051 20.861 21.953 1.00 51.03 246 ARG A N 1
ATOM 1971 C CA . ARG A 1 246 ? -5.165 21.803 21.812 1.00 51.03 246 ARG A CA 1
ATOM 1972 C C . ARG A 1 246 ? -6.211 21.516 22.888 1.00 51.03 246 ARG A C 1
ATOM 1974 O O . ARG A 1 246 ? -6.592 20.372 23.104 1.00 51.03 246 ARG A O 1
ATOM 1981 N N . GLN A 1 247 ? -6.677 22.582 23.539 1.00 48.75 247 GLN A N 1
ATOM 1982 C CA . GLN A 1 247 ? -7.670 22.543 24.622 1.00 48.75 247 GLN A CA 1
ATOM 1983 C C . GLN A 1 247 ? -9.057 22.032 24.185 1.00 48.75 247 GLN A C 1
ATOM 1985 O O . GLN A 1 247 ? -9.887 21.747 25.041 1.00 48.75 247 GLN A O 1
ATOM 1990 N N . SER A 1 248 ? -9.315 21.887 22.882 1.00 57.19 248 SER A N 1
ATOM 1991 C CA . SER A 1 248 ? -10.526 21.259 22.353 1.00 57.19 248 SER A CA 1
ATOM 1992 C C . SER A 1 248 ? -10.162 20.132 21.388 1.00 57.19 248 SER A C 1
ATOM 1994 O O . SER A 1 248 ? -9.817 20.362 20.227 1.00 57.19 248 SER A O 1
ATOM 1996 N N . GLN A 1 249 ? -10.222 18.895 21.878 1.00 63.81 249 GLN A N 1
ATOM 1997 C CA . GLN A 1 249 ? -10.270 17.733 20.994 1.00 63.81 249 GLN A CA 1
ATOM 1998 C C . GLN A 1 249 ? -11.625 17.747 20.268 1.00 63.81 249 GLN A C 1
ATOM 2000 O O . GLN A 1 249 ? -12.641 18.031 20.912 1.00 63.81 249 GLN A O 1
ATOM 2005 N N . PRO A 1 250 ? -11.666 17.509 18.945 1.00 69.38 250 PRO A N 1
ATOM 2006 C CA . PRO A 1 250 ? -12.934 17.390 18.244 1.00 69.38 250 PRO A CA 1
ATOM 2007 C C . PRO A 1 250 ? -13.723 16.200 18.800 1.00 69.38 250 PRO A C 1
ATOM 2009 O O . PRO A 1 250 ? -13.150 15.217 19.271 1.00 69.38 250 PRO A O 1
ATOM 2012 N N . GLU A 1 251 ? -15.050 16.300 18.752 1.00 75.44 251 GLU A N 1
ATOM 2013 C CA . GLU A 1 251 ? -15.923 15.207 19.171 1.00 75.44 251 GLU A CA 1
ATOM 2014 C C . GLU A 1 251 ? -15.657 13.969 18.292 1.00 75.44 251 GLU A C 1
ATOM 2016 O O . GLU A 1 251 ? -15.720 14.084 17.064 1.00 75.44 251 GLU A O 1
ATOM 2021 N N . PRO A 1 252 ? -15.345 12.796 18.875 1.00 81.81 252 PRO A N 1
ATOM 2022 C CA . PRO A 1 252 ? -15.013 11.616 18.089 1.00 81.81 252 PRO A CA 1
ATOM 2023 C C . PRO A 1 252 ? -16.237 11.133 17.308 1.00 81.81 252 PRO A C 1
ATOM 2025 O O . PRO A 1 252 ? -17.324 10.955 17.864 1.00 81.81 252 PRO A O 1
ATOM 2028 N N . HIS A 1 253 ? -16.055 10.908 16.007 1.00 82.75 253 HIS A N 1
ATOM 2029 C CA . HIS A 1 253 ? -17.121 10.464 15.1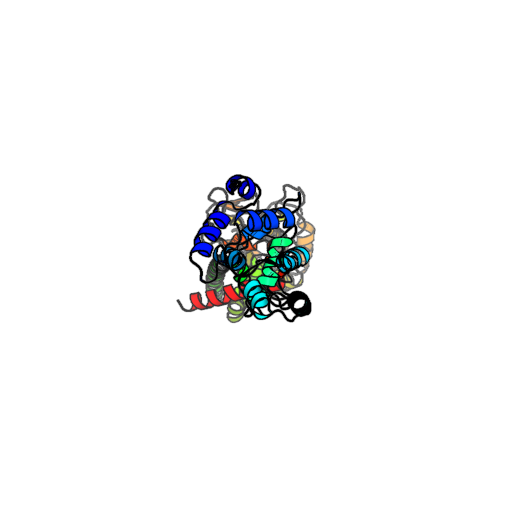20 1.00 82.75 253 HIS A CA 1
ATOM 2030 C C . HIS A 1 253 ? -17.044 8.951 14.887 1.00 82.75 253 HIS A C 1
ATOM 2032 O O . HIS A 1 253 ? -16.211 8.476 14.124 1.00 82.75 253 HIS A O 1
ATOM 2038 N N . ILE A 1 254 ? -17.933 8.211 15.550 1.00 91.25 254 ILE A N 1
ATOM 2039 C CA . ILE A 1 254 ? -18.276 6.820 15.220 1.00 91.25 254 ILE A CA 1
ATOM 2040 C C . ILE A 1 254 ? -19.692 6.843 14.645 1.00 91.25 254 ILE A C 1
ATOM 2042 O O . ILE A 1 254 ? -20.556 7.552 15.182 1.00 91.25 254 ILE A O 1
ATOM 2046 N N . SER A 1 255 ? -19.927 6.108 13.555 1.00 92.56 255 SER A N 1
ATOM 2047 C CA . SER A 1 255 ? -21.207 6.144 12.842 1.00 92.56 255 SER A CA 1
ATOM 2048 C C . SER A 1 255 ? -22.406 5.802 13.737 1.00 92.56 255 SER A C 1
ATOM 2050 O O . SER A 1 255 ? -22.331 5.028 14.700 1.00 92.56 255 SER A O 1
ATOM 2052 N N . ARG A 1 256 ? -23.569 6.383 13.414 1.00 91.50 256 ARG A N 1
ATOM 2053 C CA . ARG A 1 256 ? -24.812 6.139 14.163 1.00 91.50 256 ARG A CA 1
ATOM 2054 C C . ARG A 1 256 ? -25.235 4.673 14.067 1.00 91.50 256 ARG A C 1
ATOM 2056 O O . ARG A 1 256 ? -25.826 4.138 15.002 1.00 91.50 256 ARG A O 1
ATOM 2063 N N . GLU A 1 257 ? -24.959 4.045 12.936 1.00 94.62 257 GLU A N 1
ATOM 2064 C CA . GLU A 1 257 ? -25.224 2.644 12.636 1.00 94.62 257 GLU A CA 1
ATOM 2065 C C . GLU A 1 257 ? -24.419 1.731 13.566 1.00 94.62 257 GLU A C 1
ATOM 2067 O O . GLU A 1 257 ? -25.006 0.848 14.193 1.00 94.62 257 GLU A O 1
ATOM 2072 N N . THR A 1 258 ? -23.123 2.005 13.747 1.00 96.00 258 THR A N 1
ATOM 2073 C CA . THR A 1 258 ? -22.269 1.278 14.698 1.00 96.00 258 THR A CA 1
ATOM 2074 C C . THR A 1 258 ? -22.783 1.421 16.129 1.00 96.00 258 THR A C 1
ATOM 2076 O O . THR A 1 258 ? -22.926 0.423 16.835 1.00 96.00 258 THR A O 1
ATOM 2079 N N . TRP A 1 259 ? -23.176 2.625 16.556 1.00 95.25 259 TRP A N 1
ATOM 2080 C CA . TRP A 1 259 ? -23.748 2.808 17.895 1.00 95.25 259 TRP A CA 1
ATOM 2081 C C . TRP A 1 259 ? -25.074 2.083 18.107 1.00 95.25 259 TRP A C 1
ATOM 2083 O O . TRP A 1 259 ? -25.289 1.489 19.164 1.00 95.25 259 TRP A O 1
ATOM 2093 N N . LYS A 1 260 ? -25.963 2.098 17.107 1.00 94.25 260 LYS A N 1
ATOM 2094 C CA . LYS A 1 260 ? -27.213 1.326 17.145 1.00 94.25 260 LYS A CA 1
ATOM 2095 C C . LYS A 1 260 ? -26.933 -0.169 17.265 1.00 94.25 260 LYS A C 1
ATOM 2097 O O . LYS A 1 260 ? -27.599 -0.840 18.047 1.00 94.25 260 LYS A O 1
ATOM 2102 N N . TYR A 1 261 ? -25.949 -0.678 16.523 1.00 95.25 261 TYR A N 1
ATOM 2103 C CA . TYR A 1 261 ? -25.535 -2.075 16.614 1.00 95.25 261 TYR A CA 1
ATOM 2104 C C . TYR A 1 261 ? -25.021 -2.417 18.017 1.00 95.25 261 TYR A C 1
ATOM 2106 O O . TYR A 1 261 ? -25.469 -3.405 18.600 1.00 95.25 261 TYR A O 1
ATOM 2114 N N . ILE A 1 262 ? -24.140 -1.582 18.577 1.00 95.88 262 ILE A N 1
ATOM 2115 C CA . ILE A 1 262 ? -23.592 -1.750 19.929 1.00 95.88 262 ILE A CA 1
ATOM 2116 C C . ILE A 1 262 ? -24.715 -1.767 20.975 1.00 95.88 262 ILE A C 1
ATOM 2118 O O . ILE A 1 262 ? -24.788 -2.689 21.784 1.00 95.88 262 ILE A O 1
ATOM 2122 N N . ALA A 1 263 ? -25.629 -0.795 20.927 1.00 93.38 263 ALA A N 1
ATOM 2123 C CA . ALA A 1 263 ? -26.744 -0.703 21.868 1.00 93.38 263 ALA A CA 1
ATOM 2124 C C . ALA A 1 263 ? -27.703 -1.904 21.782 1.00 93.38 263 ALA A C 1
ATOM 2126 O O . ALA A 1 263 ? -28.185 -2.370 22.812 1.00 93.38 263 ALA A O 1
ATOM 2127 N N . ALA A 1 264 ? -27.962 -2.417 20.575 1.00 93.50 264 ALA A N 1
ATOM 2128 C CA . ALA A 1 264 ? -28.894 -3.522 20.361 1.00 93.50 264 ALA A CA 1
ATOM 2129 C C . ALA A 1 264 ? -28.304 -4.901 20.700 1.00 93.50 264 ALA A C 1
ATOM 2131 O O . ALA A 1 264 ? -29.019 -5.753 21.221 1.00 93.50 264 ALA A O 1
ATOM 2132 N N . ASN A 1 265 ? -27.023 -5.131 20.397 1.00 94.06 265 ASN A N 1
ATOM 2133 C CA . ASN A 1 265 ? -26.407 -6.462 20.487 1.00 94.06 265 ASN A CA 1
ATOM 2134 C C . ASN A 1 265 ? -25.491 -6.627 21.702 1.00 94.06 265 ASN A C 1
ATOM 2136 O O . ASN A 1 265 ? -25.121 -7.751 22.034 1.00 94.06 265 ASN A O 1
ATOM 2140 N N . ASN A 1 266 ? -25.131 -5.524 22.365 1.00 93.12 266 ASN A N 1
ATOM 2141 C CA . ASN A 1 266 ? -24.238 -5.504 23.519 1.00 93.12 266 ASN A CA 1
ATOM 2142 C C . ASN A 1 266 ? -22.959 -6.350 23.317 1.00 93.12 266 ASN A C 1
ATOM 2144 O O . ASN A 1 266 ? -22.709 -7.258 24.122 1.00 93.12 266 ASN A O 1
ATOM 2148 N N . PRO A 1 267 ? -22.194 -6.120 22.232 1.00 96.06 267 PRO A N 1
ATOM 2149 C CA . PRO A 1 267 ? -21.025 -6.925 21.923 1.00 96.06 267 PRO A CA 1
ATOM 2150 C C . PRO A 1 267 ? -19.842 -6.553 22.824 1.00 96.06 267 PRO A C 1
ATOM 2152 O O . PRO A 1 267 ? -19.774 -5.428 23.325 1.00 96.06 267 PRO A O 1
ATOM 2155 N N . ASP A 1 268 ? -18.870 -7.449 22.953 1.00 96.69 268 ASP A N 1
ATOM 2156 C CA . ASP A 1 268 ? -17.498 -7.036 23.250 1.00 96.69 268 ASP A CA 1
ATOM 2157 C C . ASP A 1 268 ? -16.917 -6.328 22.017 1.00 96.69 268 ASP A C 1
ATOM 2159 O O . ASP A 1 268 ? -17.256 -6.651 20.876 1.00 96.69 268 ASP A O 1
ATOM 2163 N N . VAL A 1 269 ? -16.070 -5.325 22.233 1.00 97.31 269 VAL A N 1
ATOM 2164 C CA . VAL A 1 269 ? -15.542 -4.476 21.162 1.00 97.31 269 VAL A CA 1
ATOM 2165 C C . VAL A 1 269 ? -14.024 -4.547 21.140 1.00 97.31 269 VAL A C 1
ATOM 2167 O O . VAL A 1 269 ? -13.371 -4.340 22.157 1.00 97.31 269 VAL A O 1
ATOM 2170 N N . VAL A 1 270 ? -13.453 -4.778 19.962 1.00 97.00 270 VAL A N 1
ATOM 2171 C CA . VAL A 1 270 ? -12.014 -4.677 19.707 1.00 97.00 270 VAL A CA 1
ATOM 2172 C C . VAL A 1 270 ? -11.788 -3.575 18.683 1.00 97.00 270 VAL A C 1
ATOM 2174 O O . VAL A 1 270 ? -12.284 -3.655 17.562 1.00 97.00 270 VAL A O 1
ATOM 2177 N N . VAL A 1 271 ? -11.040 -2.541 19.050 1.00 96.06 271 VAL A N 1
ATOM 2178 C CA . VAL A 1 271 ? -10.627 -1.480 18.128 1.00 96.06 271 VAL A CA 1
ATOM 2179 C C . VAL A 1 271 ? -9.218 -1.786 17.654 1.00 96.06 271 VAL A C 1
ATOM 2181 O O . VAL A 1 271 ? -8.310 -1.900 18.473 1.00 96.06 271 VAL A O 1
ATOM 2184 N N . VAL A 1 272 ? -9.038 -1.906 16.342 1.00 92.75 272 VAL A N 1
ATOM 2185 C CA . VAL A 1 272 ? -7.768 -2.287 15.723 1.00 92.75 272 VAL A CA 1
ATOM 2186 C C . VAL A 1 272 ? -7.219 -1.132 14.901 1.00 92.75 272 VAL A C 1
ATOM 2188 O O . VAL A 1 272 ? -7.870 -0.634 13.978 1.00 92.75 272 VAL A O 1
ATOM 2191 N N . ASP A 1 273 ? -5.986 -0.748 15.205 1.00 88.44 273 ASP A N 1
ATOM 2192 C CA . ASP A 1 273 ? -5.150 0.082 14.344 1.00 88.44 273 ASP A CA 1
ATOM 2193 C C . ASP A 1 273 ? -3.687 -0.308 14.532 1.00 88.44 273 ASP A C 1
ATOM 2195 O O . ASP A 1 273 ? -3.357 -1.192 15.327 1.00 88.44 273 ASP A O 1
ATOM 2199 N N . ALA A 1 274 ? -2.806 0.377 13.820 1.00 79.25 274 ALA A N 1
ATOM 2200 C CA . ALA A 1 274 ? -1.389 0.299 14.093 1.00 79.25 274 ALA A CA 1
ATOM 2201 C C . ALA A 1 274 ? -0.725 1.670 14.056 1.00 79.25 274 ALA A C 1
ATOM 2203 O O . ALA A 1 274 ? -1.331 2.699 13.766 1.00 79.25 274 ALA A O 1
ATOM 2204 N N . THR A 1 275 ? 0.556 1.669 14.389 1.00 76.75 275 THR A N 1
ATOM 2205 C CA . THR A 1 275 ? 1.418 2.842 14.333 1.00 76.75 275 THR A CA 1
ATOM 2206 C C . THR A 1 275 ? 2.738 2.444 13.703 1.00 76.75 275 THR A C 1
ATOM 2208 O O . THR A 1 275 ? 3.304 1.404 14.054 1.00 76.75 275 THR A O 1
ATOM 2211 N N . GLY A 1 276 ? 3.270 3.303 12.829 1.00 72.56 276 GLY A N 1
ATOM 2212 C CA . GLY A 1 276 ? 4.613 3.121 12.290 1.00 72.56 276 GLY A CA 1
ATOM 2213 C C . GLY A 1 276 ? 5.743 3.221 13.330 1.00 72.56 276 GLY A C 1
ATOM 2214 O O . GLY A 1 276 ? 6.891 2.898 13.034 1.00 72.56 276 GLY A O 1
ATOM 2215 N N . MET A 1 277 ? 5.423 3.651 14.553 1.00 78.25 277 MET A N 1
ATOM 2216 C CA . MET A 1 277 ? 6.309 3.650 15.718 1.00 78.25 277 MET A CA 1
ATOM 2217 C C . MET A 1 277 ? 5.613 2.908 16.871 1.00 78.25 277 MET A C 1
ATOM 2219 O O . MET A 1 277 ? 4.940 3.564 17.671 1.00 78.25 277 MET A O 1
ATOM 2223 N N . PRO A 1 278 ? 5.706 1.568 16.939 1.00 81.56 278 PRO A N 1
ATOM 2224 C CA . PRO A 1 278 ? 5.060 0.749 17.977 1.00 81.56 278 PRO A CA 1
ATOM 2225 C C . PRO A 1 278 ? 5.728 0.844 19.351 1.00 81.56 278 PRO A C 1
ATOM 2227 O O . PRO A 1 278 ? 5.144 0.421 20.343 1.00 81.56 278 PRO A O 1
ATOM 2230 N N . GLU A 1 279 ? 6.921 1.432 19.427 1.00 86.31 279 GLU A N 1
ATOM 2231 C CA . GLU A 1 279 ? 7.633 1.683 20.675 1.00 86.31 279 GLU A CA 1
ATOM 2232 C C . GLU A 1 279 ? 8.052 3.154 20.766 1.00 86.31 279 GLU A C 1
ATOM 2234 O O . GLU A 1 279 ? 8.384 3.801 19.765 1.00 86.31 279 GLU A O 1
ATOM 2239 N N . LYS A 1 280 ? 8.030 3.691 21.984 1.00 86.31 280 LYS A N 1
ATOM 2240 C CA . LYS A 1 280 ? 8.655 4.962 22.341 1.00 86.31 280 LYS A CA 1
ATOM 2241 C C . LYS A 1 280 ? 9.261 4.840 23.734 1.00 86.31 280 LYS A C 1
ATOM 2243 O O . LYS A 1 280 ? 8.554 4.507 24.678 1.00 86.31 280 LYS A O 1
ATOM 2248 N N . ASP A 1 281 ? 10.553 5.135 23.849 1.00 88.81 281 ASP A N 1
ATOM 2249 C CA . ASP A 1 281 ? 11.301 5.095 25.113 1.00 88.81 281 ASP A CA 1
ATOM 2250 C C . ASP A 1 281 ? 11.196 3.734 25.844 1.00 88.81 281 ASP A C 1
ATOM 2252 O O . ASP A 1 281 ? 11.062 3.693 27.067 1.00 88.81 281 ASP A O 1
ATOM 2256 N N . GLY A 1 282 ? 11.218 2.615 25.104 1.00 86.75 282 GLY A N 1
ATOM 2257 C CA . GLY A 1 282 ? 11.071 1.266 25.670 1.00 86.75 282 GLY A CA 1
ATOM 2258 C C . GLY A 1 282 ? 9.643 0.885 26.074 1.00 86.75 282 GLY A C 1
ATOM 2259 O O . GLY A 1 282 ? 9.453 -0.148 26.711 1.00 86.75 282 GLY A O 1
ATOM 2260 N N . LEU A 1 283 ? 8.644 1.715 25.754 1.00 89.19 283 LEU A N 1
ATOM 2261 C CA . LEU A 1 283 ? 7.236 1.486 26.078 1.00 89.19 283 LEU A CA 1
ATOM 2262 C C . LEU A 1 283 ? 6.401 1.275 24.817 1.00 89.19 283 LEU A C 1
ATOM 2264 O O . LEU A 1 283 ? 6.614 1.954 23.807 1.00 89.19 283 LEU A O 1
ATOM 2268 N N . THR A 1 284 ? 5.395 0.404 24.903 1.00 90.19 284 THR A N 1
ATOM 2269 C CA . THR A 1 284 ? 4.416 0.184 23.833 1.00 90.19 284 THR A CA 1
ATOM 2270 C C . THR A 1 284 ? 3.710 1.484 23.482 1.00 90.19 284 THR A C 1
ATOM 2272 O O . THR A 1 284 ? 3.287 2.244 24.360 1.00 90.19 284 THR A O 1
ATOM 2275 N N . ARG A 1 285 ? 3.528 1.732 22.189 1.00 88.62 285 ARG A N 1
ATOM 2276 C CA . ARG A 1 285 ? 2.869 2.919 21.664 1.00 88.62 285 ARG A CA 1
ATOM 2277 C C . ARG A 1 285 ? 1.674 2.550 20.797 1.00 88.62 285 ARG A C 1
ATOM 2279 O O . ARG A 1 285 ? 1.752 1.698 19.925 1.00 88.62 285 ARG A O 1
ATOM 2286 N N . PHE A 1 286 ? 0.595 3.288 21.006 1.00 89.75 286 PHE A N 1
ATOM 2287 C CA . PHE A 1 286 ? -0.634 3.265 20.230 1.00 89.75 286 PHE A CA 1
ATOM 2288 C C . PHE A 1 286 ? -0.771 4.579 19.444 1.00 89.75 286 PHE A C 1
ATOM 2290 O O . PHE A 1 286 ? -0.318 5.639 19.910 1.00 89.75 286 PHE A O 1
ATOM 2297 N N . PRO A 1 287 ? -1.412 4.559 18.262 1.00 87.94 287 PRO A N 1
ATOM 2298 C CA . PRO A 1 287 ? -1.671 5.776 17.502 1.00 87.94 287 PRO A CA 1
ATOM 2299 C C . PRO A 1 287 ? -2.613 6.711 18.273 1.00 87.94 287 PRO A C 1
ATOM 2301 O O . PRO A 1 287 ? -3.495 6.272 19.012 1.00 87.94 287 PRO A O 1
ATOM 2304 N N . ALA A 1 288 ? -2.456 8.024 18.083 1.00 87.62 288 ALA A N 1
ATOM 2305 C CA . ALA A 1 288 ? -3.262 9.022 18.793 1.00 87.62 288 ALA A CA 1
ATOM 2306 C C . ALA A 1 288 ? -4.770 8.889 18.513 1.00 87.62 288 ALA A C 1
ATOM 2308 O O . ALA A 1 288 ? -5.574 9.228 19.377 1.00 87.62 288 ALA A O 1
ATOM 2309 N N . ALA A 1 289 ? -5.158 8.350 17.349 1.00 88.12 289 ALA A N 1
ATOM 2310 C CA . ALA A 1 289 ? -6.550 8.057 17.006 1.00 88.12 289 ALA A CA 1
ATOM 2311 C C . ALA A 1 289 ? -7.264 7.175 18.049 1.00 88.12 289 ALA A C 1
ATOM 2313 O O . ALA A 1 289 ? -8.472 7.318 18.236 1.00 88.12 289 ALA A O 1
ATOM 2314 N N . MET A 1 290 ? -6.531 6.330 18.788 1.00 90.94 290 MET A N 1
ATOM 2315 C CA . MET A 1 290 ? -7.103 5.515 19.866 1.00 90.94 290 MET A CA 1
ATOM 2316 C C . MET A 1 290 ? -7.704 6.342 20.993 1.00 90.94 290 MET A C 1
ATOM 2318 O O . MET A 1 290 ? -8.688 5.913 21.590 1.00 90.94 290 MET A O 1
ATOM 2322 N N . LEU A 1 291 ? -7.187 7.548 21.251 1.00 89.25 291 LEU A N 1
ATOM 2323 C CA . LEU A 1 291 ? -7.816 8.456 22.210 1.00 89.25 291 LEU A CA 1
ATOM 2324 C C . LEU A 1 291 ? -9.236 8.816 21.776 1.00 89.25 291 LEU A C 1
ATOM 2326 O O . LEU A 1 291 ? -10.114 8.873 22.623 1.00 89.25 291 LEU A O 1
ATOM 2330 N N . GLY A 1 292 ? -9.487 8.984 20.477 1.00 89.56 292 GLY A N 1
ATOM 2331 C CA . GLY A 1 292 ? -10.827 9.270 19.974 1.00 89.56 292 GLY A CA 1
ATOM 2332 C C . GLY A 1 292 ? -11.811 8.130 20.247 1.00 89.56 292 GLY A C 1
ATOM 2333 O O . GLY A 1 292 ? -12.904 8.384 20.751 1.00 89.56 292 GLY A O 1
ATOM 2334 N N . TYR A 1 293 ? -11.411 6.876 20.010 1.00 92.62 293 TYR A N 1
ATOM 2335 C CA . TYR A 1 293 ? -12.234 5.707 20.351 1.00 92.62 293 TYR A CA 1
ATOM 2336 C C . TYR A 1 293 ? -12.469 5.600 21.865 1.00 92.62 293 TYR A C 1
ATOM 2338 O O . TYR A 1 293 ? -13.609 5.426 22.295 1.00 92.62 293 TYR A O 1
ATOM 2346 N N . ILE A 1 294 ? -11.423 5.781 22.679 1.00 92.00 294 ILE A N 1
ATOM 2347 C CA . ILE A 1 294 ? -11.529 5.774 24.146 1.00 92.00 294 ILE A CA 1
ATOM 2348 C C . ILE A 1 294 ? -12.500 6.862 24.623 1.00 92.00 294 ILE A C 1
ATOM 2350 O O . ILE A 1 294 ? -13.396 6.572 25.409 1.00 92.00 294 ILE A O 1
ATOM 2354 N N . THR A 1 295 ? -12.382 8.093 24.120 1.00 89.56 295 THR A N 1
ATOM 2355 C CA . THR A 1 295 ? -13.283 9.206 24.458 1.00 89.56 295 THR A CA 1
ATOM 2356 C C . THR A 1 295 ? -14.725 8.920 24.042 1.00 89.56 295 THR A C 1
ATOM 2358 O O . THR A 1 295 ? -15.655 9.264 24.774 1.00 89.56 295 THR A O 1
ATOM 2361 N N . ALA A 1 296 ? -14.934 8.275 22.893 1.00 91.56 296 ALA A N 1
ATOM 2362 C CA . ALA A 1 296 ? -16.267 7.941 22.408 1.00 91.56 296 ALA A CA 1
ATOM 2363 C C . ALA A 1 296 ? -16.961 6.900 23.303 1.00 91.56 296 ALA A C 1
ATOM 2365 O O . ALA A 1 296 ? -18.120 7.074 23.680 1.00 91.56 296 ALA A O 1
ATOM 2366 N N . PHE A 1 297 ? -16.235 5.856 23.711 1.00 92.94 297 PHE A N 1
ATOM 2367 C CA . PHE A 1 297 ? -16.744 4.845 24.640 1.00 92.94 297 PHE A CA 1
ATOM 2368 C C . PHE A 1 297 ? -16.855 5.350 26.083 1.00 92.94 297 PHE A C 1
ATOM 2370 O O . PHE A 1 297 ? -17.768 4.954 26.801 1.00 92.94 297 PHE A O 1
ATOM 2377 N N . ASP A 1 298 ? -16.004 6.284 26.503 1.00 91.06 298 ASP A N 1
ATOM 2378 C CA . ASP A 1 298 ? -16.159 6.980 27.781 1.00 91.06 298 ASP A CA 1
ATOM 2379 C C . ASP A 1 298 ? -17.453 7.819 27.800 1.00 91.06 298 ASP A C 1
ATOM 2381 O O . ASP A 1 298 ? -18.181 7.848 28.791 1.00 91.06 298 ASP A O 1
ATOM 2385 N N . ALA A 1 299 ? -17.802 8.474 26.686 1.00 90.88 299 ALA A N 1
ATOM 2386 C CA . ALA A 1 299 ? -19.091 9.154 26.544 1.00 90.88 299 ALA A CA 1
ATOM 2387 C C . ALA A 1 299 ? -20.275 8.171 26.564 1.00 90.88 299 ALA A C 1
ATOM 2389 O O . ALA A 1 299 ? -21.282 8.458 27.210 1.00 90.88 299 ALA A O 1
ATOM 2390 N N . TYR A 1 300 ? -20.139 7.008 25.918 1.00 92.19 300 TYR A N 1
ATOM 2391 C CA . TYR A 1 300 ? -21.130 5.927 25.970 1.00 92.19 300 TYR A CA 1
ATOM 2392 C C . TYR A 1 300 ? -21.350 5.436 27.409 1.00 92.19 300 TYR A C 1
ATOM 2394 O O . TYR A 1 300 ? -22.479 5.369 27.886 1.00 92.19 300 TYR A O 1
ATOM 2402 N N . ASN A 1 301 ? -20.274 5.189 28.155 1.00 92.25 301 ASN A N 1
ATOM 2403 C CA . ASN A 1 301 ? -20.346 4.791 29.558 1.00 92.25 301 ASN A CA 1
ATOM 2404 C C . ASN A 1 301 ? -21.043 5.843 30.430 1.00 92.25 301 ASN A C 1
ATOM 2406 O O . ASN A 1 301 ? -21.926 5.503 31.219 1.00 92.25 301 ASN A O 1
ATOM 2410 N N . VAL A 1 302 ? -20.699 7.124 30.266 1.00 90.94 302 VAL A N 1
ATOM 2411 C CA . VAL A 1 302 ? -21.359 8.220 30.996 1.00 90.94 302 VAL A CA 1
ATOM 2412 C C . VAL A 1 302 ? -22.841 8.319 30.640 1.00 90.94 302 VAL A C 1
ATOM 2414 O O . VAL A 1 302 ? -23.669 8.508 31.530 1.00 90.94 302 VAL A O 1
ATOM 2417 N N . ALA A 1 303 ? -23.201 8.130 29.369 1.00 91.06 303 ALA A N 1
ATOM 2418 C CA . ALA A 1 303 ? -24.594 8.089 28.931 1.00 91.06 303 ALA A CA 1
ATOM 2419 C C . ALA A 1 303 ? -25.386 6.924 29.556 1.00 91.06 303 ALA A C 1
ATOM 2421 O O . ALA A 1 303 ? -26.598 7.049 29.727 1.00 91.06 303 ALA A O 1
ATOM 2422 N N . ALA A 1 304 ? -24.706 5.837 29.944 1.00 90.19 304 ALA A N 1
ATOM 2423 C CA . ALA A 1 304 ? -25.265 4.707 30.691 1.00 90.19 304 ALA A CA 1
ATOM 2424 C C . ALA A 1 304 ? -25.306 4.940 32.218 1.00 90.19 304 ALA A C 1
ATOM 2426 O O . ALA A 1 304 ? -25.726 4.058 32.964 1.00 90.19 304 ALA A O 1
ATOM 2427 N N . GLY A 1 305 ? -24.854 6.106 32.699 1.00 89.19 305 GLY A N 1
ATOM 2428 C CA . GLY A 1 305 ? -24.817 6.461 34.121 1.00 89.19 305 GLY A CA 1
ATOM 2429 C C . GLY A 1 305 ? -23.541 6.048 34.863 1.00 89.19 305 GLY A C 1
ATOM 2430 O O . GLY A 1 305 ? -23.507 6.126 36.091 1.00 89.19 305 GLY A O 1
ATOM 2431 N N . MET A 1 306 ? -22.491 5.618 34.158 1.00 89.31 306 MET A N 1
ATOM 2432 C CA . MET A 1 306 ? -21.197 5.303 34.772 1.00 89.31 306 MET A CA 1
ATOM 2433 C C . MET A 1 306 ? -20.353 6.567 34.997 1.00 89.31 306 MET A C 1
ATOM 2435 O O . MET A 1 306 ? -20.479 7.541 34.251 1.00 89.31 306 MET A O 1
ATOM 2439 N N . PRO A 1 307 ? -19.451 6.575 35.996 1.00 86.50 307 PRO A N 1
ATOM 2440 C CA . PRO A 1 307 ? -18.460 7.635 36.116 1.00 86.50 307 PRO A CA 1
ATOM 2441 C C . PRO A 1 307 ? -17.533 7.642 34.895 1.00 86.50 307 PRO A C 1
ATOM 2443 O O . PRO A 1 307 ? -17.187 6.593 34.353 1.00 86.50 307 PRO A O 1
ATOM 2446 N N . ALA A 1 308 ? -17.117 8.837 34.485 1.00 85.12 308 ALA A N 1
ATOM 2447 C CA . ALA A 1 308 ? -16.169 9.005 33.395 1.00 85.12 308 ALA A CA 1
ATOM 2448 C C . ALA A 1 308 ? -14.797 8.402 33.737 1.00 85.12 308 ALA A C 1
ATOM 2450 O O . ALA A 1 308 ? -14.311 8.567 34.858 1.00 85.12 308 ALA A O 1
ATOM 2451 N N . TRP A 1 309 ? -14.135 7.794 32.753 1.00 83.44 309 TRP A N 1
ATOM 2452 C CA . TRP A 1 309 ? -12.728 7.405 32.859 1.00 83.44 309 TRP A CA 1
ATOM 2453 C C . TRP A 1 309 ? -11.813 8.629 32.943 1.00 83.44 309 TRP A C 1
ATOM 2455 O O . TRP A 1 309 ? -10.825 8.606 33.677 1.00 83.44 309 TRP A O 1
ATOM 2465 N N . GLN A 1 310 ? -12.133 9.700 32.204 1.00 73.50 310 GLN A N 1
ATOM 2466 C CA . GLN A 1 310 ? -11.393 10.965 32.236 1.00 73.50 310 GLN A CA 1
ATOM 2467 C C . GLN A 1 310 ? -12.316 12.139 32.606 1.00 73.50 310 GLN A C 1
ATOM 2469 O O . GLN A 1 310 ? -13.431 12.225 32.090 1.00 73.50 310 GLN A O 1
ATOM 2474 N N . PRO A 1 311 ? -11.869 13.081 33.459 1.00 64.62 311 PRO A N 1
ATOM 2475 C CA . PRO A 1 311 ? -12.686 14.203 33.935 1.00 64.62 311 PRO A CA 1
ATOM 2476 C C . PRO A 1 311 ? -12.967 15.307 32.888 1.00 64.62 311 PRO A C 1
ATOM 2478 O O . PRO A 1 311 ? -13.335 16.416 33.266 1.00 64.62 311 PRO A O 1
ATOM 2481 N N . ASP A 1 312 ? -12.804 15.046 31.587 1.00 65.88 312 ASP A N 1
ATOM 2482 C CA . ASP A 1 312 ? -12.883 16.076 30.541 1.00 65.88 312 ASP A CA 1
ATOM 2483 C C . ASP A 1 312 ? -14.324 16.341 30.046 1.00 65.88 312 ASP A C 1
ATOM 2485 O O . ASP A 1 312 ? -15.144 15.427 29.894 1.00 65.88 312 ASP A O 1
ATOM 2489 N N . THR A 1 313 ? -14.636 17.617 29.802 1.00 54.19 313 THR A N 1
ATOM 2490 C CA . THR A 1 313 ? -15.994 18.177 29.644 1.00 54.19 313 THR A CA 1
ATOM 2491 C C . THR A 1 313 ? -16.442 18.346 28.189 1.00 54.19 313 THR A C 1
ATOM 2493 O O . THR A 1 313 ? -17.608 18.628 27.925 1.00 54.19 313 THR A O 1
ATOM 2496 N N . ASN A 1 314 ? -15.580 18.093 27.202 1.00 64.44 314 ASN A N 1
ATOM 2497 C CA . ASN A 1 314 ? -15.915 18.299 25.783 1.00 64.44 314 ASN A CA 1
ATOM 2498 C C . ASN A 1 314 ? -16.780 17.189 25.141 1.00 64.44 314 ASN A C 1
ATOM 2500 O O . ASN A 1 314 ? -16.934 17.153 23.924 1.00 64.44 314 ASN A O 1
ATOM 2504 N N . LYS A 1 315 ? -17.383 16.296 25.938 1.00 76.00 315 LYS A N 1
ATOM 2505 C CA . LYS A 1 315 ? -18.221 15.177 25.459 1.00 76.00 315 LYS A CA 1
ATOM 2506 C C . LYS A 1 315 ? -19.722 15.329 25.726 1.00 76.00 315 LYS A C 1
ATOM 2508 O O . LYS A 1 315 ? -20.475 14.406 25.434 1.00 76.00 315 LYS A O 1
ATOM 2513 N N . HIS A 1 316 ? -20.181 16.461 26.268 1.00 79.81 316 HIS A N 1
ATOM 2514 C CA . HIS A 1 316 ? -21.586 16.640 26.671 1.00 79.81 316 HIS A CA 1
ATOM 2515 C C . HIS A 1 316 ? -22.595 16.380 25.540 1.00 79.81 316 HIS A C 1
ATOM 2517 O O . HIS A 1 316 ? -23.588 15.688 25.760 1.00 79.81 316 HIS A O 1
ATOM 2523 N N . HIS A 1 317 ? -22.329 16.881 24.329 1.00 84.06 317 HIS A N 1
ATOM 2524 C CA . HIS A 1 317 ? -23.202 16.656 23.173 1.00 84.06 317 HIS A CA 1
ATOM 2525 C C . HIS A 1 317 ? -23.243 15.180 22.759 1.00 84.06 317 HIS A C 1
ATOM 2527 O O . HIS A 1 317 ? -24.324 14.634 22.536 1.00 84.06 317 HIS A O 1
ATOM 2533 N N . LEU A 1 318 ? -22.088 14.510 22.719 1.00 87.00 318 LEU A N 1
ATOM 2534 C CA . LEU A 1 318 ? -22.015 13.079 22.438 1.00 87.00 318 LEU A CA 1
ATOM 2535 C C . LEU A 1 318 ? -22.763 12.251 23.491 1.00 87.00 318 LEU A C 1
ATOM 2537 O O . LEU A 1 318 ? -23.570 11.408 23.114 1.00 87.00 318 LEU A O 1
ATOM 2541 N N . VAL A 1 319 ? -22.563 12.536 24.784 1.00 89.19 319 VAL A N 1
ATOM 2542 C CA . VAL A 1 319 ? -23.285 11.881 25.890 1.00 89.19 319 VAL A CA 1
ATOM 2543 C C . VAL A 1 319 ? -24.794 12.017 25.696 1.00 89.19 319 VAL A C 1
ATOM 2545 O O . VAL A 1 319 ? -25.494 11.013 25.727 1.00 89.19 319 VAL A O 1
ATOM 2548 N N . GLN A 1 320 ? -25.295 13.227 25.418 1.00 88.00 320 GLN A N 1
ATOM 2549 C CA . GLN A 1 320 ? -26.726 13.456 25.204 1.00 88.00 320 GLN A CA 1
ATOM 2550 C C . GLN A 1 320 ? -27.279 12.602 24.052 1.00 88.00 320 GLN A C 1
ATOM 2552 O O . GLN A 1 320 ? -28.303 11.943 24.221 1.00 88.00 320 GLN A O 1
ATOM 2557 N N . ARG A 1 321 ? -26.588 12.561 22.904 1.00 89.06 321 ARG A N 1
ATOM 2558 C CA . ARG A 1 321 ? -27.010 11.740 21.753 1.00 89.06 321 ARG A CA 1
ATOM 2559 C C . ARG A 1 321 ? -26.969 10.242 22.046 1.00 89.06 321 ARG A C 1
ATOM 2561 O O . ARG A 1 321 ? -27.804 9.503 21.536 1.00 89.06 321 ARG A O 1
ATOM 2568 N N . LEU A 1 322 ? -25.993 9.782 22.826 1.00 90.69 322 LEU A N 1
ATOM 2569 C CA . LEU A 1 322 ? -25.876 8.371 23.192 1.00 90.69 322 LEU A CA 1
ATOM 2570 C C . LEU A 1 322 ? -26.937 7.972 24.225 1.00 90.69 322 LEU A C 1
ATOM 2572 O O . LEU A 1 322 ? -27.491 6.882 24.124 1.00 90.69 322 LEU A O 1
ATOM 2576 N N . SER A 1 323 ? -27.327 8.873 25.132 1.00 89.38 323 SER A N 1
ATOM 2577 C CA . SER A 1 323 ? -28.425 8.631 26.078 1.00 89.38 323 SER A CA 1
ATOM 2578 C C . SER A 1 323 ? -29.770 8.391 25.379 1.00 89.38 323 SER A C 1
ATOM 2580 O O . SER A 1 323 ? -30.586 7.617 25.875 1.00 89.38 323 SER A O 1
ATOM 2582 N N . GLU A 1 324 ? -29.993 8.982 24.201 1.00 89.88 324 GLU A N 1
ATOM 2583 C CA . GLU A 1 324 ? -31.188 8.730 23.376 1.00 89.88 324 GLU A CA 1
ATOM 2584 C C . GLU A 1 324 ? -31.257 7.296 22.819 1.00 89.88 324 GLU A C 1
ATOM 2586 O O . GLU A 1 324 ? -32.327 6.857 22.396 1.00 89.88 324 GLU A O 1
ATOM 2591 N N . LEU A 1 325 ? -30.149 6.542 22.824 1.00 88.75 325 LEU A N 1
ATOM 2592 C CA . LEU A 1 325 ? -30.134 5.136 22.404 1.00 88.75 325 LEU A CA 1
ATOM 2593 C C . LEU A 1 325 ? -30.745 4.197 23.453 1.00 88.75 325 LEU A C 1
ATOM 2595 O O . LEU A 1 325 ? -31.042 3.051 23.122 1.00 88.75 325 LEU A O 1
ATOM 2599 N N . GLY A 1 326 ? -30.936 4.658 24.696 1.00 81.31 326 GLY A N 1
ATOM 2600 C CA . GLY A 1 326 ? -31.591 3.881 25.752 1.00 81.31 326 GLY A CA 1
ATOM 2601 C C . GLY A 1 326 ? -30.824 2.625 26.178 1.00 81.31 326 GLY A C 1
ATOM 2602 O O . GLY A 1 326 ? -31.441 1.611 26.495 1.00 81.31 326 GLY A O 1
ATOM 2603 N N . HIS A 1 327 ? -29.489 2.665 26.165 1.00 83.81 327 HIS A N 1
ATOM 2604 C CA . HIS A 1 327 ? -28.650 1.540 26.580 1.00 83.81 327 HIS A CA 1
ATOM 2605 C C . HIS A 1 327 ? -28.363 1.556 28.092 1.00 83.81 327 HIS A C 1
ATOM 2607 O O . HIS A 1 327 ? -28.228 2.613 28.705 1.00 83.81 327 HIS A O 1
ATOM 2613 N N . SER A 1 328 ? -28.191 0.378 28.696 1.00 79.31 328 SER A N 1
ATOM 2614 C CA . SER A 1 328 ? -27.803 0.230 30.112 1.00 79.31 328 SER A CA 1
ATOM 2615 C C . SER A 1 328 ? -26.417 -0.385 30.311 1.00 79.31 328 SER A C 1
ATOM 2617 O O . SER A 1 328 ? -25.966 -0.544 31.442 1.00 79.31 328 SER A O 1
ATOM 2619 N N . ASN A 1 329 ? -25.760 -0.789 29.224 1.00 86.38 329 ASN A N 1
ATOM 2620 C CA . ASN A 1 329 ? -24.478 -1.473 29.288 1.00 86.38 329 ASN A CA 1
ATOM 2621 C C . ASN A 1 329 ? -23.325 -0.476 29.313 1.00 86.38 329 ASN A C 1
ATOM 2623 O O . ASN A 1 329 ? -23.442 0.655 28.843 1.00 86.38 329 ASN A O 1
ATOM 2627 N N . SER A 1 330 ? -22.203 -0.929 29.853 1.00 91.94 330 SER A N 1
ATOM 2628 C CA . SER A 1 330 ? -20.965 -0.171 29.922 1.00 91.94 330 SER A CA 1
ATOM 2629 C C . SER A 1 330 ? -19.776 -1.066 29.629 1.00 91.94 330 SER A C 1
ATOM 2631 O O . SER A 1 330 ? -19.826 -2.288 29.805 1.00 91.94 330 SER A O 1
ATOM 2633 N N . TYR A 1 331 ? -18.703 -0.434 29.188 1.00 94.25 331 TYR A N 1
ATOM 2634 C CA . TYR A 1 331 ? -17.474 -1.076 28.777 1.00 94.25 331 TYR A CA 1
ATOM 2635 C C . TYR A 1 331 ? -16.391 -0.888 29.830 1.00 94.25 331 TYR A C 1
ATOM 2637 O O . TYR A 1 331 ? -16.305 0.170 30.452 1.00 94.25 331 TYR A O 1
ATOM 2645 N N . ARG A 1 332 ? -15.557 -1.909 29.998 1.00 93.88 332 ARG A N 1
ATOM 2646 C CA . ARG A 1 332 ? -14.244 -1.835 30.635 1.00 93.88 332 ARG A CA 1
ATOM 2647 C C . ARG A 1 332 ? -13.192 -1.600 29.560 1.00 93.88 332 ARG A C 1
ATOM 2649 O O . ARG A 1 332 ? -13.213 -2.305 28.554 1.00 93.88 332 ARG A O 1
ATOM 2656 N N . LEU A 1 333 ? -12.269 -0.667 29.777 1.00 93.81 333 LEU A N 1
ATOM 2657 C CA . LEU A 1 333 ? -11.152 -0.447 28.860 1.00 93.81 333 LEU A CA 1
ATOM 2658 C C . LEU A 1 333 ? -10.044 -1.475 29.105 1.00 93.81 333 LEU A C 1
ATOM 2660 O O . LEU A 1 333 ? -9.604 -1.662 30.236 1.00 93.81 333 LEU A O 1
ATOM 2664 N N . GLU A 1 334 ? -9.576 -2.113 28.040 1.00 94.88 334 GLU A N 1
ATOM 2665 C CA . GLU A 1 334 ? -8.431 -3.020 28.028 1.00 94.88 334 GLU A CA 1
ATOM 2666 C C . GLU A 1 334 ? -7.480 -2.627 26.901 1.00 94.88 334 GLU A C 1
ATOM 2668 O O . GLU A 1 334 ? -7.902 -2.096 25.875 1.00 94.88 334 GLU A O 1
ATOM 2673 N N . PHE A 1 335 ? -6.197 -2.926 27.071 1.00 93.88 335 PHE A N 1
ATOM 2674 C CA . PHE A 1 335 ? -5.187 -2.737 26.037 1.00 93.88 335 PHE A CA 1
ATOM 2675 C C . PHE A 1 335 ? -4.564 -4.076 25.687 1.00 93.88 335 PHE A C 1
ATOM 2677 O O . PHE A 1 335 ? -4.369 -4.923 26.560 1.00 93.88 335 PHE A O 1
ATOM 2684 N N . TRP A 1 336 ? -4.230 -4.249 24.414 1.00 93.44 336 TRP A N 1
ATOM 2685 C CA . TRP A 1 336 ? -3.481 -5.406 23.957 1.00 93.44 336 TRP A CA 1
ATOM 2686 C C . TRP A 1 336 ? -2.472 -5.016 22.880 1.00 93.44 336 TRP A C 1
ATOM 2688 O O . TRP A 1 336 ? -2.764 -4.232 21.974 1.00 93.44 336 TRP A O 1
ATOM 2698 N N . ALA A 1 337 ? -1.287 -5.599 22.995 1.00 89.94 337 ALA A N 1
ATOM 2699 C CA . ALA A 1 337 ? -0.237 -5.639 21.989 1.00 89.94 337 ALA A CA 1
ATOM 2700 C C . ALA A 1 337 ? 0.627 -6.882 22.277 1.00 89.94 337 ALA A C 1
ATOM 2702 O O . ALA A 1 337 ? 0.662 -7.313 23.436 1.00 89.94 337 ALA A O 1
ATOM 2703 N N . PRO A 1 338 ? 1.349 -7.440 21.288 1.00 84.50 338 PRO A N 1
ATOM 2704 C CA . PRO A 1 338 ? 2.254 -8.569 21.521 1.00 84.50 338 PRO A CA 1
ATOM 2705 C C . PRO A 1 338 ? 3.288 -8.281 22.621 1.00 84.50 338 PRO A C 1
ATOM 2707 O O . PRO A 1 338 ? 3.502 -9.099 23.510 1.00 84.50 338 PRO A O 1
ATOM 2710 N N . ASP A 1 339 ? 3.847 -7.069 22.599 1.00 84.25 339 ASP A N 1
ATOM 2711 C CA . ASP A 1 339 ? 4.864 -6.587 23.535 1.00 84.25 339 ASP A CA 1
ATOM 2712 C C . ASP A 1 339 ? 4.282 -5.490 24.451 1.00 84.25 339 ASP A C 1
ATOM 2714 O O . ASP A 1 339 ? 4.814 -4.380 24.523 1.00 84.25 339 ASP A O 1
ATOM 2718 N N . LEU A 1 340 ? 3.130 -5.749 25.089 1.00 90.38 340 LEU A N 1
ATOM 2719 C CA . LEU A 1 340 ? 2.456 -4.769 25.953 1.00 90.38 340 LEU A CA 1
ATOM 2720 C C . LEU A 1 340 ? 3.246 -4.509 27.247 1.00 90.38 340 LEU A C 1
ATOM 2722 O O . LEU A 1 340 ? 3.439 -5.402 28.070 1.00 90.38 340 LEU A O 1
ATOM 2726 N N . THR A 1 341 ? 3.636 -3.258 27.465 1.00 91.00 341 THR A N 1
ATOM 2727 C CA . THR A 1 341 ? 4.320 -2.802 28.677 1.00 91.00 341 THR A CA 1
ATOM 2728 C C . THR A 1 341 ? 3.336 -2.297 29.735 1.00 91.00 341 THR A C 1
ATOM 2730 O O . THR A 1 341 ? 2.231 -1.852 29.427 1.00 91.00 341 THR A O 1
ATOM 2733 N N . GLU A 1 342 ? 3.754 -2.297 31.007 1.00 91.31 342 GLU A N 1
ATOM 2734 C CA . GLU A 1 342 ? 2.919 -1.829 32.130 1.00 91.31 342 GLU A CA 1
ATOM 2735 C C . GLU A 1 342 ? 2.440 -0.382 31.953 1.00 91.31 342 GLU A C 1
ATOM 2737 O O . GLU A 1 342 ? 1.323 -0.035 32.343 1.00 91.31 342 GLU A O 1
ATOM 2742 N N . ARG A 1 343 ? 3.271 0.454 31.324 1.00 93.31 343 ARG A N 1
ATOM 2743 C CA . ARG A 1 343 ? 2.949 1.825 30.921 1.00 93.31 343 ARG A CA 1
ATOM 2744 C C . ARG A 1 343 ? 2.991 1.917 29.411 1.00 93.31 343 ARG A C 1
ATOM 2746 O O . ARG A 1 343 ? 3.880 1.340 28.801 1.00 93.31 343 ARG A O 1
ATOM 2753 N N . ILE A 1 344 ? 2.084 2.677 28.822 1.00 92.38 344 ILE A N 1
ATOM 2754 C CA . ILE A 1 344 ? 1.930 2.790 27.372 1.00 92.38 344 ILE A CA 1
ATOM 2755 C C . ILE A 1 344 ? 1.928 4.253 26.940 1.00 92.38 344 ILE A C 1
ATOM 2757 O O . ILE A 1 344 ? 1.592 5.147 27.720 1.00 92.38 344 ILE A O 1
ATOM 2761 N N . PHE A 1 345 ? 2.253 4.498 25.677 1.00 91.19 345 PHE A N 1
ATOM 2762 C CA . PHE A 1 345 ? 1.981 5.762 25.007 1.00 91.19 345 PHE A CA 1
ATOM 2763 C C . PHE A 1 345 ? 0.731 5.650 24.143 1.00 91.19 345 PHE A C 1
ATOM 2765 O O . PHE A 1 345 ? 0.576 4.693 23.395 1.00 91.19 345 PHE A O 1
ATOM 2772 N N . ILE A 1 346 ? -0.120 6.671 24.169 1.00 89.88 346 ILE A N 1
ATOM 2773 C CA . ILE A 1 346 ? -1.160 6.872 23.158 1.00 89.88 346 ILE A CA 1
ATOM 2774 C C . ILE A 1 346 ? -0.931 8.252 22.547 1.00 89.88 346 ILE A C 1
ATOM 2776 O O . ILE A 1 346 ? -1.002 9.275 23.237 1.00 89.88 346 ILE A O 1
ATOM 2780 N N . GLY A 1 347 ? -0.570 8.282 21.262 1.00 86.12 347 GLY A N 1
ATOM 2781 C CA . GLY A 1 347 ? -0.032 9.490 20.636 1.00 86.12 347 GLY A CA 1
ATOM 2782 C C . GLY A 1 347 ? 1.253 9.937 21.334 1.00 86.12 347 GLY A C 1
ATOM 2783 O O . GLY A 1 347 ? 2.257 9.221 21.312 1.00 86.12 347 GLY A O 1
ATOM 2784 N N . ASN A 1 348 ? 1.209 11.108 21.967 1.00 84.75 348 ASN A N 1
ATOM 2785 C CA . ASN A 1 348 ? 2.315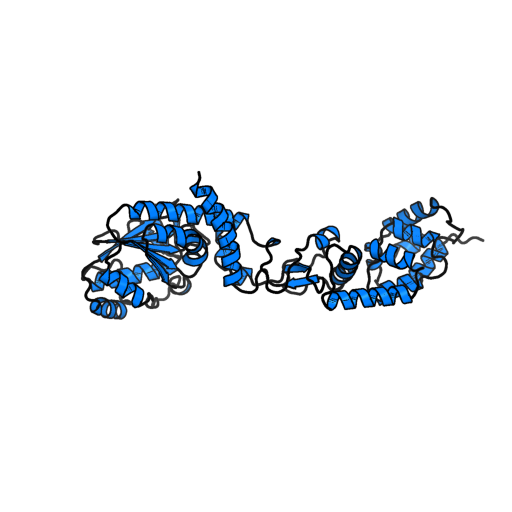 11.680 22.738 1.00 84.75 348 ASN A CA 1
ATOM 2786 C C . ASN A 1 348 ? 2.118 11.651 24.264 1.00 84.75 348 ASN A C 1
ATOM 2788 O O . ASN A 1 348 ? 2.965 12.175 24.989 1.00 84.75 348 ASN A O 1
ATOM 2792 N N . ARG A 1 349 ? 1.029 11.055 24.765 1.00 87.69 349 ARG A N 1
ATOM 2793 C CA . ARG A 1 349 ? 0.707 10.997 26.201 1.00 87.69 349 ARG A CA 1
ATOM 2794 C C . ARG A 1 349 ? 0.970 9.608 26.764 1.00 87.69 349 ARG A C 1
ATOM 2796 O O . ARG A 1 349 ? 0.756 8.618 26.073 1.00 87.69 349 ARG A O 1
ATOM 2803 N N . GLN A 1 350 ? 1.415 9.555 28.013 1.00 91.06 350 GLN A N 1
ATOM 2804 C CA . GLN A 1 350 ? 1.720 8.311 28.711 1.00 91.06 350 GLN A CA 1
ATOM 2805 C C . GLN A 1 350 ? 0.591 7.941 29.677 1.00 91.06 350 GLN A C 1
ATOM 2807 O O . GLN A 1 350 ? 0.084 8.809 30.388 1.00 91.06 350 GLN A O 1
ATOM 2812 N N . TYR A 1 351 ? 0.241 6.660 29.724 1.00 90.06 351 TYR A N 1
ATOM 2813 C CA . TYR A 1 351 ? -0.806 6.092 30.571 1.00 90.06 351 TYR A CA 1
ATOM 2814 C C . TYR A 1 351 ? -0.316 4.800 31.226 1.00 90.06 351 TYR A C 1
ATOM 2816 O O . TYR A 1 351 ? 0.608 4.160 30.724 1.00 90.06 351 TYR A O 1
ATOM 2824 N N . ASP A 1 352 ? -0.953 4.396 32.320 1.00 90.81 352 ASP A N 1
ATOM 2825 C CA . ASP A 1 352 ? -0.840 3.021 32.805 1.00 90.81 352 ASP A CA 1
ATOM 2826 C C . ASP A 1 352 ? -1.723 2.119 31.934 1.00 90.81 352 ASP A C 1
ATOM 2828 O O . ASP A 1 352 ? -2.861 2.475 31.627 1.00 90.81 352 ASP A O 1
ATOM 2832 N N . SER A 1 353 ? -1.230 0.941 31.549 1.00 85.62 353 SER A N 1
ATOM 2833 C CA . SER A 1 353 ? -2.007 -0.059 30.787 1.00 85.62 353 SER A CA 1
ATOM 2834 C C . SER A 1 353 ? -3.260 -0.540 31.541 1.00 85.62 353 SER A C 1
ATOM 2836 O O . SER A 1 353 ? -4.219 -1.015 30.936 1.00 85.62 353 SER A O 1
ATOM 2838 N N . GLY A 1 354 ? -3.273 -0.366 32.868 1.00 84.81 354 GLY A N 1
ATOM 2839 C CA . GLY A 1 354 ? -4.411 -0.602 33.758 1.00 84.81 354 GLY A CA 1
ATOM 2840 C C . GLY A 1 354 ? -5.488 0.492 33.762 1.00 84.81 354 GLY A C 1
ATOM 2841 O O . GLY A 1 354 ? -6.500 0.359 34.453 1.00 84.81 354 GLY A O 1
ATOM 2842 N N . PHE A 1 355 ? -5.281 1.603 33.054 1.00 83.75 355 PHE A N 1
ATOM 2843 C CA . PHE A 1 355 ? -6.198 2.739 33.082 1.00 83.75 355 PHE A CA 1
ATOM 2844 C C . PHE A 1 355 ? -7.576 2.386 32.492 1.00 83.75 355 PHE A C 1
ATOM 2846 O O . PHE A 1 355 ? -7.673 1.748 31.449 1.00 83.75 355 PHE A O 1
ATOM 2853 N N . GLY A 1 356 ? -8.654 2.837 33.146 1.00 76.56 356 GLY A N 1
ATOM 2854 C CA . GLY A 1 356 ? -10.030 2.617 32.677 1.00 76.56 356 GLY A CA 1
ATOM 2855 C C . GLY A 1 356 ? -10.562 1.189 32.877 1.00 76.56 356 GLY A C 1
ATOM 2856 O O . GLY A 1 356 ? -11.649 0.873 32.395 1.00 76.56 356 GLY A O 1
ATOM 2857 N N . GLN A 1 357 ? -9.840 0.336 33.618 1.00 77.00 357 GLN A N 1
ATOM 2858 C CA . GLN A 1 357 ? -10.245 -1.049 33.900 1.00 77.00 357 GLN A CA 1
ATOM 2859 C C . GLN A 1 357 ? -11.361 -1.190 34.959 1.00 77.00 357 GLN A C 1
ATOM 2861 O O . GLN A 1 357 ? -11.734 -2.304 35.334 1.00 77.00 357 GLN A O 1
ATOM 2866 N N . THR A 1 358 ? -11.908 -0.094 35.484 1.00 66.31 358 THR A N 1
ATOM 2867 C CA . THR A 1 358 ? -12.923 -0.139 36.544 1.00 66.31 358 THR A CA 1
ATOM 2868 C C . THR A 1 358 ? -14.345 -0.191 35.984 1.00 66.31 358 THR A C 1
ATOM 2870 O O . THR A 1 358 ? -14.772 0.686 35.237 1.00 66.31 358 THR A O 1
ATOM 2873 N N . GLY A 1 359 ? -15.113 -1.197 36.420 1.00 64.50 359 GLY A N 1
ATOM 2874 C CA . GLY A 1 359 ? -16.511 -1.379 36.011 1.00 64.50 359 GLY A CA 1
ATOM 2875 C C . GLY A 1 359 ? -16.668 -1.809 34.546 1.00 64.50 359 GLY A C 1
ATOM 2876 O O . GLY A 1 359 ? -15.683 -1.957 33.833 1.00 64.50 359 GLY A O 1
ATOM 2877 N N . GLY A 1 360 ? -17.909 -2.044 34.114 1.00 74.00 360 GLY A N 1
ATOM 2878 C CA . GLY A 1 360 ? -18.233 -2.496 32.755 1.00 74.00 360 GLY A CA 1
ATOM 2879 C C . GLY A 1 360 ? -18.799 -3.916 32.709 1.00 74.00 360 GLY A C 1
ATOM 2880 O O . GLY A 1 360 ? -18.232 -4.836 33.292 1.00 74.00 360 GLY A O 1
ATOM 2881 N N . GLY A 1 361 ? -19.928 -4.093 32.017 1.00 85.00 361 GLY A N 1
ATOM 2882 C CA . GLY A 1 361 ? -20.507 -5.411 31.717 1.00 85.00 361 GLY A CA 1
ATOM 2883 C C . GLY A 1 361 ? -19.925 -6.063 30.455 1.00 85.00 361 GLY A C 1
ATOM 2884 O O . GLY A 1 361 ? -20.169 -7.245 30.214 1.00 85.00 361 GLY A O 1
ATOM 2885 N N . ARG A 1 362 ? -19.171 -5.292 29.658 1.00 93.19 362 ARG A N 1
ATOM 2886 C CA . ARG A 1 362 ? -18.504 -5.691 28.409 1.00 93.19 362 ARG A CA 1
ATOM 2887 C C . ARG A 1 362 ? -17.077 -5.168 28.337 1.00 93.19 362 ARG A C 1
ATOM 2889 O O . ARG A 1 362 ? -16.702 -4.295 29.119 1.00 93.19 362 ARG A O 1
ATOM 2896 N N . THR A 1 363 ? -16.287 -5.681 27.399 1.00 94.94 363 THR A N 1
ATOM 2897 C CA . THR A 1 363 ? -14.897 -5.252 27.189 1.00 94.94 363 THR A CA 1
ATOM 2898 C C . THR A 1 363 ? -14.747 -4.396 25.933 1.00 94.94 363 THR A C 1
ATOM 2900 O O . THR A 1 363 ? -15.328 -4.688 24.891 1.00 94.94 363 THR A O 1
ATOM 2903 N N . LEU A 1 364 ? -13.998 -3.298 26.053 1.00 96.12 364 LEU A N 1
ATOM 2904 C CA . LEU A 1 364 ? -13.450 -2.520 24.947 1.00 96.12 364 LEU A CA 1
ATOM 2905 C C . LEU A 1 364 ? -11.942 -2.752 24.943 1.00 96.12 364 LEU A C 1
ATOM 2907 O O . LEU A 1 364 ? -11.230 -2.186 25.770 1.00 96.12 364 LEU A O 1
ATOM 2911 N N . THR A 1 365 ? -11.449 -3.561 24.016 1.00 96.06 365 THR A N 1
ATOM 2912 C CA . THR A 1 365 ? -10.016 -3.773 23.827 1.00 96.06 365 THR A CA 1
ATOM 2913 C C . THR A 1 365 ? -9.480 -2.813 22.770 1.00 96.06 365 THR A C 1
ATOM 2915 O O . THR A 1 365 ? -9.880 -2.865 21.609 1.00 96.06 365 THR A O 1
ATOM 2918 N N . ILE A 1 366 ? -8.534 -1.966 23.160 1.00 94.75 366 ILE A N 1
ATOM 2919 C CA . ILE A 1 366 ? -7.721 -1.157 22.258 1.00 94.75 366 ILE A CA 1
ATOM 2920 C C . ILE A 1 366 ? -6.498 -1.972 21.848 1.00 94.75 366 ILE A C 1
ATOM 2922 O O . ILE A 1 366 ? -5.663 -2.324 22.684 1.00 94.75 366 ILE A O 1
ATOM 2926 N N . LEU A 1 367 ? -6.411 -2.283 20.559 1.00 91.88 367 LEU A N 1
ATOM 2927 C CA . LEU A 1 367 ? -5.421 -3.189 20.002 1.00 91.88 367 LEU A CA 1
ATOM 2928 C C . LEU A 1 367 ? -4.417 -2.437 19.122 1.00 91.88 367 LEU A C 1
ATOM 2930 O O . LEU A 1 367 ? -4.813 -1.680 18.234 1.00 91.88 367 LEU A O 1
ATOM 2934 N N . SER A 1 368 ? -3.125 -2.696 19.342 1.00 85.62 368 SER A N 1
ATOM 2935 C CA . SER A 1 368 ? -2.044 -2.333 18.419 1.00 85.62 368 SER A CA 1
ATOM 2936 C C . SER A 1 368 ? -1.356 -3.604 17.942 1.00 85.62 368 SER A C 1
ATOM 2938 O O . SER A 1 368 ? -0.809 -4.356 18.747 1.00 85.62 368 SER A O 1
ATOM 2940 N N . SER A 1 369 ? -1.406 -3.859 16.637 1.00 72.56 369 SER A N 1
ATOM 2941 C CA . SER A 1 369 ? -0.866 -5.089 16.043 1.00 72.56 369 SER A CA 1
ATOM 2942 C C . SER A 1 369 ? 0.645 -5.051 15.816 1.00 72.56 369 SER A C 1
ATOM 2944 O O . SER A 1 369 ? 1.250 -6.096 15.595 1.00 72.56 369 SER A O 1
ATOM 2946 N N . THR A 1 370 ? 1.248 -3.859 15.810 1.00 67.56 370 THR A N 1
ATOM 2947 C CA . THR A 1 370 ? 2.646 -3.674 15.420 1.00 67.56 370 THR A CA 1
ATOM 2948 C C . THR A 1 370 ? 3.614 -3.982 16.557 1.00 67.56 370 THR A C 1
ATOM 2950 O O . THR A 1 370 ? 3.450 -3.490 17.674 1.00 67.56 370 THR A O 1
ATOM 2953 N N . SER A 1 371 ? 4.653 -4.767 16.255 1.00 61.53 371 SER A N 1
ATOM 2954 C CA . SER A 1 371 ? 5.798 -4.999 17.150 1.00 61.53 371 SER A CA 1
ATOM 2955 C C . SER A 1 371 ? 6.991 -4.144 16.697 1.00 61.53 371 SER A C 1
ATOM 2957 O O . SER A 1 371 ? 7.216 -4.012 15.491 1.00 61.53 371 SER A O 1
ATOM 2959 N N . PRO A 1 372 ? 7.804 -3.584 17.616 1.00 52.25 372 PRO A N 1
ATOM 2960 C CA . PRO A 1 372 ? 9.017 -2.824 17.276 1.00 52.25 372 PRO A CA 1
ATOM 2961 C C . PRO A 1 372 ? 10.036 -3.583 16.423 1.00 52.25 372 PRO A C 1
ATOM 2963 O O . PRO A 1 372 ? 10.882 -2.966 15.778 1.00 52.25 372 PRO A O 1
ATOM 2966 N N . SER A 1 373 ? 9.934 -4.909 16.371 1.00 48.78 373 SER A N 1
ATOM 2967 C CA . SER A 1 373 ? 10.806 -5.769 15.574 1.00 48.78 373 SER A CA 1
ATOM 2968 C C . SER A 1 373 ? 10.456 -5.838 14.078 1.00 48.78 373 SER A C 1
ATOM 2970 O O . SER A 1 373 ? 11.221 -6.430 13.314 1.00 48.78 373 SER A O 1
ATOM 2972 N N . ARG A 1 374 ? 9.328 -5.259 13.630 1.00 60.06 374 ARG A N 1
ATOM 2973 C CA . ARG A 1 374 ? 8.783 -5.497 12.283 1.00 60.06 374 ARG A CA 1
ATOM 2974 C C . ARG A 1 374 ? 8.657 -4.229 11.436 1.00 60.06 374 ARG A C 1
ATOM 2976 O O . ARG A 1 374 ? 8.252 -3.161 11.879 1.00 60.06 374 ARG A O 1
ATOM 2983 N N . TYR A 1 375 ? 9.012 -4.370 10.160 1.00 59.53 375 TYR A N 1
ATOM 2984 C CA . TYR A 1 375 ? 9.118 -3.298 9.164 1.00 59.53 375 TYR A CA 1
ATOM 2985 C C . TYR A 1 375 ? 7.774 -2.847 8.548 1.00 59.53 375 TYR A C 1
ATOM 2987 O O . TYR A 1 375 ? 7.744 -2.237 7.477 1.00 59.53 375 TYR A O 1
ATOM 2995 N N . SER A 1 376 ? 6.644 -3.172 9.174 1.00 58.28 376 SER A N 1
ATOM 2996 C CA . SER A 1 376 ? 5.310 -2.960 8.602 1.00 58.28 376 SER A CA 1
ATOM 2997 C C . SER A 1 376 ? 4.903 -1.481 8.525 1.00 58.28 376 SER A C 1
ATOM 2999 O O . SER A 1 376 ? 4.082 -1.112 7.688 1.00 58.28 376 SER A O 1
ATOM 3001 N N . SER A 1 377 ? 5.571 -0.607 9.288 1.00 60.53 377 SER A N 1
ATOM 3002 C CA . SER A 1 377 ? 5.402 0.859 9.298 1.00 60.53 377 SER A CA 1
ATOM 3003 C C . SER A 1 377 ? 5.513 1.539 7.929 1.00 60.53 377 SER A C 1
ATOM 3005 O O . SER A 1 377 ? 5.026 2.650 7.728 1.00 60.53 377 SER A O 1
ATOM 3007 N N . VAL A 1 378 ? 6.121 0.856 6.962 1.00 63.09 378 VAL A N 1
ATOM 3008 C CA . VAL A 1 378 ? 6.264 1.280 5.567 1.00 63.09 378 VAL A CA 1
ATOM 3009 C C . VAL A 1 378 ? 4.920 1.554 4.878 1.00 63.09 378 VAL A C 1
ATOM 3011 O O . VAL A 1 378 ? 4.886 2.389 3.968 1.00 63.09 378 VAL A O 1
ATOM 3014 N N . PHE A 1 379 ? 3.835 0.900 5.306 1.00 67.94 379 PHE A N 1
ATOM 3015 C CA . PHE A 1 379 ? 2.508 1.038 4.695 1.00 67.94 379 PHE A CA 1
ATOM 3016 C C . PHE A 1 379 ? 1.567 2.027 5.400 1.00 67.94 379 PHE A C 1
ATOM 3018 O O . PHE A 1 379 ? 0.419 2.154 4.986 1.00 67.94 379 PHE A O 1
ATOM 3025 N N . ASP A 1 380 ? 2.015 2.731 6.444 1.00 66.94 380 ASP A N 1
ATOM 3026 C CA . ASP A 1 380 ? 1.164 3.658 7.221 1.00 66.94 380 ASP A CA 1
ATOM 3027 C C . ASP A 1 380 ? 0.660 4.854 6.380 1.00 66.94 380 ASP A C 1
ATOM 3029 O O . ASP A 1 380 ? -0.347 5.487 6.698 1.00 66.94 380 ASP A O 1
ATOM 3033 N N . ASP A 1 381 ? 1.331 5.126 5.258 1.00 73.12 381 ASP A N 1
ATOM 3034 C CA . ASP A 1 381 ? 0.971 6.166 4.298 1.00 73.12 381 ASP A CA 1
ATOM 3035 C C . ASP A 1 381 ? 1.092 5.639 2.850 1.00 73.12 381 ASP A C 1
ATOM 3037 O O . ASP A 1 381 ? 2.121 5.827 2.184 1.00 73.12 381 ASP A O 1
ATOM 3041 N N . PRO A 1 382 ? 0.072 4.918 2.341 1.00 74.38 382 PRO A N 1
ATOM 3042 C CA . PRO A 1 382 ? 0.095 4.424 0.969 1.00 74.38 382 PRO A CA 1
ATOM 3043 C C . PRO A 1 382 ? 0.067 5.571 -0.048 1.00 74.38 382 PRO A C 1
ATOM 3045 O O . PRO A 1 382 ? 0.626 5.423 -1.130 1.00 74.38 382 PRO A O 1
ATOM 3048 N N . GLU A 1 383 ? -0.488 6.736 0.295 1.00 77.94 383 GLU A N 1
ATOM 3049 C CA . GLU A 1 383 ? -0.483 7.923 -0.568 1.00 77.94 383 GLU A CA 1
ATOM 3050 C C . GLU A 1 383 ? 0.959 8.397 -0.814 1.00 77.94 383 GLU A C 1
ATOM 3052 O O . GLU A 1 383 ? 1.371 8.579 -1.963 1.00 77.94 383 GLU A O 1
ATOM 3057 N N . ALA A 1 384 ? 1.784 8.460 0.239 1.00 74.31 384 ALA A N 1
ATOM 3058 C CA . ALA A 1 384 ? 3.220 8.715 0.116 1.00 74.31 384 ALA A CA 1
ATOM 3059 C C . ALA A 1 384 ? 3.950 7.671 -0.739 1.00 74.31 384 ALA A C 1
ATOM 3061 O O . ALA A 1 384 ? 4.883 8.007 -1.474 1.00 74.31 384 ALA A O 1
ATOM 3062 N N . ARG A 1 385 ? 3.518 6.405 -0.702 1.00 73.19 385 ARG A N 1
ATOM 3063 C CA . ARG A 1 385 ? 4.081 5.344 -1.553 1.00 73.19 385 ARG A CA 1
ATOM 3064 C C . ARG A 1 385 ? 3.682 5.472 -3.020 1.00 73.19 385 ARG A C 1
ATOM 3066 O O . ARG A 1 385 ? 4.441 5.000 -3.868 1.00 73.19 385 ARG A O 1
ATOM 3073 N N . LEU A 1 386 ? 2.580 6.146 -3.327 1.00 81.56 386 LEU A N 1
ATOM 3074 C CA . LEU A 1 386 ? 2.183 6.489 -4.695 1.00 81.56 386 LEU A CA 1
ATOM 3075 C C . LEU A 1 386 ? 2.822 7.791 -5.192 1.00 81.56 386 LEU A C 1
ATOM 3077 O O . LEU A 1 386 ? 2.860 8.037 -6.397 1.00 81.56 386 LEU A O 1
ATOM 3081 N N . HIS A 1 387 ? 3.381 8.609 -4.295 1.00 77.88 387 HIS A N 1
ATOM 3082 C CA . HIS A 1 387 ? 4.195 9.756 -4.675 1.00 77.88 387 HIS A CA 1
ATOM 3083 C C . HIS A 1 387 ? 5.551 9.288 -5.234 1.00 77.88 387 HIS A C 1
ATOM 3085 O O . HIS A 1 387 ? 6.487 8.933 -4.510 1.00 77.88 387 HIS A O 1
ATOM 3091 N N . GLY A 1 388 ? 5.642 9.263 -6.562 1.00 80.12 388 GLY A N 1
ATOM 3092 C CA . GLY A 1 388 ? 6.849 8.933 -7.313 1.00 80.12 388 GLY A CA 1
ATOM 3093 C C . GLY A 1 388 ? 6.517 8.222 -8.616 1.00 80.12 388 GLY A C 1
ATOM 3094 O O . GLY A 1 388 ? 5.445 7.638 -8.759 1.00 80.12 388 GLY A O 1
ATOM 3095 N N . LEU A 1 389 ? 7.443 8.282 -9.569 1.00 87.38 389 LEU A N 1
ATOM 3096 C CA . LEU A 1 389 ? 7.363 7.478 -10.783 1.00 87.38 389 LEU A CA 1
ATOM 3097 C C . LEU A 1 389 ? 8.480 6.438 -10.780 1.00 87.38 389 LEU A C 1
ATOM 3099 O O . LEU A 1 389 ? 9.644 6.778 -10.537 1.00 87.38 389 LEU A O 1
ATOM 3103 N N . GLU A 1 390 ? 8.108 5.203 -11.085 1.00 88.75 390 GLU A N 1
ATOM 3104 C CA . GLU A 1 390 ? 9.012 4.085 -11.308 1.00 88.75 390 GLU A CA 1
ATOM 3105 C C . GLU A 1 390 ? 9.237 3.885 -12.810 1.00 88.75 390 GLU A C 1
ATOM 3107 O O . GLU A 1 390 ? 8.302 4.061 -13.604 1.00 88.75 390 GLU A O 1
ATOM 3112 N N . PRO A 1 391 ? 10.460 3.530 -13.223 1.00 90.62 391 PRO A N 1
ATOM 3113 C CA . PRO A 1 391 ? 10.739 3.169 -14.601 1.00 90.62 391 PRO A CA 1
ATOM 3114 C C . PRO A 1 391 ? 10.139 1.796 -14.917 1.00 90.62 391 PRO A C 1
ATOM 3116 O O . PRO A 1 391 ? 10.292 0.834 -14.166 1.00 90.62 391 PRO A O 1
ATOM 3119 N N . VAL A 1 392 ? 9.463 1.698 -16.055 1.00 93.06 392 VAL A N 1
ATOM 3120 C CA . VAL A 1 392 ? 8.854 0.452 -16.522 1.00 93.06 392 VAL A CA 1
ATOM 3121 C C . VAL A 1 392 ? 8.942 0.336 -18.031 1.00 93.06 392 VAL A C 1
ATOM 3123 O O . VAL A 1 392 ? 8.946 1.337 -18.746 1.00 93.06 392 VAL A O 1
ATOM 3126 N N . LEU A 1 393 ? 8.941 -0.888 -18.539 1.00 94.81 393 LEU A N 1
ATOM 3127 C CA . LEU A 1 393 ? 8.744 -1.133 -19.961 1.00 94.81 393 LEU A CA 1
ATOM 3128 C C . LEU A 1 393 ? 7.251 -1.326 -20.229 1.00 94.81 393 LEU A C 1
ATOM 3130 O O . LEU A 1 393 ? 6.548 -1.995 -19.480 1.00 94.81 393 LEU A O 1
ATOM 3134 N N . THR A 1 394 ? 6.752 -0.733 -21.304 1.00 95.50 394 THR A N 1
ATOM 3135 C CA . THR A 1 394 ? 5.355 -0.859 -21.731 1.00 95.50 394 THR A CA 1
ATOM 3136 C C . THR A 1 394 ? 5.304 -1.197 -23.211 1.00 95.50 394 THR A C 1
ATOM 3138 O O . THR A 1 394 ? 6.310 -1.115 -23.914 1.00 95.50 394 THR A O 1
ATOM 3141 N N . LYS A 1 395 ? 4.111 -1.477 -23.742 1.00 95.38 395 LYS A N 1
ATOM 3142 C CA . LYS A 1 395 ? 3.910 -1.589 -25.197 1.00 95.38 395 LYS A CA 1
ATOM 3143 C C . LYS A 1 395 ? 4.377 -0.355 -25.982 1.00 95.38 395 LYS A C 1
ATOM 3145 O O . LYS A 1 395 ? 4.610 -0.470 -27.176 1.00 95.38 395 LYS A O 1
ATOM 3150 N N . LYS A 1 396 ? 4.522 0.805 -25.331 1.00 95.56 396 LYS A N 1
ATOM 3151 C CA . LYS A 1 396 ? 5.009 2.055 -25.933 1.00 95.56 396 LYS A CA 1
ATOM 3152 C C . LYS A 1 396 ? 6.493 2.346 -25.654 1.00 95.56 396 LYS A C 1
ATOM 3154 O O . LYS A 1 396 ? 6.919 3.492 -25.795 1.00 95.56 396 LYS A O 1
ATOM 3159 N N . GLY A 1 397 ? 7.251 1.339 -25.216 1.00 94.06 397 GLY A N 1
ATOM 3160 C CA . GLY A 1 397 ? 8.645 1.481 -24.799 1.00 94.06 397 GLY A CA 1
ATOM 3161 C C . GLY A 1 397 ? 8.794 1.888 -23.331 1.00 94.06 397 GLY A C 1
ATOM 3162 O O . GLY A 1 397 ? 7.917 1.583 -22.511 1.00 94.06 397 GLY A O 1
ATOM 3163 N N . ILE A 1 398 ? 9.899 2.563 -22.996 1.00 93.25 398 ILE A N 1
ATOM 3164 C CA . ILE A 1 398 ? 10.182 3.036 -21.633 1.00 93.25 398 ILE A CA 1
ATOM 3165 C C . ILE A 1 398 ? 9.125 4.053 -21.187 1.00 93.25 398 ILE A C 1
ATOM 3167 O O . ILE A 1 398 ? 8.786 5.005 -21.898 1.00 93.25 398 ILE A O 1
ATOM 3171 N N . GLY A 1 399 ? 8.600 3.842 -19.986 1.00 91.69 399 GLY A N 1
ATOM 3172 C CA . GLY A 1 399 ? 7.634 4.703 -19.327 1.00 91.69 399 GLY A CA 1
ATOM 3173 C C . GLY A 1 399 ? 8.015 4.962 -17.876 1.00 91.69 399 GLY A C 1
ATOM 3174 O O . GLY A 1 399 ? 8.833 4.259 -17.288 1.00 91.69 399 GLY A O 1
ATOM 3175 N N . TRP A 1 400 ? 7.389 5.985 -17.302 1.00 90.56 400 TRP A N 1
ATOM 3176 C CA . TRP A 1 400 ? 7.510 6.328 -15.889 1.00 90.56 400 TRP A CA 1
ATOM 3177 C C . TRP A 1 400 ? 6.110 6.383 -15.305 1.00 90.56 400 TRP A C 1
ATOM 3179 O O . TRP A 1 400 ? 5.351 7.306 -15.603 1.00 90.56 400 TRP A O 1
ATOM 3189 N N . LEU A 1 401 ? 5.755 5.360 -14.535 1.00 90.44 401 LEU A N 1
ATOM 3190 C CA . LEU A 1 401 ? 4.411 5.163 -14.000 1.00 90.44 401 LEU A CA 1
ATOM 3191 C C . LEU A 1 401 ? 4.453 5.149 -12.469 1.00 90.44 401 LEU A C 1
ATOM 3193 O O . LEU A 1 401 ? 5.470 4.764 -11.894 1.00 90.44 401 LEU A O 1
ATOM 3197 N N . PRO A 1 402 ? 3.377 5.561 -11.779 1.00 90.19 402 PRO A N 1
ATOM 3198 C CA . PRO A 1 402 ? 3.268 5.295 -10.350 1.00 90.19 402 PRO A CA 1
ATOM 3199 C C . PRO A 1 402 ? 3.246 3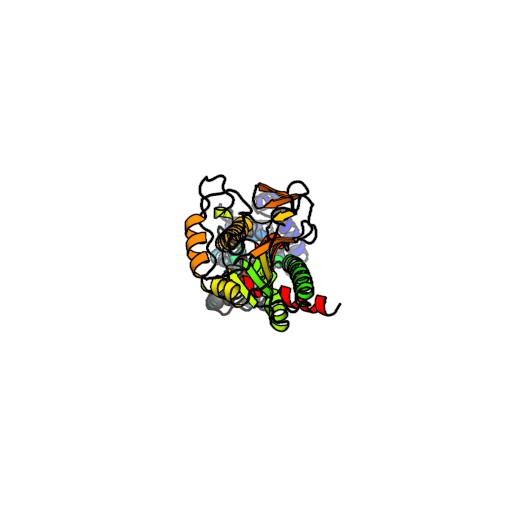.779 -10.092 1.00 90.19 402 PRO A C 1
ATOM 3201 O O . PRO A 1 402 ? 2.816 3.009 -10.949 1.00 90.19 402 PRO A O 1
ATOM 3204 N N . VAL A 1 403 ? 3.669 3.356 -8.893 1.00 90.50 403 VAL A N 1
ATOM 3205 C CA . VAL A 1 403 ? 3.677 1.935 -8.463 1.00 90.50 403 VAL A CA 1
ATOM 3206 C C . VAL A 1 403 ? 2.311 1.266 -8.652 1.00 90.50 403 VAL A C 1
ATOM 3208 O O . VAL A 1 403 ? 2.236 0.080 -8.958 1.00 90.50 403 VAL A O 1
ATOM 3211 N N . ALA A 1 404 ? 1.231 2.021 -8.470 1.00 92.00 404 ALA A N 1
ATOM 3212 C CA . ALA A 1 404 ? -0.142 1.592 -8.692 1.00 92.00 404 ALA A CA 1
ATOM 3213 C C . ALA A 1 404 ? -0.987 2.788 -9.175 1.00 92.00 404 ALA A C 1
ATOM 3215 O O . ALA A 1 404 ? -0.592 3.937 -8.949 1.00 92.00 404 ALA A O 1
ATOM 3216 N N . PRO A 1 405 ? -2.137 2.551 -9.831 1.00 90.31 405 PRO A N 1
ATOM 3217 C CA . PRO A 1 405 ? -2.997 3.626 -10.335 1.00 90.31 405 PRO A CA 1
ATOM 3218 C C . PRO A 1 405 ? -3.673 4.443 -9.223 1.00 90.31 405 PRO A C 1
ATOM 3220 O O . PRO A 1 405 ? -3.888 5.642 -9.391 1.00 90.31 405 PRO A O 1
ATOM 3223 N N . ASP A 1 406 ? -3.989 3.808 -8.094 1.00 91.56 406 ASP A N 1
ATOM 3224 C CA . ASP A 1 406 ? -4.655 4.405 -6.938 1.00 91.56 406 ASP A CA 1
ATOM 3225 C C . ASP A 1 406 ? -4.332 3.627 -5.646 1.00 91.56 406 ASP A C 1
ATOM 3227 O O . ASP A 1 406 ? -3.684 2.572 -5.668 1.00 91.56 406 ASP A O 1
ATOM 3231 N N . VAL A 1 407 ? -4.751 4.187 -4.503 1.00 89.00 407 VAL A N 1
ATOM 3232 C CA . VAL A 1 407 ? -4.523 3.609 -3.167 1.00 89.00 407 VAL A CA 1
ATOM 3233 C C . VAL A 1 407 ? -5.197 2.250 -3.035 1.00 89.00 407 VAL A C 1
ATOM 3235 O O . VAL A 1 407 ? -4.581 1.326 -2.509 1.00 89.00 407 VAL A O 1
ATOM 3238 N N . ASP A 1 408 ? -6.419 2.099 -3.542 1.00 90.44 408 ASP A N 1
ATOM 3239 C CA . ASP A 1 408 ? -7.187 0.860 -3.410 1.00 90.44 408 ASP A CA 1
ATOM 3240 C C . ASP A 1 408 ? -6.501 -0.300 -4.142 1.00 90.44 408 ASP A C 1
ATOM 3242 O O . ASP A 1 408 ? -6.352 -1.390 -3.588 1.00 90.44 408 ASP A O 1
ATOM 3246 N N . SER A 1 409 ? -5.996 -0.050 -5.350 1.00 92.12 409 SER A N 1
ATOM 3247 C CA . SER A 1 409 ? -5.242 -1.018 -6.149 1.00 92.12 409 SER A CA 1
ATOM 3248 C C . SER A 1 409 ? -3.924 -1.404 -5.476 1.00 92.12 409 SER A C 1
ATOM 3250 O O . SER A 1 409 ? -3.557 -2.581 -5.461 1.00 92.12 409 SER A O 1
ATOM 3252 N N . TYR A 1 410 ? -3.221 -0.435 -4.876 1.00 91.12 410 TYR A N 1
ATOM 3253 C CA . TYR A 1 410 ? -2.008 -0.701 -4.098 1.00 91.12 410 TYR A CA 1
ATOM 3254 C C . TYR A 1 410 ? -2.300 -1.571 -2.871 1.00 91.12 410 TYR A C 1
ATOM 3256 O O . TYR A 1 410 ? -1.651 -2.599 -2.665 1.00 91.12 410 TYR A O 1
ATOM 3264 N N . VAL A 1 411 ? -3.306 -1.188 -2.080 1.00 90.81 411 VAL A N 1
ATOM 3265 C CA . VAL A 1 411 ? -3.733 -1.921 -0.883 1.00 90.81 411 VAL A CA 1
ATOM 3266 C C . VAL A 1 411 ? -4.142 -3.344 -1.254 1.00 90.81 411 VAL A C 1
ATOM 3268 O O . VAL A 1 411 ? -3.670 -4.286 -0.623 1.00 90.81 411 VAL A O 1
ATOM 3271 N N . ALA A 1 412 ? -4.950 -3.529 -2.301 1.00 92.62 412 ALA A N 1
ATOM 3272 C CA . ALA A 1 412 ? -5.399 -4.846 -2.747 1.00 92.62 412 ALA A CA 1
ATOM 3273 C C . ALA A 1 412 ? -4.233 -5.759 -3.169 1.00 92.62 412 ALA A C 1
ATOM 3275 O O . ALA A 1 412 ? -4.219 -6.949 -2.835 1.00 92.62 412 ALA A O 1
ATOM 3276 N N . ALA A 1 413 ? -3.229 -5.214 -3.863 1.00 92.44 413 ALA A N 1
ATOM 3277 C CA . ALA A 1 413 ? -2.046 -5.975 -4.253 1.00 92.44 413 ALA A CA 1
ATOM 3278 C C . ALA A 1 413 ? -1.229 -6.427 -3.031 1.00 92.44 413 ALA A C 1
ATOM 3280 O O . ALA A 1 413 ? -0.883 -7.604 -2.924 1.00 92.44 413 ALA A O 1
ATOM 3281 N N . ILE A 1 414 ? -0.996 -5.536 -2.062 1.00 91.75 414 ILE A N 1
ATOM 3282 C CA . ILE A 1 414 ? -0.313 -5.891 -0.809 1.00 91.75 414 ILE A CA 1
ATOM 3283 C C . ILE A 1 414 ? -1.129 -6.916 -0.011 1.00 91.75 414 ILE A C 1
ATOM 3285 O O . ILE A 1 414 ? -0.584 -7.940 0.393 1.00 91.75 414 ILE A O 1
ATOM 3289 N N . GLN A 1 415 ? -2.441 -6.716 0.152 1.00 93.38 415 GLN A N 1
ATOM 3290 C CA . GLN A 1 415 ? -3.319 -7.675 0.831 1.00 93.38 415 GLN A CA 1
ATOM 3291 C C . GLN A 1 415 ? -3.280 -9.062 0.180 1.00 93.38 415 GLN A C 1
ATOM 3293 O O . GLN A 1 415 ? -3.369 -10.061 0.887 1.00 93.38 415 GLN A O 1
ATOM 3298 N N . THR A 1 416 ? -3.121 -9.145 -1.143 1.00 94.50 416 THR A N 1
ATOM 3299 C CA . THR A 1 416 ? -2.983 -10.426 -1.851 1.00 94.50 416 THR A CA 1
ATOM 3300 C C . THR A 1 416 ? -1.723 -11.172 -1.406 1.00 94.50 416 THR A C 1
ATOM 3302 O O . THR A 1 416 ? -1.806 -12.348 -1.049 1.00 94.50 416 THR A O 1
ATOM 3305 N N . LEU A 1 417 ? -0.579 -10.480 -1.336 1.00 92.69 417 LEU A N 1
ATOM 3306 C CA . LEU A 1 417 ? 0.673 -11.045 -0.813 1.00 92.69 417 LEU A CA 1
ATOM 3307 C C . LEU A 1 417 ? 0.519 -11.486 0.651 1.00 92.69 417 LEU A C 1
ATOM 3309 O O . LEU A 1 417 ? 0.957 -12.569 1.037 1.00 92.69 417 LEU A O 1
ATOM 3313 N N . MET A 1 418 ? -0.160 -10.671 1.462 1.00 93.75 418 MET A N 1
ATOM 3314 C CA . MET A 1 418 ? -0.398 -10.973 2.874 1.00 93.75 418 MET A CA 1
ATOM 3315 C C . MET A 1 418 ? -1.293 -12.196 3.067 1.00 93.75 418 MET A C 1
ATOM 3317 O O . MET A 1 418 ? -0.983 -13.058 3.884 1.00 93.75 418 MET A O 1
ATOM 3321 N N . LYS A 1 419 ? -2.392 -12.297 2.311 1.00 95.06 419 LYS A N 1
ATOM 3322 C CA . LYS A 1 419 ? -3.338 -13.420 2.381 1.00 95.06 419 LYS A CA 1
ATOM 3323 C C . LYS A 1 419 ? -2.666 -14.748 2.042 1.00 95.06 419 LYS A C 1
ATOM 3325 O O . LYS A 1 419 ? -2.948 -15.746 2.708 1.00 95.06 419 LYS A O 1
ATOM 3330 N N . ALA A 1 420 ? -1.760 -14.762 1.062 1.00 93.69 420 ALA A N 1
ATOM 3331 C CA . ALA A 1 420 ? -0.957 -15.944 0.757 1.00 93.69 420 ALA A CA 1
ATOM 3332 C C . ALA A 1 420 ? -0.137 -16.378 1.983 1.00 93.69 420 ALA A C 1
ATOM 3334 O O . ALA A 1 420 ? -0.249 -17.520 2.425 1.00 93.69 420 ALA A O 1
ATOM 3335 N N . ARG A 1 421 ? 0.580 -15.438 2.612 1.00 94.00 421 ARG A N 1
ATOM 3336 C CA . ARG A 1 421 ? 1.381 -15.710 3.812 1.00 94.00 421 ARG A CA 1
ATOM 3337 C C . ARG A 1 421 ? 0.542 -16.138 5.023 1.00 94.00 421 ARG A C 1
ATOM 3339 O O . ARG A 1 421 ? 0.906 -17.086 5.705 1.00 94.00 421 ARG A O 1
ATOM 3346 N N . ILE A 1 422 ? -0.592 -15.488 5.283 1.00 94.88 422 ILE A N 1
ATOM 3347 C CA . ILE A 1 422 ? -1.516 -15.871 6.369 1.00 94.88 422 ILE A CA 1
ATOM 3348 C C . ILE A 1 422 ? -2.021 -17.303 6.170 1.00 94.88 422 ILE A C 1
ATOM 3350 O O . ILE A 1 422 ? -2.111 -18.063 7.129 1.00 94.88 422 ILE A O 1
ATOM 3354 N N . SER A 1 423 ? -2.312 -17.691 4.926 1.00 94.44 423 SER A N 1
ATOM 3355 C CA . SER A 1 423 ? -2.759 -19.052 4.613 1.00 94.44 423 SER A CA 1
ATOM 3356 C C . SER A 1 423 ? -1.683 -20.095 4.929 1.00 94.44 423 SER A C 1
ATOM 3358 O O . SER A 1 423 ? -2.012 -21.169 5.419 1.00 94.44 423 SER A O 1
ATOM 3360 N N . GLU A 1 424 ? -0.401 -19.781 4.711 1.00 94.31 424 GLU A N 1
ATOM 3361 C CA . GLU A 1 424 ? 0.714 -20.646 5.128 1.00 94.31 424 GLU A CA 1
ATOM 3362 C C . GLU A 1 424 ? 0.800 -20.776 6.654 1.00 94.31 424 GLU A C 1
ATOM 3364 O O . GLU A 1 424 ? 0.996 -21.878 7.162 1.00 94.31 424 GLU A O 1
ATOM 3369 N N . LEU A 1 425 ? 0.638 -19.664 7.381 1.00 92.62 425 LEU A N 1
ATOM 3370 C CA . LEU A 1 425 ? 0.694 -19.633 8.847 1.00 92.62 425 LEU A CA 1
ATOM 3371 C C . LEU A 1 425 ? -0.451 -20.419 9.499 1.00 92.62 425 LEU A C 1
ATOM 3373 O O . LEU A 1 425 ? -0.265 -20.967 10.575 1.00 92.62 425 LEU A O 1
ATOM 3377 N N . LEU A 1 426 ? -1.614 -20.508 8.849 1.00 91.62 426 LEU A N 1
ATOM 3378 C CA . LEU A 1 426 ? -2.761 -21.287 9.335 1.00 91.62 426 LEU A CA 1
ATOM 3379 C C . LEU A 1 426 ? -2.568 -22.810 9.237 1.00 91.62 426 LEU A C 1
ATOM 3381 O O . LEU A 1 426 ? -3.321 -23.552 9.865 1.00 91.62 426 LEU A O 1
ATOM 3385 N N . VAL A 1 427 ? -1.622 -23.283 8.420 1.00 91.94 427 VAL A N 1
ATOM 3386 C CA . VAL A 1 427 ? -1.340 -24.720 8.232 1.00 91.94 427 VAL A CA 1
ATOM 3387 C C . VAL A 1 427 ? -0.276 -25.230 9.213 1.00 91.94 427 VAL A C 1
ATOM 3389 O O . VAL A 1 427 ? -0.191 -26.439 9.439 1.00 91.94 427 VAL A O 1
ATOM 3392 N N . GLN A 1 428 ? 0.539 -24.328 9.764 1.00 82.31 428 GLN A N 1
ATOM 3393 C CA . GLN A 1 428 ? 1.583 -24.625 10.750 1.00 82.31 428 GLN A CA 1
ATOM 3394 C C . GLN A 1 428 ? 0.989 -24.746 12.152 1.00 82.31 428 GLN A C 1
ATOM 3396 O O . GLN A 1 428 ? 1.465 -25.639 12.891 1.00 82.31 428 GLN A O 1
#

Radius of gyration: 33.45 Å; chains: 1; bounding box: 91×47×83 Å

Secondary structure (DSSP, 8-state):
------HHHHHTTSS-HHHHHHHHHHHTTSTT-----HHHHHHHHHHHTTTS--TTGGGSS-HHHHHHHHHH-SS--HHHHHHHHHT----HHHHHHHHHTTT-HHHHHHHHHHHHHIIIII--TT-HHHHHHHHHHHHHH-SPTTBTTTTPPPPHHHHTTSPB--TTS--GGGS-HHHHHHHHHHHHHHHHHHHHHTTSSS-EEEEEETTHIIIIIITTTHHHHHHTT-EEEEE---HHHHSS--S-PPPP---HHHHHHHHHH--EEEEEE--S--EETTEEEE-THHHHHHHHHHHHHHHTTPPPSS---TTHHHHHHHHTT-----EEEEEE-TT--SEEEETTEEEETTTT-S--SEEEEEEE---TT-GGGGGS-HHHHHSSBEEEEETTEEEEE-SSSSHHHHHHHHHHHHHHHHHHHTT-